Protein AF-A0A7V0W171-F1 (afdb_monomer_lite)

Secondary structure (DSSP, 8-state):
-HHHHHHTT-S-HHHHHHHHHHHHTTT-HHHHHHHHHHTT-SSHHHHHHHHHHHHHTT-GGGHHHHHHHGGGS-HHHHHHHHHHHHHTT-GGGGGG-TTT-B-TTS-BSEEEEEEEETTEEEEEEEETTEE-EEEEEEEEEEEEEETTEEEEEEEEEEEEE-SGGGTTSSHHHHHHHHHHHHHHHTT-SEEEEEEETTSHHHHHHHHTT-EEEEE--EEEEE--GGGGG---TT-EEEE--GGGHHHHHHHHHHHHHH-BEEGGGSPPS---TTEEEEEETTEEEEEEEEEE-TT-SEEEEEEEEE-TT-S-HHHHHHHHHHHHHHHHHHTT--EEEEES--GGGHHHHHTTT-EE-HHHHHH-EEEEEEES-HHHHHHHTHHHHHHHHHTSTTTT--EEEEEE-SS-EEEEEE-TT--EEEESS--TT-SEEEEE-HHHHHHHHTT---HHHHHHTTSEEEESPP-HHHHHHHHHHS---PBPSS---

Sequence (489 aa):
HSQLIQLLESDDDRLKYLAGVAITSSGDKRGNEALVKLLKSKDQSVKAYSALALTSEGDKRGIETLVEILPSQDLLFQISAGNALEKIGDKRSEQFSPFNLKDDQGNPIVEIRTLDTQRGFRLSPMFKGEETAHVDVRTNLSFHLGDNISAKCASIASFGIREPEYRAMGLGAIALKKACNQIFEMGHSCTIVSTGRRLVAYRLYCQMGFFDRRPQTRFEKYLDSSDADYHILGILARDYKDSDKDEVLKLREQYCLTNVGPTESLPENQFDERTKVIEKDGKLIGYAIVNTYPYDPTAEIEFFHIDNNLQDKKNASKALLASIHKYALSEGKTRVMFYHSAPYLKNILYSME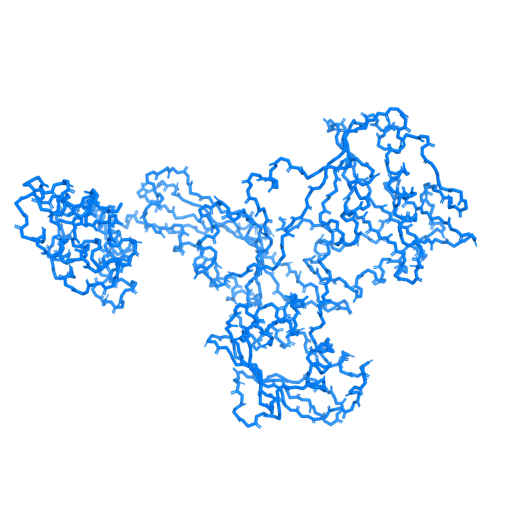YDLDASMRRHEWVGMFRIASLPVFLREISELLTLRIQRSAHAGWQGSFAINGDRLKATIVFDKDGVANVEDSASPKADLIFSADDRIITALASSDGNIWEWYRQNLMTTKPRFNERIRDILESLFPTMPCMSGSWW

Structure (mmCIF, N/CA/C/O backbone):
data_AF-A0A7V0W171-F1
#
_entry.id   AF-A0A7V0W171-F1
#
loop_
_atom_site.group_PDB
_atom_site.id
_atom_site.type_symbol
_atom_site.label_atom_id
_atom_site.label_alt_id
_atom_site.label_comp_id
_atom_site.label_asym_id
_atom_site.label_entity_id
_atom_site.label_seq_id
_atom_site.pdbx_PDB_ins_code
_atom_site.Cartn_x
_atom_site.Cartn_y
_atom_site.Cartn_z
_atom_site.occupancy
_atom_site.B_iso_or_equiv
_atom_site.auth_seq_id
_atom_site.auth_comp_id
_atom_site.auth_asym_id
_atom_site.auth_atom_id
_atom_site.pdbx_PDB_model_num
ATOM 1 N N . HIS A 1 1 ? -4.464 -18.128 -32.202 1.00 64.44 1 HIS A N 1
ATOM 2 C CA . HIS A 1 1 ? -3.104 -18.713 -32.166 1.00 64.44 1 HIS A CA 1
ATOM 3 C C . HIS A 1 1 ? -2.719 -19.377 -33.494 1.00 64.44 1 HIS A C 1
ATOM 5 O O . HIS A 1 1 ? -1.704 -18.999 -34.057 1.00 64.44 1 HIS A O 1
ATOM 11 N N . SER A 1 2 ? -3.519 -20.301 -34.048 1.00 79.25 2 SER A N 1
ATOM 12 C CA . SER A 1 2 ? -3.237 -20.962 -35.344 1.00 79.25 2 SER A CA 1
ATOM 13 C C . SER A 1 2 ? -3.142 -19.998 -36.536 1.00 79.25 2 SER A C 1
ATOM 15 O O . SER A 1 2 ? -2.209 -20.098 -37.323 1.00 79.25 2 SER A O 1
ATOM 17 N N . GLN A 1 3 ? -4.050 -19.022 -36.627 1.00 85.00 3 GLN A N 1
ATOM 18 C CA . GLN A 1 3 ? -4.022 -17.993 -37.678 1.00 85.00 3 GLN A CA 1
ATOM 19 C C . GLN A 1 3 ? -2.784 -17.083 -37.594 1.00 85.00 3 GLN A C 1
ATOM 21 O O . GLN A 1 3 ? -2.209 -16.743 -38.617 1.00 85.00 3 GLN A O 1
ATOM 26 N N . LEU A 1 4 ? -2.318 -16.740 -36.385 1.00 86.56 4 LEU A N 1
ATOM 27 C CA . LEU A 1 4 ? -1.097 -15.939 -36.209 1.00 86.56 4 LEU A CA 1
ATOM 28 C C . LEU A 1 4 ? 0.151 -16.700 -36.673 1.00 86.56 4 LEU A C 1
ATOM 30 O O . LEU A 1 4 ? 1.030 -16.107 -37.282 1.00 86.56 4 LEU A O 1
ATOM 34 N N . ILE A 1 5 ? 0.213 -18.014 -36.431 1.00 88.69 5 ILE A N 1
ATOM 35 C CA . ILE A 1 5 ? 1.341 -18.847 -36.878 1.00 88.69 5 ILE A CA 1
ATOM 36 C C . ILE A 1 5 ? 1.412 -18.887 -38.408 1.00 88.69 5 ILE A C 1
ATOM 38 O O . ILE A 1 5 ? 2.501 -18.814 -38.961 1.00 88.69 5 ILE A O 1
ATOM 42 N N . GLN A 1 6 ? 0.268 -18.950 -39.098 1.00 89.62 6 GLN A N 1
ATOM 43 C CA . GLN A 1 6 ? 0.237 -18.893 -40.564 1.00 89.62 6 GLN A CA 1
ATOM 44 C C . GLN A 1 6 ? 0.759 -17.554 -41.101 1.00 89.62 6 GLN A C 1
ATOM 46 O O . GLN A 1 6 ? 1.475 -17.530 -42.097 1.00 89.62 6 GLN A O 1
ATOM 51 N N . LEU A 1 7 ? 0.457 -16.447 -40.416 1.00 93.06 7 LEU A N 1
ATOM 52 C CA . LEU A 1 7 ? 0.921 -15.114 -40.808 1.00 93.06 7 LEU A CA 1
ATOM 53 C C . LEU A 1 7 ? 2.440 -14.920 -40.661 1.00 93.06 7 LEU A C 1
ATOM 55 O O . LEU A 1 7 ? 2.974 -14.002 -41.280 1.00 93.06 7 LEU A O 1
ATOM 59 N N . LEU A 1 8 ? 3.152 -15.782 -39.920 1.00 89.88 8 LEU A N 1
ATOM 60 C CA . LEU A 1 8 ? 4.624 -15.762 -39.865 1.00 89.88 8 LEU A CA 1
ATOM 61 C C . LEU A 1 8 ? 5.282 -16.125 -41.205 1.00 89.88 8 LEU A C 1
ATOM 63 O O . LEU A 1 8 ? 6.429 -15.747 -41.439 1.00 89.88 8 LEU A O 1
ATOM 67 N N . GLU A 1 9 ? 4.557 -16.822 -42.079 1.00 88.75 9 GLU A N 1
ATOM 68 C CA . GLU A 1 9 ? 5.009 -17.215 -43.419 1.00 88.75 9 GLU A CA 1
ATOM 69 C C . GLU A 1 9 ? 4.392 -16.334 -44.525 1.00 88.75 9 GLU A C 1
ATOM 71 O O . GLU A 1 9 ? 4.519 -16.646 -45.704 1.00 88.75 9 GLU A O 1
ATOM 76 N N . SER A 1 10 ? 3.715 -15.233 -44.169 1.00 90.25 10 SER A N 1
ATOM 77 C CA . SER A 1 10 ? 3.184 -14.258 -45.138 1.00 90.25 10 SER A CA 1
ATOM 78 C C . SER A 1 10 ? 4.309 -13.665 -45.993 1.00 90.25 10 SER A C 1
ATOM 80 O O . SER A 1 10 ? 5.423 -13.511 -45.513 1.00 90.25 10 SER A O 1
ATOM 82 N N . ASP A 1 11 ? 4.050 -13.252 -47.232 1.00 89.81 11 ASP A N 1
ATOM 83 C CA . ASP A 1 11 ? 5.039 -12.493 -48.017 1.00 89.81 11 ASP A CA 1
ATOM 84 C C . ASP A 1 11 ? 5.117 -11.015 -47.598 1.00 89.81 11 ASP A C 1
ATOM 86 O O . ASP A 1 11 ? 6.135 -10.359 -47.810 1.00 89.81 11 ASP A O 1
ATOM 90 N N . ASP A 1 12 ? 4.077 -10.506 -46.933 1.00 92.50 12 ASP A N 1
ATOM 91 C CA . ASP A 1 12 ? 4.044 -9.153 -46.378 1.00 92.50 12 ASP A CA 1
ATOM 92 C C . ASP A 1 12 ? 4.818 -9.095 -45.051 1.00 92.50 12 ASP A C 1
ATOM 94 O O . ASP A 1 12 ? 4.394 -9.642 -44.026 1.00 92.50 12 ASP A O 1
ATOM 98 N N . ASP A 1 13 ? 5.957 -8.404 -45.077 1.00 93.12 13 ASP A N 1
ATOM 99 C CA . ASP A 1 13 ? 6.842 -8.190 -43.931 1.00 93.12 13 ASP A CA 1
ATOM 100 C C . ASP A 1 13 ? 6.154 -7.477 -42.752 1.00 93.12 13 ASP A C 1
ATOM 102 O O . ASP A 1 13 ? 6.491 -7.754 -41.599 1.00 93.12 13 ASP A O 1
ATOM 106 N N . ARG A 1 14 ? 5.149 -6.622 -42.993 1.00 92.81 14 ARG A N 1
ATOM 107 C CA . ARG A 1 14 ? 4.378 -5.960 -41.925 1.00 92.81 14 ARG A CA 1
ATOM 108 C C . ARG A 1 14 ? 3.428 -6.933 -41.241 1.00 92.81 14 ARG A C 1
ATOM 110 O O . ARG A 1 14 ? 3.337 -6.929 -40.014 1.00 92.81 14 ARG A O 1
ATOM 117 N N . LEU A 1 15 ? 2.757 -7.797 -42.007 1.00 92.69 15 LEU A N 1
ATOM 118 C CA . LEU A 1 15 ? 1.916 -8.858 -41.439 1.00 92.69 15 LEU A CA 1
ATOM 119 C C . LEU A 1 15 ? 2.758 -9.875 -40.659 1.00 92.69 15 LEU A C 1
ATOM 121 O O . LEU A 1 15 ? 2.376 -10.246 -39.547 1.00 92.69 15 LEU A O 1
ATOM 125 N N . LYS A 1 16 ? 3.930 -10.253 -41.191 1.00 93.56 16 LYS A N 1
ATOM 126 C CA . LYS A 1 16 ? 4.907 -11.088 -40.474 1.00 93.56 16 LYS A CA 1
ATOM 127 C C . LYS A 1 16 ? 5.365 -10.436 -39.175 1.00 93.56 16 LYS A C 1
ATOM 129 O O . LYS A 1 16 ? 5.408 -11.113 -38.152 1.00 93.56 16 LYS A O 1
ATOM 134 N N . TYR A 1 17 ? 5.673 -9.138 -39.196 1.00 94.62 17 TYR A N 1
ATOM 135 C CA . TYR A 1 17 ? 6.064 -8.383 -38.005 1.00 94.62 17 TYR A CA 1
ATOM 136 C C . TYR A 1 17 ? 4.965 -8.396 -36.936 1.00 94.62 17 TYR A C 1
ATOM 138 O O . TYR A 1 17 ? 5.228 -8.790 -35.801 1.00 94.62 17 TYR A O 1
ATOM 146 N N . LEU A 1 18 ? 3.730 -8.027 -37.295 1.00 92.88 18 LEU A N 1
ATOM 147 C CA . LEU A 1 18 ? 2.605 -7.980 -36.354 1.00 92.88 18 LEU A CA 1
ATOM 148 C C . LEU A 1 18 ? 2.324 -9.355 -35.734 1.00 92.88 18 LEU A C 1
ATOM 150 O O . LEU A 1 18 ? 2.124 -9.463 -34.522 1.00 92.88 18 LEU A O 1
ATOM 154 N N . ALA A 1 19 ? 2.352 -10.411 -36.550 1.00 92.12 19 ALA A N 1
ATOM 155 C CA . ALA A 1 19 ? 2.201 -11.780 -36.075 1.00 92.12 19 ALA A CA 1
ATOM 156 C C . ALA A 1 19 ? 3.374 -12.213 -35.180 1.00 92.12 19 ALA A C 1
ATOM 158 O O . ALA A 1 19 ? 3.150 -12.811 -34.127 1.00 92.12 19 ALA A O 1
ATOM 159 N N . GLY A 1 20 ? 4.605 -11.861 -35.563 1.00 91.88 20 GLY A N 1
ATOM 160 C CA . GLY A 1 20 ? 5.826 -12.110 -34.801 1.00 91.88 20 GLY A CA 1
ATOM 161 C C . GLY A 1 20 ? 5.768 -11.491 -33.411 1.00 91.88 20 GLY A C 1
ATOM 162 O O . GLY A 1 20 ? 5.925 -12.210 -32.430 1.00 91.88 20 GLY A O 1
ATOM 163 N N . VAL A 1 21 ? 5.445 -10.197 -33.312 1.00 90.62 21 VAL A N 1
ATOM 164 C CA . VAL A 1 21 ? 5.292 -9.491 -32.028 1.00 90.62 21 VAL A CA 1
ATOM 165 C C . VAL A 1 21 ? 4.205 -10.132 -31.171 1.00 90.62 21 VAL A C 1
ATOM 167 O O . VAL A 1 21 ? 4.457 -10.442 -30.010 1.00 90.62 21 VAL A O 1
ATOM 170 N N . ALA A 1 22 ? 3.019 -10.391 -31.732 1.00 89.00 22 ALA A N 1
ATOM 171 C CA . ALA A 1 22 ? 1.914 -10.985 -30.979 1.00 89.00 22 ALA A CA 1
ATOM 172 C C . ALA A 1 22 ? 2.262 -12.375 -30.412 1.00 89.00 22 ALA A C 1
ATOM 174 O O . ALA A 1 22 ? 1.891 -12.696 -29.282 1.00 89.00 22 ALA A O 1
ATOM 175 N N . ILE A 1 23 ? 2.989 -13.195 -31.180 1.00 89.00 23 ILE A N 1
ATOM 176 C CA . ILE A 1 23 ? 3.445 -14.525 -30.754 1.00 89.00 23 ILE A CA 1
ATOM 177 C C . ILE A 1 23 ? 4.576 -14.404 -29.724 1.00 89.00 23 ILE A C 1
ATOM 179 O O . ILE A 1 23 ? 4.522 -15.062 -28.685 1.00 89.00 23 ILE A O 1
ATOM 183 N N . THR A 1 24 ? 5.546 -13.518 -29.945 1.00 87.25 24 THR A N 1
ATOM 184 C CA . THR A 1 24 ? 6.626 -13.231 -28.993 1.00 87.25 24 THR A CA 1
ATOM 185 C C . THR A 1 24 ? 6.085 -12.789 -27.635 1.00 87.25 24 THR A C 1
ATOM 187 O O . THR A 1 24 ? 6.475 -13.352 -26.615 1.00 87.25 24 THR A O 1
ATOM 190 N N . SER A 1 25 ? 5.124 -11.861 -27.603 1.00 82.94 25 SER A N 1
ATOM 191 C CA . SER A 1 25 ? 4.511 -11.379 -26.357 1.00 82.94 25 SER A CA 1
ATOM 192 C C . SER A 1 25 ? 3.739 -12.459 -25.587 1.00 82.94 25 SER A C 1
ATOM 194 O O . SER A 1 25 ? 3.428 -12.264 -24.415 1.00 82.94 25 SER A O 1
ATOM 196 N N . SER A 1 26 ? 3.438 -13.602 -26.215 1.00 83.56 26 SER A N 1
ATOM 197 C CA . SER A 1 26 ? 2.851 -14.773 -25.546 1.00 83.56 26 SER A CA 1
ATOM 198 C C . SER A 1 26 ? 3.890 -15.734 -24.942 1.00 83.56 26 SER A C 1
ATOM 200 O O . SER A 1 26 ? 3.516 -16.714 -24.301 1.00 83.56 26 SER A O 1
ATOM 202 N N . GLY A 1 27 ? 5.189 -15.464 -25.128 1.00 81.44 27 GLY A N 1
ATOM 203 C CA . GLY A 1 27 ? 6.297 -16.321 -24.689 1.00 81.44 27 GLY A CA 1
ATOM 204 C C . GLY A 1 27 ? 6.658 -17.442 -25.670 1.00 81.44 27 GLY A C 1
ATOM 205 O O . GLY A 1 27 ? 7.512 -18.280 -25.373 1.00 81.44 27 GLY A O 1
ATOM 206 N N . ASP A 1 28 ? 6.033 -17.474 -26.847 1.00 87.44 28 ASP A N 1
ATOM 207 C CA . ASP A 1 28 ? 6.314 -18.462 -27.881 1.00 87.44 28 ASP A CA 1
ATOM 208 C C . ASP A 1 28 ? 7.526 -18.043 -28.727 1.00 87.44 28 ASP A C 1
ATOM 210 O O . ASP A 1 28 ? 7.520 -17.039 -29.443 1.00 87.44 28 ASP A O 1
ATOM 214 N N . LYS A 1 29 ? 8.580 -18.866 -28.672 1.00 88.25 29 LYS A N 1
ATOM 215 C CA . LYS A 1 29 ? 9.873 -18.605 -29.323 1.00 88.25 29 LYS A CA 1
ATOM 216 C C . LYS A 1 29 ? 9.790 -18.485 -30.846 1.00 88.25 29 LYS A C 1
ATOM 218 O O . LYS A 1 29 ? 10.665 -17.851 -31.436 1.00 88.25 29 LYS A O 1
ATOM 223 N N . ARG A 1 30 ? 8.746 -19.033 -31.479 1.00 90.56 30 ARG A N 1
ATOM 224 C CA . ARG A 1 30 ? 8.525 -18.905 -32.930 1.00 90.56 30 ARG A CA 1
ATOM 225 C C . ARG A 1 30 ? 8.353 -17.449 -33.358 1.00 90.56 30 ARG A C 1
ATOM 227 O O . ARG A 1 30 ? 8.776 -17.084 -34.452 1.00 90.56 30 ARG A O 1
ATOM 234 N N . GLY A 1 31 ? 7.789 -16.610 -32.484 1.00 91.31 31 GLY A N 1
ATOM 235 C CA . GLY A 1 31 ? 7.694 -15.170 -32.718 1.00 91.31 31 GLY A CA 1
ATOM 236 C C . GLY A 1 31 ? 9.081 -14.541 -32.859 1.00 91.31 31 GLY A C 1
ATOM 237 O O . GLY A 1 31 ? 9.358 -13.872 -33.852 1.00 91.31 31 GLY A O 1
ATOM 238 N N . ASN A 1 32 ? 10.001 -14.859 -31.940 1.00 93.19 32 ASN A N 1
ATOM 239 C CA . ASN A 1 32 ? 11.369 -14.337 -31.986 1.00 93.19 32 ASN A CA 1
ATOM 240 C C . ASN A 1 32 ? 12.107 -14.810 -33.241 1.00 93.19 32 ASN A C 1
ATOM 242 O O . ASN A 1 32 ? 12.835 -14.038 -33.857 1.00 93.19 32 ASN A O 1
ATOM 246 N N . GLU A 1 33 ? 11.928 -16.069 -33.645 1.00 94.31 33 GLU A N 1
ATOM 247 C CA . GLU A 1 33 ? 12.533 -16.594 -34.875 1.00 94.31 33 GLU A CA 1
ATOM 248 C C . GLU A 1 33 ? 12.060 -15.839 -36.121 1.00 94.31 33 GLU A C 1
ATOM 250 O O . GLU A 1 33 ? 12.877 -15.507 -36.984 1.00 94.31 33 GLU A O 1
ATOM 255 N N . ALA A 1 34 ? 10.769 -15.509 -36.198 1.00 93.94 34 ALA A N 1
ATOM 256 C CA . ALA A 1 34 ? 10.233 -14.695 -37.281 1.00 93.94 34 ALA A CA 1
ATOM 257 C C . ALA A 1 34 ? 10.799 -13.266 -37.259 1.00 93.94 34 ALA A C 1
ATOM 259 O O . ALA A 1 34 ? 11.273 -12.782 -38.287 1.00 93.94 34 ALA A O 1
ATOM 260 N N . LEU A 1 35 ? 10.841 -12.619 -36.089 1.00 95.75 35 LEU A N 1
ATOM 261 C CA . LEU A 1 35 ? 11.423 -11.280 -35.941 1.00 95.75 35 LEU A CA 1
ATOM 262 C C . LEU A 1 35 ? 12.916 -11.249 -36.320 1.00 95.75 35 LEU A C 1
ATOM 264 O O . LEU A 1 35 ? 13.373 -10.283 -36.927 1.00 95.75 35 LEU A O 1
ATOM 268 N N . VAL A 1 36 ? 13.677 -12.319 -36.050 1.00 96.56 36 VAL A N 1
ATOM 269 C CA . VAL A 1 36 ? 15.087 -12.433 -36.472 1.00 96.56 36 VAL A CA 1
ATOM 270 C C . VAL A 1 36 ? 15.225 -12.461 -37.995 1.00 96.56 36 VAL A C 1
ATOM 272 O O . VAL A 1 36 ? 16.149 -11.848 -38.531 1.00 96.56 36 VAL A O 1
ATOM 275 N N . LYS A 1 37 ? 14.312 -13.127 -38.718 1.00 94.56 37 LYS A N 1
ATOM 276 C CA . LYS A 1 37 ? 14.300 -13.083 -40.193 1.00 94.56 37 LYS A CA 1
ATOM 277 C C . LYS A 1 37 ? 14.060 -11.651 -40.695 1.00 94.56 37 LYS A C 1
ATOM 279 O O . LYS A 1 37 ? 14.703 -11.226 -41.655 1.00 94.56 37 LYS A O 1
ATOM 284 N N . LEU A 1 38 ? 13.196 -10.896 -40.012 1.00 96.25 38 LEU A N 1
ATOM 285 C CA . LEU A 1 38 ? 12.835 -9.519 -40.368 1.00 96.25 38 LEU A CA 1
ATOM 286 C C . LEU A 1 38 ? 13.937 -8.483 -40.101 1.00 96.25 38 LEU A C 1
ATOM 288 O O . LEU A 1 38 ? 13.880 -7.392 -40.663 1.00 96.25 38 LEU A O 1
ATOM 292 N N . LEU A 1 39 ? 15.006 -8.830 -39.374 1.00 96.00 39 LEU A N 1
ATOM 293 C CA . LEU A 1 39 ? 16.215 -7.991 -39.285 1.00 96.00 39 LEU A CA 1
ATOM 294 C C . LEU A 1 39 ? 16.891 -7.765 -40.651 1.00 96.00 39 LEU A C 1
ATOM 296 O O . LEU A 1 39 ? 17.695 -6.845 -40.808 1.00 96.00 39 LEU A O 1
ATOM 300 N N . LYS A 1 40 ? 16.562 -8.596 -41.650 1.00 94.44 40 LYS A N 1
ATOM 301 C CA . LYS A 1 40 ? 17.025 -8.479 -43.041 1.00 94.44 40 LYS A CA 1
ATOM 302 C C . LYS A 1 40 ? 15.973 -7.878 -43.984 1.00 94.44 40 LYS A C 1
ATOM 304 O O . LYS A 1 40 ? 16.181 -7.905 -45.196 1.00 94.44 40 LYS A O 1
ATOM 309 N N . SER A 1 41 ? 14.848 -7.381 -43.461 1.00 93.75 41 SER A N 1
ATOM 310 C CA . SER A 1 41 ? 13.790 -6.778 -44.278 1.00 93.75 41 SER A CA 1
ATOM 311 C C . SER A 1 41 ? 14.319 -5.575 -45.064 1.00 93.75 41 SER A C 1
ATOM 313 O O . SER A 1 41 ? 15.205 -4.844 -44.612 1.00 93.75 41 SER A O 1
ATOM 315 N N . LYS A 1 42 ? 13.760 -5.372 -46.260 1.00 92.75 42 LYS A N 1
ATOM 316 C CA . LYS A 1 42 ? 14.000 -4.166 -47.060 1.00 92.75 42 LYS A CA 1
ATOM 317 C C . LYS A 1 42 ? 13.184 -2.975 -46.550 1.00 92.75 42 LYS A C 1
ATOM 319 O O . LYS A 1 42 ? 13.597 -1.837 -46.774 1.00 92.75 42 LYS A O 1
ATOM 324 N N . ASP A 1 43 ? 12.065 -3.227 -45.867 1.00 93.75 43 ASP A N 1
ATOM 325 C CA . ASP A 1 43 ? 11.290 -2.191 -45.186 1.00 93.75 43 ASP A CA 1
ATOM 326 C C . ASP A 1 43 ? 12.052 -1.783 -43.912 1.00 93.75 43 ASP A C 1
ATOM 328 O O . ASP A 1 43 ? 12.181 -2.557 -42.959 1.00 93.75 43 ASP A O 1
ATOM 332 N N . GLN A 1 44 ? 12.605 -0.565 -43.916 1.00 92.06 44 GLN A N 1
ATOM 333 C CA . GLN A 1 44 ? 13.424 -0.063 -42.810 1.00 92.06 44 GLN A CA 1
ATOM 334 C C . GLN A 1 44 ? 12.630 0.051 -41.507 1.00 92.06 44 GLN A C 1
ATOM 336 O O . GLN A 1 44 ? 13.189 -0.203 -40.442 1.00 92.06 44 GLN A O 1
ATOM 341 N N . SER A 1 45 ? 11.332 0.364 -41.576 1.00 91.19 45 SER A N 1
ATOM 342 C CA . SER A 1 45 ? 10.475 0.413 -40.393 1.00 91.19 45 SER A CA 1
ATOM 343 C C . SER A 1 45 ? 10.297 -0.988 -39.811 1.00 91.19 45 SER A C 1
ATOM 345 O O . SER A 1 45 ? 10.494 -1.179 -38.612 1.00 91.19 45 SER A O 1
ATOM 347 N N . VAL A 1 46 ? 10.011 -1.996 -40.644 1.00 94.56 46 VAL A N 1
ATOM 348 C CA . VAL A 1 46 ? 9.895 -3.390 -40.173 1.00 94.56 46 VAL A CA 1
ATOM 349 C C . VAL A 1 46 ? 11.211 -3.886 -39.575 1.00 94.56 46 VAL A C 1
ATOM 351 O O . VAL A 1 46 ? 11.204 -4.473 -38.488 1.00 94.56 46 VAL A O 1
ATOM 354 N N . LYS A 1 47 ? 12.340 -3.617 -40.239 1.00 95.31 47 LYS A N 1
ATOM 355 C CA . LYS A 1 47 ? 13.677 -3.939 -39.723 1.00 95.31 47 LYS A CA 1
ATOM 356 C C . LYS A 1 47 ? 13.897 -3.313 -38.341 1.00 95.31 47 LYS A C 1
ATOM 358 O O . LYS A 1 47 ? 14.301 -4.012 -37.410 1.00 95.31 47 LYS A O 1
ATOM 363 N N . ALA A 1 48 ? 13.581 -2.025 -38.198 1.00 93.31 48 ALA A N 1
ATOM 364 C CA . ALA A 1 48 ? 13.781 -1.276 -36.967 1.00 93.31 48 ALA A CA 1
ATOM 365 C C . ALA A 1 48 ? 12.931 -1.791 -35.806 1.00 93.31 48 ALA A C 1
ATOM 367 O O . ALA A 1 48 ? 13.455 -2.147 -34.746 1.00 93.31 48 ALA A O 1
ATOM 368 N N . TYR A 1 49 ? 11.622 -1.906 -36.017 1.00 93.19 49 TYR A N 1
ATOM 369 C CA . TYR A 1 49 ? 10.711 -2.371 -34.980 1.00 93.19 49 TYR A CA 1
ATOM 370 C C . TYR A 1 49 ? 10.921 -3.849 -34.618 1.00 93.19 49 TYR A C 1
ATOM 372 O O . TYR A 1 49 ? 10.683 -4.224 -33.470 1.00 93.19 49 TYR A O 1
ATOM 380 N N . SER A 1 50 ? 11.418 -4.682 -35.539 1.00 95.19 50 SER A N 1
ATOM 381 C CA . SER A 1 50 ? 11.796 -6.070 -35.231 1.00 95.19 50 SER A CA 1
ATOM 382 C C . SER A 1 50 ? 13.017 -6.139 -34.311 1.00 95.19 50 SER A C 1
ATOM 384 O O . SER A 1 50 ? 13.017 -6.905 -33.346 1.00 95.19 50 SER A O 1
ATOM 386 N N . ALA A 1 51 ? 14.033 -5.303 -34.559 1.00 96.00 51 ALA A N 1
ATOM 387 C CA . ALA A 1 51 ? 15.210 -5.192 -33.695 1.00 96.00 51 ALA A CA 1
ATOM 388 C C . ALA A 1 51 ? 14.844 -4.696 -32.284 1.00 96.00 51 ALA A C 1
ATOM 390 O O . ALA A 1 51 ? 15.308 -5.257 -31.283 1.00 96.00 51 ALA A O 1
ATOM 391 N N . LEU A 1 52 ? 13.961 -3.694 -32.201 1.00 93.38 52 LEU A N 1
ATOM 392 C CA . LEU A 1 52 ? 13.450 -3.162 -30.936 1.00 93.38 52 LEU A CA 1
ATOM 393 C C . LEU A 1 52 ? 12.657 -4.215 -30.150 1.00 93.38 52 LEU A C 1
ATOM 395 O O . LEU A 1 52 ? 12.894 -4.386 -28.953 1.00 93.38 52 LEU A O 1
ATOM 399 N N . ALA A 1 53 ? 11.746 -4.935 -30.812 1.00 91.56 53 ALA A N 1
ATOM 400 C CA . ALA A 1 53 ? 10.931 -5.975 -30.188 1.00 91.56 53 ALA A CA 1
ATOM 401 C C . ALA A 1 53 ? 11.791 -7.116 -29.622 1.00 91.56 53 ALA A C 1
ATOM 403 O O . ALA A 1 53 ? 11.643 -7.461 -28.453 1.00 91.56 53 ALA A O 1
ATOM 404 N N . LEU A 1 54 ? 12.746 -7.642 -30.401 1.00 93.88 54 LEU A N 1
ATOM 405 C CA . LEU A 1 54 ? 13.678 -8.675 -29.928 1.00 93.88 54 LEU A CA 1
ATOM 406 C C . LEU A 1 54 ? 14.455 -8.215 -28.688 1.00 93.88 54 LEU A C 1
ATOM 408 O O . LEU A 1 54 ? 14.489 -8.917 -27.679 1.00 93.88 54 LEU A O 1
ATOM 412 N N . THR A 1 55 ? 15.023 -7.009 -28.741 1.00 93.25 55 THR A N 1
ATOM 413 C CA . THR A 1 55 ? 15.812 -6.448 -27.635 1.00 93.25 55 THR A CA 1
ATOM 414 C C . THR A 1 55 ? 14.957 -6.244 -26.379 1.00 93.25 55 THR A C 1
ATOM 416 O O . THR A 1 55 ? 15.379 -6.600 -25.280 1.00 93.25 55 THR A O 1
ATOM 419 N N . SER A 1 56 ? 13.726 -5.743 -26.533 1.00 88.56 56 SER A N 1
ATOM 420 C CA . SER A 1 56 ? 12.788 -5.497 -25.421 1.00 88.56 56 SER A CA 1
ATOM 421 C C . SER A 1 56 ? 12.407 -6.771 -24.659 1.00 88.56 56 SER A C 1
ATOM 423 O O . SER A 1 56 ? 12.122 -6.724 -23.455 1.00 88.56 56 SER A O 1
ATOM 425 N N . GLU A 1 57 ? 12.436 -7.904 -25.354 1.00 88.06 57 GLU A N 1
ATOM 426 C CA . GLU A 1 57 ? 12.124 -9.241 -24.842 1.00 88.06 57 GLU A CA 1
ATOM 427 C C . GLU A 1 57 ? 13.367 -9.995 -24.341 1.00 88.06 57 GLU A C 1
ATOM 429 O O . GLU A 1 57 ? 13.282 -11.151 -23.932 1.00 88.06 57 GLU A O 1
ATOM 434 N N . GLY A 1 58 ? 14.536 -9.346 -24.335 1.00 88.31 58 GLY A N 1
ATOM 435 C CA . GLY A 1 58 ? 15.788 -9.942 -23.866 1.00 88.31 58 GLY A CA 1
ATOM 436 C C . GLY A 1 58 ? 16.508 -10.799 -24.907 1.00 88.31 58 GLY A C 1
ATOM 437 O O . GLY A 1 58 ? 17.519 -11.431 -24.590 1.00 88.31 58 GLY A O 1
ATOM 438 N N . ASP A 1 59 ? 16.027 -10.824 -26.151 1.00 92.00 59 ASP A N 1
ATOM 439 C CA . ASP A 1 59 ? 16.671 -11.551 -27.235 1.00 92.00 59 ASP A CA 1
ATOM 440 C C . ASP A 1 59 ? 17.828 -10.736 -27.817 1.00 92.00 59 ASP A C 1
ATOM 442 O O . ASP A 1 59 ? 17.657 -9.798 -28.601 1.00 92.00 59 ASP A O 1
ATOM 446 N N . LYS A 1 60 ? 19.046 -11.137 -27.447 1.00 94.06 60 LYS A N 1
ATOM 447 C CA . LYS A 1 60 ? 20.275 -10.417 -27.798 1.00 94.06 60 LYS A CA 1
ATOM 448 C C . LYS A 1 60 ? 20.541 -10.325 -29.304 1.00 94.06 60 LYS A C 1
ATOM 450 O O . LYS A 1 60 ? 21.366 -9.519 -29.721 1.00 94.06 60 LYS A O 1
ATOM 455 N N . ARG A 1 61 ? 19.844 -11.115 -30.131 1.00 95.12 61 ARG A N 1
ATOM 456 C CA . ARG A 1 61 ? 20.005 -11.110 -31.595 1.00 95.12 61 ARG A CA 1
ATOM 457 C C . ARG A 1 61 ? 19.530 -9.808 -32.248 1.00 95.12 61 ARG A C 1
ATOM 459 O O . ARG A 1 61 ? 19.975 -9.510 -33.349 1.00 95.12 61 ARG A O 1
ATOM 466 N N . GLY A 1 62 ? 18.659 -9.040 -31.586 1.00 94.31 62 GLY A N 1
ATOM 467 C CA . GLY A 1 62 ? 18.198 -7.737 -32.078 1.00 94.31 62 GLY A CA 1
ATOM 468 C C . GLY A 1 62 ? 19.163 -6.576 -31.815 1.00 94.31 62 GLY A C 1
ATOM 469 O O . GLY A 1 62 ? 19.043 -5.544 -32.469 1.00 94.31 62 GLY A O 1
ATOM 470 N N . ILE A 1 63 ? 20.120 -6.737 -30.893 1.00 95.25 63 ILE A N 1
ATOM 471 C CA . ILE A 1 63 ? 20.895 -5.618 -30.336 1.00 95.25 63 ILE A CA 1
ATOM 472 C C . ILE A 1 63 ? 21.743 -4.920 -31.399 1.00 95.25 63 ILE A C 1
ATOM 474 O O . ILE A 1 63 ? 21.666 -3.703 -31.526 1.00 95.25 63 ILE A O 1
ATOM 478 N N . GLU A 1 64 ? 22.542 -5.667 -32.165 1.00 95.44 64 GLU A N 1
ATOM 479 C CA . GLU A 1 64 ? 23.473 -5.058 -33.127 1.00 95.44 64 GLU A CA 1
ATOM 480 C C . GLU A 1 64 ? 22.725 -4.291 -34.219 1.00 95.44 64 GLU A C 1
ATOM 482 O O . GLU A 1 64 ? 23.071 -3.153 -34.526 1.00 95.44 64 GLU A O 1
ATOM 487 N N . THR A 1 65 ? 21.635 -4.865 -34.739 1.00 95.44 65 THR A N 1
ATOM 488 C CA . THR A 1 65 ? 20.777 -4.172 -35.704 1.00 95.44 65 THR A CA 1
ATOM 489 C C . THR A 1 65 ? 20.130 -2.934 -35.095 1.00 95.44 65 THR A C 1
ATOM 491 O O . THR A 1 65 ? 20.039 -1.919 -35.775 1.00 95.44 65 THR A O 1
ATOM 494 N N . LEU A 1 66 ? 19.698 -2.991 -33.830 1.00 95.19 66 LEU A N 1
ATOM 495 C CA . LEU A 1 66 ? 19.108 -1.841 -33.145 1.00 95.19 66 LEU A CA 1
ATOM 496 C C . LEU A 1 66 ? 20.135 -0.710 -32.981 1.00 95.19 66 LEU A C 1
ATOM 498 O O . LEU A 1 66 ? 19.845 0.428 -33.326 1.00 95.19 66 LEU A O 1
ATOM 502 N N . VAL A 1 67 ? 21.348 -1.015 -32.516 1.00 93.94 67 VAL A N 1
ATOM 503 C CA . VAL A 1 67 ? 22.423 -0.023 -32.335 1.00 93.94 67 VAL A CA 1
ATOM 504 C C . VAL A 1 67 ? 22.836 0.619 -33.661 1.00 93.94 67 VAL A C 1
ATOM 506 O O . VAL A 1 67 ? 23.043 1.830 -33.706 1.00 93.94 67 VAL A O 1
ATOM 509 N N . GLU A 1 68 ? 22.911 -0.159 -34.742 1.00 93.25 68 GLU A N 1
ATOM 510 C CA . GLU A 1 68 ? 23.281 0.333 -36.076 1.00 93.25 68 GLU A CA 1
ATOM 511 C C . GLU A 1 68 ? 22.279 1.360 -36.625 1.00 93.25 68 GLU A C 1
ATOM 513 O O . GLU A 1 68 ? 22.674 2.388 -37.174 1.00 93.25 68 GLU A O 1
ATOM 518 N N . ILE A 1 69 ? 20.978 1.098 -36.483 1.00 92.38 69 ILE A N 1
ATOM 519 C CA . ILE A 1 69 ? 19.940 1.956 -37.071 1.00 92.38 69 ILE A CA 1
ATOM 520 C C . ILE A 1 69 ? 19.636 3.186 -36.220 1.00 92.38 69 ILE A C 1
ATOM 522 O O . ILE A 1 69 ? 19.178 4.190 -36.766 1.00 92.38 69 ILE A O 1
ATOM 526 N N . LEU A 1 70 ? 19.875 3.118 -34.907 1.00 89.56 70 LEU A N 1
ATOM 527 C CA . LEU A 1 70 ? 19.445 4.121 -33.935 1.00 89.56 70 LEU A CA 1
ATOM 528 C C . LEU A 1 70 ? 19.772 5.577 -34.309 1.00 89.56 70 LEU A C 1
ATOM 530 O O . LEU A 1 70 ? 18.863 6.403 -34.217 1.00 89.56 70 LEU A O 1
ATOM 534 N N . PRO A 1 71 ? 20.984 5.914 -34.795 1.00 87.06 71 PRO A N 1
ATOM 535 C CA . PRO A 1 71 ? 21.330 7.289 -35.171 1.00 87.06 71 PRO A CA 1
ATOM 536 C C . PRO A 1 71 ? 20.463 7.891 -36.288 1.00 87.06 71 PRO A C 1
ATOM 538 O O . PRO A 1 71 ? 20.412 9.108 -36.429 1.00 87.06 71 PRO A O 1
ATOM 541 N N . SER A 1 72 ? 19.804 7.054 -37.096 1.00 87.44 72 SER A N 1
ATOM 542 C CA . SER A 1 72 ? 18.932 7.479 -38.203 1.00 87.44 72 SER A CA 1
ATOM 543 C C . SER A 1 72 ? 17.450 7.572 -37.830 1.00 87.44 72 SER A C 1
ATOM 545 O O . SER A 1 72 ? 16.641 8.008 -38.646 1.00 87.44 72 SER A O 1
ATOM 547 N N . GLN A 1 73 ? 17.082 7.113 -36.632 1.00 89.31 73 GLN A N 1
ATOM 548 C CA . GLN A 1 73 ? 15.693 7.058 -36.189 1.00 89.31 73 GLN A CA 1
ATOM 549 C C . GLN A 1 73 ? 15.292 8.347 -35.478 1.00 89.31 73 GLN A C 1
ATOM 551 O O . GLN A 1 73 ? 16.138 9.089 -34.973 1.00 89.31 73 GLN A O 1
ATOM 556 N N . ASP A 1 74 ? 13.986 8.598 -35.400 1.00 84.94 74 ASP A N 1
ATOM 557 C CA . ASP A 1 74 ? 13.468 9.704 -34.607 1.00 84.94 74 ASP A CA 1
ATOM 558 C C . ASP A 1 74 ? 13.777 9.532 -33.106 1.00 84.94 74 ASP A C 1
ATOM 560 O O . ASP A 1 74 ? 14.086 8.446 -32.607 1.00 84.94 74 ASP A O 1
ATOM 564 N N . LEU A 1 75 ? 13.684 10.636 -32.366 1.00 79.44 75 LEU A N 1
ATOM 565 C CA . LEU A 1 75 ? 14.037 10.680 -30.948 1.00 79.44 75 LEU A CA 1
ATOM 566 C C . LEU A 1 75 ? 13.174 9.752 -30.077 1.00 79.44 75 LEU A C 1
ATOM 568 O O . LEU A 1 75 ? 13.672 9.221 -29.085 1.00 79.44 75 LEU A O 1
ATOM 572 N N . LEU A 1 76 ? 11.899 9.538 -30.426 1.00 76.38 76 LEU A N 1
ATOM 573 C CA . LEU A 1 76 ? 11.010 8.660 -29.657 1.00 76.38 76 LEU A CA 1
ATOM 574 C C . LEU A 1 76 ? 11.454 7.203 -29.792 1.00 76.38 76 LEU A C 1
ATOM 576 O O . LEU A 1 76 ? 11.487 6.461 -28.802 1.00 76.38 76 LEU A O 1
ATOM 580 N N . PHE A 1 77 ? 11.844 6.805 -31.002 1.00 85.25 77 PHE A N 1
ATOM 581 C CA . PHE A 1 77 ? 12.433 5.497 -31.246 1.00 85.25 77 PHE A CA 1
ATOM 582 C C . PHE A 1 77 ? 13.768 5.343 -30.508 1.00 85.25 77 PHE A C 1
ATOM 584 O O . PHE A 1 77 ? 13.987 4.317 -29.861 1.00 85.25 77 PHE A O 1
ATOM 591 N N . GLN A 1 78 ? 14.629 6.370 -30.537 1.00 87.88 78 GLN A N 1
ATOM 592 C CA . GLN A 1 78 ? 15.918 6.340 -29.839 1.00 87.88 78 GLN A CA 1
ATOM 593 C C . GLN A 1 78 ? 15.767 6.106 -28.335 1.00 87.88 78 GLN A C 1
ATOM 595 O O . GLN A 1 78 ? 16.409 5.215 -27.780 1.00 87.88 78 GLN A O 1
ATOM 600 N N . ILE A 1 79 ? 14.852 6.838 -27.699 1.00 81.44 79 ILE A N 1
ATOM 601 C CA . ILE A 1 79 ? 14.520 6.675 -26.279 1.00 81.44 79 ILE A CA 1
ATOM 602 C C . ILE A 1 79 ? 13.999 5.260 -25.991 1.00 81.44 79 ILE A C 1
ATOM 604 O O . ILE A 1 79 ? 14.439 4.608 -25.042 1.00 81.44 79 ILE A O 1
ATOM 608 N N . SER A 1 80 ? 13.076 4.761 -26.818 1.00 82.94 80 SER A N 1
ATOM 609 C CA . SER A 1 80 ? 12.484 3.427 -26.641 1.00 82.94 80 SER A CA 1
ATOM 610 C C . SER A 1 80 ? 13.539 2.321 -26.724 1.00 82.94 80 SER A C 1
ATOM 612 O O . SER A 1 80 ? 13.542 1.390 -25.916 1.00 82.94 80 SER A O 1
ATOM 614 N N . ALA A 1 81 ? 14.468 2.443 -27.668 1.00 87.38 81 ALA A N 1
ATOM 615 C CA . ALA A 1 81 ? 15.573 1.514 -27.832 1.00 87.38 81 ALA A CA 1
ATOM 616 C C . ALA A 1 81 ? 16.608 1.616 -26.706 1.00 87.38 81 ALA A C 1
ATOM 618 O O . ALA A 1 81 ? 17.057 0.583 -26.213 1.00 87.38 81 ALA A O 1
ATOM 619 N N . GLY A 1 82 ? 16.941 2.830 -26.253 1.00 89.25 82 GLY A N 1
ATOM 620 C CA . GLY A 1 82 ? 17.800 3.053 -25.088 1.00 89.25 82 GLY A CA 1
ATOM 621 C C . GLY A 1 82 ? 17.261 2.351 -23.841 1.00 89.25 82 GLY A C 1
ATOM 622 O O . GLY A 1 82 ? 17.993 1.602 -23.194 1.00 89.25 82 GLY A O 1
ATOM 623 N N . ASN A 1 83 ? 15.957 2.482 -23.575 1.00 83.50 83 ASN A N 1
ATOM 624 C CA . ASN A 1 83 ? 15.278 1.775 -22.482 1.00 83.50 83 ASN A CA 1
ATOM 625 C C . ASN A 1 83 ? 15.340 0.242 -22.645 1.00 83.50 83 ASN A C 1
ATOM 627 O O . ASN A 1 83 ? 15.540 -0.485 -21.670 1.00 83.50 83 ASN A O 1
ATOM 631 N N . ALA A 1 84 ? 15.170 -0.272 -23.869 1.00 86.69 84 ALA A N 1
ATOM 632 C CA . ALA A 1 84 ? 15.267 -1.706 -24.142 1.00 86.69 84 ALA A CA 1
ATOM 633 C C . ALA A 1 84 ? 16.688 -2.246 -23.893 1.00 86.69 84 ALA A C 1
ATOM 635 O O . ALA A 1 84 ? 16.837 -3.308 -23.288 1.00 86.69 84 ALA A O 1
ATOM 636 N N . LEU A 1 85 ? 17.720 -1.499 -24.302 1.00 91.06 85 LEU A N 1
ATOM 637 C CA . LEU A 1 85 ? 19.129 -1.816 -24.046 1.00 91.06 85 LEU A CA 1
ATOM 638 C C . LEU A 1 85 ? 19.462 -1.773 -22.543 1.00 91.06 85 LEU A C 1
ATOM 640 O O . LEU A 1 85 ? 20.123 -2.681 -22.039 1.00 91.06 85 LEU A O 1
ATOM 644 N N . GLU A 1 86 ? 18.952 -0.777 -21.806 1.00 87.62 86 GLU A N 1
ATOM 645 C CA . GLU A 1 86 ? 19.140 -0.674 -20.349 1.00 87.62 86 GLU A CA 1
ATOM 646 C C . GLU A 1 86 ? 18.549 -1.898 -19.638 1.00 87.62 86 GLU A C 1
ATOM 648 O O . GLU A 1 86 ? 19.206 -2.516 -18.798 1.00 87.62 86 GLU A O 1
ATOM 653 N N . LYS A 1 87 ? 17.330 -2.306 -20.022 1.00 83.62 87 LYS A N 1
ATOM 654 C CA . LYS A 1 87 ? 16.621 -3.454 -19.433 1.00 83.62 87 LYS A CA 1
ATOM 655 C C . LYS A 1 87 ? 17.413 -4.764 -19.532 1.00 83.62 87 LYS A C 1
ATOM 657 O O . LYS A 1 87 ? 17.270 -5.622 -18.663 1.00 83.62 87 LYS A O 1
ATOM 662 N N . ILE A 1 88 ? 18.237 -4.926 -20.567 1.00 87.25 88 ILE A N 1
ATOM 663 C CA . ILE A 1 88 ? 19.076 -6.120 -20.768 1.00 87.25 88 ILE A CA 1
ATOM 664 C C . ILE A 1 88 ? 20.515 -5.949 -20.254 1.00 87.25 88 ILE A C 1
ATOM 666 O O . ILE A 1 88 ? 21.326 -6.868 -20.395 1.00 87.25 88 ILE A O 1
ATOM 670 N N . GLY A 1 89 ? 20.836 -4.792 -19.666 1.00 87.06 89 GLY A N 1
ATOM 671 C CA . GLY A 1 89 ? 22.157 -4.465 -19.133 1.00 87.06 89 GLY A CA 1
ATOM 672 C C . GLY A 1 89 ? 23.219 -4.170 -20.196 1.00 87.06 89 GLY A C 1
ATOM 673 O O . GLY A 1 89 ? 24.409 -4.337 -19.918 1.00 87.06 89 GLY A O 1
ATOM 674 N N . ASP A 1 90 ? 22.827 -3.772 -21.411 1.00 92.06 90 ASP A N 1
ATOM 675 C CA . ASP A 1 90 ? 23.780 -3.369 -22.449 1.00 92.06 90 ASP A CA 1
ATOM 676 C C . ASP A 1 90 ? 24.226 -1.919 -22.224 1.00 92.06 90 ASP A C 1
ATOM 678 O O . ASP A 1 90 ? 23.421 -0.994 -22.270 1.00 92.06 90 ASP A O 1
ATOM 682 N N . LYS A 1 91 ? 25.530 -1.713 -22.010 1.00 91.38 91 LYS A N 1
ATOM 683 C CA . LYS A 1 91 ? 26.114 -0.398 -21.688 1.00 91.38 91 LYS A CA 1
ATOM 684 C C . LYS A 1 91 ? 25.924 0.649 -22.785 1.00 91.38 91 LYS A C 1
ATOM 686 O O . LYS A 1 91 ? 25.999 1.842 -22.505 1.00 91.38 91 LYS A O 1
ATOM 691 N N . ARG A 1 92 ? 25.662 0.234 -24.030 1.00 91.12 92 ARG A N 1
ATOM 692 C CA . ARG A 1 92 ? 25.379 1.164 -25.134 1.00 91.12 92 ARG A CA 1
ATOM 693 C C . ARG A 1 92 ? 24.073 1.930 -24.923 1.00 91.12 92 ARG A C 1
ATOM 695 O O . ARG A 1 92 ? 23.883 2.954 -25.571 1.00 91.12 92 ARG A O 1
ATOM 702 N N . SER A 1 93 ? 23.212 1.496 -23.994 1.00 88.06 93 SER A N 1
ATOM 703 C CA . SER A 1 93 ? 22.020 2.243 -23.582 1.00 88.06 93 SER A CA 1
ATOM 704 C C . SER A 1 93 ? 22.339 3.670 -23.138 1.00 88.06 93 SER A C 1
ATOM 706 O O . SER A 1 93 ? 21.526 4.562 -23.358 1.00 88.06 93 SER A O 1
ATOM 708 N N . GLU A 1 94 ? 23.521 3.909 -22.558 1.00 85.56 94 GLU A N 1
ATOM 709 C CA . GLU A 1 94 ? 23.930 5.228 -22.072 1.00 85.56 94 GLU A CA 1
ATOM 710 C C . GLU A 1 94 ? 23.909 6.275 -23.191 1.00 85.56 94 GLU A C 1
ATOM 712 O O . GLU A 1 94 ? 23.403 7.375 -22.978 1.00 85.56 94 GLU A O 1
ATOM 717 N N . GLN A 1 95 ? 24.362 5.936 -24.403 1.00 83.69 95 GLN A N 1
ATOM 718 C CA . GLN A 1 95 ? 24.349 6.859 -25.546 1.00 83.69 95 GLN A CA 1
ATOM 719 C C . GLN A 1 95 ? 22.929 7.302 -25.929 1.00 83.69 95 GLN A C 1
ATOM 721 O O . GLN A 1 95 ? 22.737 8.419 -26.403 1.00 83.69 95 GLN A O 1
ATOM 726 N N . PHE A 1 96 ? 21.942 6.437 -25.700 1.00 82.94 96 PHE A N 1
ATOM 727 C CA . PHE A 1 96 ? 20.543 6.645 -26.074 1.00 82.94 96 PHE A CA 1
ATOM 728 C C . PHE A 1 96 ? 19.653 6.955 -24.865 1.00 82.94 96 PHE A C 1
ATOM 730 O O . PHE A 1 96 ? 18.426 6.914 -24.959 1.00 82.94 96 PHE A O 1
ATOM 737 N N . SER A 1 97 ? 20.267 7.272 -23.722 1.00 80.81 97 SER A N 1
ATOM 738 C CA . SER A 1 97 ? 19.554 7.768 -22.551 1.00 80.81 97 SER A CA 1
ATOM 739 C C . SER A 1 97 ? 18.805 9.051 -22.921 1.00 80.81 97 SER A C 1
ATOM 741 O O . SER A 1 97 ? 19.417 9.943 -23.519 1.00 80.81 97 SER A O 1
ATOM 743 N N . PRO A 1 98 ? 17.531 9.217 -22.516 1.00 76.69 98 PRO A N 1
ATOM 744 C CA . PRO A 1 98 ? 16.769 10.438 -22.781 1.00 76.69 98 PRO A CA 1
ATOM 745 C C . PRO A 1 98 ? 17.501 11.723 -22.367 1.00 76.69 98 PRO A C 1
ATOM 747 O O . PRO A 1 98 ? 17.327 12.759 -22.998 1.00 76.69 98 PRO A O 1
ATOM 750 N N . PHE A 1 99 ? 18.350 11.643 -21.338 1.00 78.75 99 PHE A N 1
ATOM 751 C CA . PHE A 1 99 ? 19.129 12.770 -20.813 1.00 78.75 99 PHE A CA 1
ATOM 752 C C . PHE A 1 99 ? 20.407 13.086 -21.602 1.00 78.75 99 PHE A C 1
ATOM 754 O O . PHE A 1 99 ? 20.968 14.166 -21.436 1.00 78.75 99 PHE A O 1
ATOM 761 N N . ASN A 1 100 ? 20.876 12.157 -22.437 1.00 83.69 100 ASN A N 1
ATOM 762 C CA . ASN A 1 100 ? 22.070 12.336 -23.267 1.00 83.69 100 ASN A CA 1
ATOM 763 C C . ASN A 1 100 ? 21.728 12.765 -24.697 1.00 83.69 100 ASN A C 1
ATOM 765 O O . ASN A 1 100 ? 22.592 13.280 -25.409 1.00 83.69 100 ASN A O 1
ATOM 769 N N . LEU A 1 101 ? 20.472 12.585 -25.106 1.00 81.25 101 LEU A N 1
ATOM 770 C CA . LEU A 1 101 ? 19.980 13.044 -26.393 1.00 81.25 101 LEU A CA 1
ATOM 771 C C . LEU A 1 101 ? 19.855 14.573 -26.412 1.00 81.25 101 LEU A C 1
ATOM 773 O O . LEU A 1 101 ? 19.411 15.205 -25.448 1.00 81.25 101 LEU A O 1
ATOM 777 N N . LYS A 1 102 ? 20.250 15.162 -27.539 1.00 82.12 102 LYS A N 1
ATOM 778 C CA . LYS A 1 102 ? 20.253 16.606 -27.769 1.00 82.12 102 LYS A CA 1
ATOM 779 C C . LYS A 1 102 ? 19.515 16.941 -29.059 1.00 82.12 102 LYS A C 1
ATOM 781 O O . LYS A 1 102 ? 19.461 16.108 -29.962 1.00 82.12 102 LYS A O 1
ATOM 786 N N . ASP A 1 103 ? 18.927 18.129 -29.121 1.00 79.62 103 ASP A N 1
ATOM 787 C CA . ASP A 1 103 ? 18.379 18.668 -30.365 1.00 79.62 103 ASP A CA 1
ATOM 788 C C . ASP A 1 103 ? 19.499 19.151 -31.306 1.00 79.62 103 ASP A C 1
ATOM 790 O O . ASP A 1 103 ? 20.684 19.127 -30.959 1.00 79.62 103 ASP A O 1
ATOM 794 N N . ASP A 1 104 ? 19.122 19.622 -32.497 1.00 80.69 104 ASP A N 1
ATOM 795 C CA . ASP A 1 104 ? 20.057 20.133 -33.511 1.00 80.69 104 ASP A CA 1
ATOM 796 C C . ASP A 1 104 ? 20.874 21.350 -33.029 1.00 80.69 104 ASP A C 1
ATOM 798 O O . ASP A 1 104 ? 21.880 21.712 -33.639 1.00 80.69 104 ASP A O 1
ATOM 802 N N . GLN A 1 105 ? 20.456 21.989 -31.932 1.00 81.31 105 GLN A N 1
ATOM 803 C CA . GLN A 1 105 ? 21.128 23.128 -31.306 1.00 81.31 105 GLN A CA 1
ATOM 804 C C . GLN A 1 105 ? 22.017 22.706 -30.122 1.00 81.31 105 GLN A C 1
ATOM 806 O O . GLN A 1 105 ? 22.703 23.541 -29.534 1.00 81.31 105 GLN A O 1
ATOM 811 N N . GLY A 1 106 ? 22.046 21.415 -29.780 1.00 82.12 106 GLY A N 1
ATOM 812 C CA . GLY A 1 106 ? 22.832 20.867 -28.679 1.00 82.12 106 GLY A CA 1
ATOM 813 C C . GLY A 1 106 ? 22.159 20.954 -27.304 1.00 82.12 106 GLY A C 1
ATOM 814 O O . GLY A 1 106 ? 22.814 20.631 -26.304 1.00 82.12 106 GLY A O 1
ATOM 815 N N . ASN A 1 107 ? 20.885 21.350 -27.229 1.00 82.38 107 ASN A N 1
ATOM 816 C CA . ASN A 1 107 ? 20.135 21.418 -25.974 1.00 82.38 107 ASN A CA 1
ATOM 817 C C . ASN A 1 107 ? 19.612 20.029 -25.578 1.00 82.38 107 ASN A C 1
ATOM 819 O O . ASN A 1 107 ? 19.197 19.271 -26.457 1.00 82.38 107 ASN A O 1
ATOM 823 N N . PRO A 1 108 ? 19.573 19.681 -24.278 1.00 83.25 108 PRO A N 1
ATOM 824 C CA . PRO A 1 108 ? 18.927 18.454 -23.820 1.00 83.25 108 PRO A CA 1
ATOM 825 C C . PRO A 1 108 ? 17.459 18.409 -24.251 1.00 83.25 108 PRO A C 1
ATOM 827 O O . PRO A 1 108 ? 16.709 19.358 -24.025 1.00 83.25 108 PRO A O 1
ATOM 830 N N . ILE A 1 109 ? 17.030 17.292 -24.839 1.00 85.12 109 ILE A N 1
ATOM 831 C CA . ILE A 1 109 ? 15.629 17.137 -25.269 1.00 85.12 109 ILE A CA 1
ATOM 832 C C . ILE A 1 109 ? 14.696 16.742 -24.124 1.00 85.12 109 ILE A C 1
ATOM 834 O O . ILE A 1 109 ? 13.481 16.902 -24.252 1.00 85.12 109 ILE A O 1
ATOM 838 N N . VAL A 1 110 ? 15.253 16.209 -23.032 1.00 86.25 110 VAL A N 1
ATOM 839 C CA . VAL A 1 110 ? 14.525 15.820 -21.826 1.00 86.25 110 VAL A CA 1
ATOM 840 C C . VAL A 1 110 ? 15.151 16.471 -20.606 1.00 86.25 110 VAL A C 1
ATOM 842 O O . VAL A 1 110 ? 16.355 16.377 -20.370 1.00 86.25 110 VAL A O 1
ATOM 845 N N . GLU A 1 111 ? 14.297 17.052 -19.776 1.00 89.38 111 GLU A N 1
ATOM 846 C CA . GLU A 1 111 ? 14.633 17.530 -18.438 1.00 89.38 111 GLU A CA 1
ATOM 847 C C . GLU A 1 111 ? 13.614 16.975 -17.437 1.00 89.38 111 GLU A C 1
ATOM 849 O O . GLU A 1 111 ? 12.470 16.711 -17.791 1.00 89.38 111 GLU A O 1
ATOM 854 N N . ILE A 1 112 ? 13.999 16.779 -16.175 1.00 90.69 112 ILE A N 1
ATOM 855 C CA . ILE A 1 112 ? 13.027 16.539 -15.098 1.00 90.69 112 ILE A CA 1
ATOM 856 C C . ILE A 1 112 ? 13.048 17.762 -14.204 1.00 90.69 112 ILE A C 1
ATOM 858 O O . ILE A 1 112 ? 14.000 17.949 -13.442 1.00 90.69 112 ILE A O 1
ATOM 862 N N . ARG A 1 113 ? 11.988 18.565 -14.288 1.00 94.19 113 ARG A N 1
ATOM 863 C CA . ARG A 1 113 ? 11.782 19.692 -13.384 1.00 94.19 113 ARG A CA 1
ATOM 864 C C . ARG A 1 113 ? 11.332 19.168 -12.028 1.00 94.19 113 ARG A C 1
ATOM 866 O O . ARG A 1 113 ? 10.438 18.325 -11.961 1.00 94.19 113 ARG A O 1
ATOM 873 N N . THR A 1 114 ? 11.942 19.687 -10.972 1.00 95.69 114 THR A N 1
ATOM 874 C CA . THR A 1 114 ? 11.517 19.460 -9.590 1.00 95.69 114 THR A CA 1
ATOM 875 C C . THR A 1 114 ? 10.925 20.754 -9.055 1.00 95.69 114 THR A C 1
ATOM 877 O O . THR A 1 114 ? 11.550 21.806 -9.173 1.00 95.69 114 THR A O 1
ATOM 880 N N . LEU A 1 115 ? 9.730 20.676 -8.478 1.00 96.06 115 LEU A N 1
ATOM 881 C CA . LEU A 1 115 ? 9.084 21.783 -7.781 1.00 96.06 115 LEU A CA 1
ATOM 882 C C . LEU A 1 115 ? 8.799 21.363 -6.342 1.00 96.06 115 LEU A C 1
ATOM 884 O O . LEU A 1 115 ? 7.981 20.473 -6.112 1.00 96.06 115 LEU A O 1
ATOM 888 N N . ASP A 1 116 ? 9.441 22.021 -5.384 1.00 95.44 116 ASP A N 1
ATOM 889 C CA . ASP A 1 116 ? 9.129 21.828 -3.973 1.00 95.44 116 ASP A CA 1
ATOM 890 C C . ASP A 1 116 ? 7.793 22.493 -3.624 1.00 95.44 116 ASP A C 1
ATOM 892 O O . ASP A 1 116 ? 7.437 23.565 -4.119 1.00 95.44 116 ASP A O 1
ATOM 896 N N . THR A 1 117 ? 7.034 21.839 -2.757 1.00 91.31 117 THR A N 1
ATOM 897 C CA . THR A 1 117 ? 5.725 22.286 -2.277 1.00 91.31 117 THR A CA 1
ATOM 898 C C . THR A 1 117 ? 5.711 22.254 -0.753 1.00 91.31 117 THR A C 1
ATOM 900 O O . THR A 1 117 ? 6.536 21.600 -0.121 1.00 91.31 117 THR A O 1
ATOM 903 N N . GLN A 1 118 ? 4.720 22.894 -0.130 1.00 88.00 118 GLN A N 1
ATOM 904 C CA . GLN A 1 118 ? 4.580 22.853 1.333 1.00 88.00 118 GLN A CA 1
ATOM 905 C C . GLN A 1 118 ? 4.428 21.429 1.895 1.00 88.00 118 GLN A C 1
ATOM 907 O O . GLN A 1 118 ? 4.757 21.192 3.053 1.00 88.00 118 GLN A O 1
ATOM 912 N N . ARG A 1 119 ? 3.901 20.490 1.097 1.00 87.62 119 ARG A N 1
ATOM 913 C CA . ARG A 1 119 ? 3.576 19.124 1.532 1.00 87.62 119 ARG A CA 1
ATOM 914 C C . ARG A 1 119 ? 4.484 18.054 0.919 1.00 87.62 119 ARG A C 1
ATOM 916 O O . ARG A 1 119 ? 4.205 16.880 1.121 1.00 87.62 119 ARG A O 1
ATOM 923 N N . GLY A 1 120 ? 5.523 18.422 0.169 1.00 94.94 120 GLY A N 1
ATOM 924 C CA . GLY A 1 120 ? 6.399 17.485 -0.543 1.00 94.94 120 GLY A CA 1
ATOM 925 C C . GLY A 1 120 ? 6.943 18.087 -1.831 1.00 94.94 120 GLY A C 1
ATOM 926 O O . GLY A 1 120 ? 7.323 19.251 -1.833 1.00 94.94 120 GLY A O 1
ATOM 927 N N . PHE A 1 121 ? 6.956 17.351 -2.939 1.00 97.06 121 PHE A N 1
ATOM 928 C CA . PHE A 1 121 ? 7.526 17.836 -4.202 1.00 97.06 121 PHE A CA 1
ATOM 929 C C . PHE A 1 121 ? 6.823 17.241 -5.423 1.00 97.06 121 PHE A C 1
ATOM 931 O O . PHE A 1 121 ? 6.201 16.183 -5.351 1.00 97.06 121 PHE A O 1
ATOM 938 N N . ARG A 1 122 ? 6.960 17.908 -6.568 1.00 97.06 122 ARG A N 1
ATOM 939 C CA . ARG A 1 122 ? 6.504 17.439 -7.877 1.00 97.06 122 ARG A CA 1
ATOM 940 C C . ARG A 1 122 ? 7.693 17.216 -8.794 1.00 97.06 122 ARG A C 1
ATOM 942 O O . ARG A 1 122 ? 8.550 18.089 -8.910 1.00 97.06 122 ARG A O 1
ATOM 949 N N . LEU A 1 123 ? 7.709 16.082 -9.488 1.00 96.81 123 LEU A N 1
ATOM 950 C CA . LEU A 1 123 ? 8.598 15.841 -10.622 1.00 96.81 123 LEU A CA 1
ATOM 951 C C . LEU A 1 123 ? 7.805 15.901 -11.924 1.00 96.81 123 LEU A C 1
ATOM 953 O O . LEU A 1 123 ? 6.842 15.153 -12.081 1.00 96.81 123 LEU A O 1
ATOM 957 N N . SER A 1 124 ? 8.253 16.724 -12.866 1.00 95.12 124 SER A N 1
ATOM 958 C CA . SER A 1 124 ? 7.668 16.862 -14.203 1.00 95.12 124 SER A CA 1
ATOM 959 C C . SER A 1 124 ? 8.737 16.589 -15.266 1.00 95.12 124 SER A C 1
ATOM 961 O O . SER A 1 124 ? 9.586 17.453 -15.509 1.00 95.12 124 SER A O 1
ATOM 963 N N . PRO A 1 125 ? 8.757 15.399 -15.897 1.00 92.00 125 PRO A N 1
ATOM 964 C CA . PRO A 1 125 ? 9.548 15.176 -17.097 1.00 92.00 125 PRO A CA 1
ATOM 965 C C . PRO A 1 125 ? 9.030 16.036 -18.241 1.00 92.00 125 PRO A C 1
ATOM 967 O O . PRO A 1 125 ? 7.878 15.897 -18.663 1.00 92.00 125 PRO A O 1
ATOM 970 N N . MET A 1 126 ? 9.901 16.881 -18.768 1.00 90.06 126 MET A N 1
ATOM 971 C CA . MET A 1 126 ? 9.634 17.704 -19.930 1.00 90.06 126 MET A CA 1
ATOM 972 C C . MET A 1 126 ? 10.314 17.087 -21.144 1.00 90.06 126 MET A C 1
ATOM 974 O O . MET A 1 126 ? 11.476 16.692 -21.056 1.00 90.06 126 MET A O 1
ATOM 978 N N . PHE A 1 127 ? 9.618 17.036 -22.274 1.00 86.44 127 PHE A N 1
ATOM 979 C CA . PHE A 1 127 ? 10.183 16.677 -23.570 1.00 86.44 127 PHE A CA 1
ATOM 980 C C . PHE A 1 127 ? 10.020 17.861 -24.513 1.00 86.44 127 PHE A C 1
ATOM 982 O O . PHE A 1 127 ? 8.902 18.312 -24.744 1.00 86.44 127 PHE A O 1
ATOM 989 N N . LYS A 1 128 ? 11.134 18.397 -25.022 1.00 84.50 128 LYS A N 1
ATOM 990 C CA . LYS A 1 128 ? 11.150 19.613 -25.858 1.00 84.50 128 LYS A CA 1
ATOM 991 C C . LYS A 1 128 ? 10.373 20.790 -25.238 1.00 84.50 128 LYS A C 1
ATOM 993 O O . LYS A 1 128 ? 9.718 21.550 -25.940 1.00 84.50 128 LYS A O 1
ATOM 998 N N . GLY A 1 129 ? 10.449 20.927 -23.913 1.00 85.31 129 GLY A N 1
ATOM 999 C CA . GLY A 1 129 ? 9.777 21.986 -23.153 1.00 85.31 129 GLY A CA 1
ATOM 1000 C C . GLY A 1 129 ? 8.339 21.681 -22.718 1.00 85.31 129 GLY A C 1
ATOM 1001 O O . GLY A 1 129 ? 7.819 22.419 -21.885 1.00 85.31 129 GLY A O 1
ATOM 1002 N N . GLU A 1 130 ? 7.735 20.586 -23.188 1.00 87.81 130 GLU A N 1
ATOM 1003 C CA . GLU A 1 130 ? 6.358 20.190 -22.858 1.00 87.81 130 GLU A CA 1
ATOM 1004 C C . GLU A 1 130 ? 6.311 19.157 -21.728 1.00 87.81 130 GLU A C 1
ATOM 1006 O O . GLU A 1 130 ? 7.085 18.200 -21.722 1.00 87.81 130 GLU A O 1
ATOM 1011 N N . GLU A 1 131 ? 5.402 19.324 -20.760 1.00 90.62 131 GLU A N 1
ATOM 1012 C CA . GLU A 1 131 ? 5.250 18.381 -19.642 1.00 90.62 131 GLU A CA 1
ATOM 1013 C C . GLU A 1 131 ? 4.620 17.072 -20.135 1.00 90.62 131 GLU A C 1
ATOM 1015 O O . GLU A 1 131 ? 3.463 17.027 -20.548 1.00 90.62 131 GLU A O 1
ATOM 1020 N N . THR A 1 132 ? 5.368 15.975 -20.043 1.00 89.75 132 THR A N 1
ATOM 1021 C CA . THR A 1 132 ? 4.930 14.660 -20.544 1.00 89.75 132 THR A CA 1
ATOM 1022 C C . THR A 1 132 ? 4.194 13.849 -19.481 1.00 89.75 132 THR A C 1
ATOM 1024 O O . THR A 1 132 ? 3.269 13.087 -19.776 1.00 89.75 132 THR A O 1
ATOM 1027 N N . ALA A 1 133 ? 4.603 14.010 -18.226 1.00 92.19 133 ALA A N 1
ATOM 1028 C CA . ALA A 1 133 ? 4.070 13.316 -17.071 1.00 92.19 133 ALA A CA 1
ATOM 1029 C C . ALA A 1 133 ? 4.307 14.145 -15.808 1.00 92.19 133 ALA A C 1
ATOM 1031 O O . ALA A 1 133 ? 5.073 15.110 -15.815 1.00 92.19 133 ALA A O 1
ATOM 1032 N N . HIS A 1 134 ? 3.696 13.726 -14.708 1.00 94.50 134 HIS A N 1
ATOM 1033 C CA . HIS A 1 134 ? 3.989 14.269 -13.389 1.00 94.50 134 HIS A CA 1
ATOM 1034 C C . HIS A 1 134 ? 3.969 13.179 -12.326 1.00 94.50 134 HIS A C 1
ATOM 1036 O O . HIS A 1 134 ? 3.222 12.209 -12.445 1.00 94.50 134 HIS A O 1
ATOM 1042 N N . VAL A 1 135 ? 4.768 13.364 -11.279 1.00 96.81 135 VAL A N 1
ATOM 1043 C CA . VAL A 1 135 ? 4.707 12.604 -10.027 1.00 96.81 135 VAL A CA 1
ATOM 1044 C C . VAL A 1 135 ? 4.623 13.619 -8.895 1.00 96.81 135 VAL A C 1
ATOM 1046 O O . VAL A 1 135 ? 5.610 14.299 -8.616 1.00 96.81 135 VAL A O 1
ATOM 1049 N N . ASP A 1 136 ? 3.461 13.729 -8.259 1.00 96.62 136 ASP A N 1
ATOM 1050 C CA . ASP A 1 136 ? 3.281 14.541 -7.057 1.00 96.62 136 ASP A CA 1
ATOM 1051 C C . ASP A 1 136 ? 3.496 13.647 -5.829 1.00 96.62 136 ASP A C 1
ATOM 1053 O O . ASP A 1 136 ? 2.810 12.636 -5.634 1.00 96.62 136 ASP A O 1
ATOM 1057 N N . VAL A 1 137 ? 4.466 14.019 -5.001 1.00 96.81 137 VAL A N 1
ATOM 1058 C CA . VAL A 1 137 ? 4.847 13.311 -3.781 1.00 96.81 137 VAL A CA 1
ATOM 1059 C C . VAL A 1 137 ? 4.454 14.146 -2.577 1.00 96.81 137 VAL A C 1
ATOM 1061 O O . VAL A 1 137 ? 4.808 15.321 -2.481 1.00 96.81 137 VAL A O 1
ATOM 1064 N N . ARG A 1 138 ? 3.775 13.510 -1.624 1.00 94.56 138 ARG A N 1
ATOM 1065 C CA . ARG A 1 138 ? 3.571 14.046 -0.281 1.00 94.56 138 ARG A CA 1
ATOM 1066 C C . ARG A 1 138 ? 4.603 13.447 0.665 1.00 94.56 138 ARG A C 1
ATOM 1068 O O . ARG A 1 138 ? 4.732 12.227 0.759 1.00 94.56 138 ARG A O 1
ATOM 1075 N N . THR A 1 139 ? 5.330 14.306 1.357 1.00 90.69 139 THR A N 1
ATOM 1076 C CA . THR A 1 139 ? 6.315 13.950 2.382 1.00 90.69 139 THR A CA 1
ATOM 1077 C C . THR A 1 139 ? 5.773 14.331 3.760 1.00 90.69 139 THR A C 1
ATOM 1079 O O . THR A 1 139 ? 4.672 14.866 3.872 1.00 90.69 139 THR A O 1
ATOM 1082 N N . ASN A 1 140 ? 6.524 14.042 4.824 1.00 82.44 140 ASN A N 1
ATOM 1083 C CA . ASN A 1 140 ? 6.106 14.264 6.221 1.00 82.44 140 ASN A CA 1
ATOM 1084 C C . ASN A 1 140 ? 4.889 13.435 6.666 1.00 82.44 140 ASN A C 1
ATOM 1086 O O . ASN A 1 140 ? 4.163 13.833 7.573 1.00 82.44 140 ASN A O 1
ATOM 1090 N N . LEU A 1 141 ? 4.681 12.275 6.046 1.00 90.50 141 LEU A N 1
ATOM 1091 C CA . LEU A 1 141 ? 3.707 11.300 6.512 1.00 90.50 141 LEU A CA 1
ATOM 1092 C C . LEU A 1 141 ? 4.387 10.302 7.452 1.00 90.50 141 LEU A C 1
ATOM 1094 O O . LEU A 1 141 ? 5.602 10.083 7.416 1.00 90.50 141 LEU A O 1
ATOM 1098 N N . SER A 1 142 ? 3.567 9.637 8.248 1.00 92.94 142 SER A N 1
ATOM 1099 C CA . SER A 1 142 ? 3.966 8.485 9.042 1.00 92.94 142 SER A CA 1
ATOM 1100 C C . SER A 1 142 ? 2.985 7.352 8.777 1.00 92.94 142 SER A C 1
ATOM 1102 O O . SER A 1 142 ? 1.811 7.591 8.492 1.00 92.94 142 SER A O 1
ATOM 1104 N N . PHE A 1 143 ? 3.464 6.115 8.831 1.00 93.56 143 PHE A N 1
ATOM 1105 C CA . PHE A 1 143 ? 2.631 4.926 8.720 1.00 93.56 143 PHE A CA 1
ATOM 1106 C C . PHE A 1 143 ? 2.580 4.229 10.074 1.00 93.56 143 PHE A C 1
ATOM 1108 O O . PHE A 1 143 ? 3.561 3.626 10.511 1.00 93.56 143 PHE A O 1
ATOM 1115 N N . HIS A 1 144 ? 1.438 4.349 10.741 1.00 93.50 144 HIS A N 1
ATOM 1116 C CA . HIS A 1 144 ? 1.166 3.764 12.045 1.00 93.50 144 HIS A CA 1
ATOM 1117 C C . HIS A 1 144 ? 1.010 2.251 11.934 1.00 93.50 144 HIS A C 1
ATOM 1119 O O . HIS A 1 144 ? 0.263 1.761 11.083 1.00 93.50 144 HIS A O 1
ATOM 1125 N N . LEU A 1 145 ? 1.691 1.520 12.816 1.00 91.94 145 LEU A N 1
ATOM 1126 C CA . LEU A 1 145 ? 1.753 0.056 12.814 1.00 91.94 145 LEU A CA 1
ATOM 1127 C C . LEU A 1 145 ? 1.183 -0.579 14.093 1.00 91.94 145 LEU A C 1
ATOM 1129 O O . LEU A 1 145 ? 1.236 -1.797 14.228 1.00 91.94 145 LEU A O 1
ATOM 1133 N N . GLY A 1 146 ? 0.600 0.214 14.994 1.00 88.62 146 GLY A N 1
ATOM 1134 C CA . GLY A 1 146 ? 0.086 -0.220 16.298 1.00 88.62 146 GLY A CA 1
ATOM 1135 C C . GLY A 1 146 ? 0.802 0.486 17.449 1.00 88.62 146 GLY A C 1
ATOM 1136 O O . GLY A 1 146 ? 1.870 1.057 17.254 1.00 88.62 146 GLY A O 1
ATOM 1137 N N . ASP A 1 147 ? 0.195 0.483 18.640 1.00 85.31 147 ASP A N 1
ATOM 1138 C CA . ASP A 1 147 ? 0.772 1.064 19.871 1.00 85.31 147 ASP A CA 1
ATOM 1139 C C . ASP A 1 147 ? 1.273 2.519 19.739 1.00 85.31 147 ASP A C 1
ATOM 1141 O O . ASP A 1 147 ? 2.185 2.940 20.442 1.00 85.31 147 ASP A O 1
ATOM 1145 N N . ASN A 1 148 ? 0.667 3.307 18.843 1.00 83.19 148 ASN A N 1
ATOM 1146 C CA . ASN A 1 148 ? 1.091 4.675 18.487 1.00 83.19 148 ASN A CA 1
ATOM 1147 C C . ASN A 1 148 ? 2.527 4.777 17.941 1.00 83.19 148 ASN A C 1
ATOM 1149 O O . ASN A 1 148 ? 3.104 5.863 17.909 1.00 83.19 148 ASN A O 1
ATOM 1153 N N . ILE A 1 149 ? 3.087 3.668 17.460 1.00 91.31 149 ILE A N 1
ATOM 1154 C CA . ILE A 1 149 ? 4.407 3.612 16.837 1.00 91.31 149 ILE A CA 1
ATOM 1155 C C . ILE A 1 149 ? 4.235 3.616 15.320 1.00 91.31 149 ILE A C 1
ATOM 1157 O O . ILE A 1 149 ? 3.397 2.908 14.753 1.00 91.31 149 ILE A O 1
ATOM 1161 N N . SER A 1 150 ? 5.031 4.448 14.651 1.00 94.25 150 SER A N 1
ATOM 1162 C CA . SER A 1 150 ? 4.942 4.665 13.210 1.00 94.25 150 SER A CA 1
ATOM 1163 C C . SER A 1 150 ? 6.307 4.638 12.536 1.00 94.25 150 SER A C 1
ATOM 1165 O O . SER A 1 150 ? 7.298 5.080 13.108 1.00 94.25 150 SER A O 1
ATOM 1167 N N . ALA A 1 151 ? 6.326 4.197 11.281 1.00 96.44 151 ALA A N 1
ATOM 1168 C CA . ALA A 1 151 ? 7.467 4.351 10.385 1.00 96.44 151 ALA A CA 1
ATOM 1169 C C . ALA A 1 151 ? 7.348 5.653 9.577 1.00 96.44 151 ALA A C 1
ATOM 1171 O O . ALA A 1 151 ? 6.240 6.084 9.243 1.00 96.44 151 ALA A O 1
ATOM 1172 N N . LYS A 1 152 ? 8.474 6.268 9.207 1.00 96.56 152 LYS A N 1
ATOM 1173 C CA . LYS A 1 152 ? 8.484 7.446 8.330 1.00 96.56 152 LYS A CA 1
ATOM 1174 C C . LYS A 1 152 ? 8.016 7.051 6.936 1.00 96.56 152 LYS A C 1
ATOM 1176 O O . LYS A 1 152 ? 8.579 6.157 6.300 1.00 96.56 152 LYS A O 1
ATOM 1181 N N . CYS A 1 153 ? 7.018 7.766 6.435 1.00 95.56 153 CYS A N 1
ATOM 1182 C CA . CYS A 1 153 ? 6.332 7.426 5.199 1.00 95.56 153 CYS A CA 1
ATOM 1183 C C . CYS A 1 153 ? 6.265 8.628 4.251 1.00 95.56 153 CYS A C 1
ATOM 1185 O O . CYS A 1 153 ? 6.205 9.781 4.672 1.00 95.56 153 CYS A O 1
ATOM 1187 N N . ALA A 1 154 ? 6.234 8.352 2.955 1.00 95.50 154 ALA A N 1
ATOM 1188 C CA . ALA A 1 154 ? 5.783 9.300 1.942 1.00 95.50 154 ALA A CA 1
ATOM 1189 C C . ALA A 1 154 ? 4.625 8.685 1.147 1.00 95.50 154 ALA A C 1
ATOM 1191 O O . ALA A 1 154 ? 4.414 7.471 1.186 1.00 95.50 154 ALA A O 1
ATOM 1192 N N . SER A 1 155 ? 3.884 9.506 0.413 1.00 94.56 155 SER A N 1
ATOM 1193 C CA . SER A 1 155 ? 2.825 9.050 -0.485 1.00 94.56 155 SER A CA 1
ATOM 1194 C C . SER A 1 155 ? 3.080 9.565 -1.890 1.00 94.56 155 SER A C 1
ATOM 1196 O O . SER A 1 155 ? 3.448 10.727 -2.073 1.00 94.56 155 SER A O 1
ATOM 1198 N N . ILE A 1 156 ? 2.860 8.713 -2.887 1.00 95.44 156 ILE A N 1
ATOM 1199 C CA . ILE A 1 156 ? 2.704 9.176 -4.266 1.00 95.44 156 ILE A CA 1
ATOM 1200 C C . ILE A 1 156 ? 1.240 9.580 -4.422 1.00 95.44 156 ILE A C 1
ATOM 1202 O O . ILE A 1 156 ? 0.380 8.735 -4.656 1.00 95.44 156 ILE A O 1
ATOM 1206 N N . ALA A 1 157 ? 0.968 10.873 -4.253 1.00 91.69 157 ALA A N 1
ATOM 1207 C CA . ALA A 1 157 ? -0.387 11.418 -4.202 1.00 91.69 157 ALA A CA 1
ATOM 1208 C C . ALA A 1 157 ? -1.020 11.558 -5.592 1.00 91.69 157 ALA A C 1
ATOM 1210 O O . ALA A 1 157 ? -2.235 11.467 -5.745 1.00 91.69 157 ALA A O 1
ATOM 1211 N N . SER A 1 158 ? -0.203 11.775 -6.625 1.00 92.62 158 SER A N 1
ATOM 1212 C CA . SER A 1 158 ? -0.684 11.826 -8.003 1.00 92.62 158 SER A CA 1
ATOM 1213 C C . SER A 1 158 ? 0.392 11.376 -8.973 1.00 92.62 158 SER A C 1
ATOM 1215 O O . SER A 1 158 ? 1.568 11.709 -8.833 1.00 92.62 158 SER A O 1
ATOM 1217 N N . PHE A 1 159 ? -0.022 10.626 -9.985 1.00 93.38 159 PHE A N 1
ATOM 1218 C CA . PHE A 1 159 ? 0.814 10.272 -11.118 1.00 93.38 159 PHE A CA 1
ATOM 1219 C C . PHE A 1 159 ? -0.047 10.229 -12.371 1.00 93.38 159 PHE A C 1
ATOM 1221 O O . PHE A 1 159 ? -1.077 9.551 -12.411 1.00 93.38 159 PHE A O 1
ATOM 1228 N N . GLY A 1 160 ? 0.381 10.946 -13.401 1.00 89.81 160 GLY A N 1
ATOM 1229 C CA . GLY A 1 160 ? -0.325 10.999 -14.670 1.00 89.81 160 GLY A CA 1
ATOM 1230 C C . GLY A 1 160 ? 0.635 11.162 -15.832 1.00 89.81 160 GLY A C 1
ATOM 1231 O O . GLY A 1 160 ? 1.690 11.775 -15.702 1.00 89.81 160 GLY A O 1
ATOM 1232 N N . ILE A 1 161 ? 0.247 10.611 -16.977 1.00 85.62 161 ILE A N 1
ATOM 1233 C CA . ILE A 1 161 ? 0.894 10.865 -18.265 1.00 85.62 161 ILE A CA 1
ATOM 1234 C C . ILE A 1 161 ? -0.086 11.719 -19.063 1.00 85.62 161 ILE A C 1
ATOM 1236 O O . ILE A 1 161 ? -1.237 11.304 -19.227 1.00 85.62 161 ILE A O 1
ATOM 1240 N N . ARG A 1 162 ? 0.352 12.906 -19.498 1.00 80.69 162 ARG A N 1
ATOM 1241 C CA . ARG A 1 162 ? -0.522 13.955 -20.045 1.00 80.69 162 ARG A CA 1
ATOM 1242 C C . ARG A 1 162 ? -1.185 13.518 -21.347 1.00 80.69 162 ARG A C 1
ATOM 1244 O O . ARG A 1 162 ? -2.406 13.441 -21.400 1.00 80.69 162 ARG A O 1
ATOM 1251 N N . GLU A 1 163 ? -0.381 13.131 -22.335 1.00 79.25 163 GLU A N 1
ATOM 1252 C CA . GLU A 1 163 ? -0.860 12.788 -23.676 1.00 79.25 163 GLU A CA 1
ATOM 1253 C C . GLU A 1 163 ? -0.531 11.339 -24.074 1.00 79.25 163 GLU A C 1
ATOM 1255 O O . GLU A 1 163 ? 0.493 10.791 -23.644 1.00 79.25 163 GLU A O 1
ATOM 1260 N N . PRO A 1 164 ? -1.377 10.676 -24.893 1.00 77.12 164 PRO A N 1
ATOM 1261 C CA . PRO A 1 164 ? -1.133 9.316 -25.374 1.00 77.12 164 PRO A CA 1
ATOM 1262 C C . PRO A 1 164 ? 0.220 9.115 -26.059 1.00 77.12 164 PRO A C 1
ATOM 1264 O O . PRO A 1 164 ? 0.847 8.077 -25.849 1.00 77.12 164 PRO A O 1
ATOM 1267 N N . GLU A 1 165 ? 0.673 10.101 -26.831 1.00 75.50 165 GLU A N 1
ATOM 1268 C CA . GLU A 1 165 ? 1.935 10.065 -27.579 1.00 75.50 165 GLU A CA 1
ATOM 1269 C C . GLU A 1 165 ? 3.176 9.943 -26.680 1.00 75.50 165 GLU A C 1
ATOM 1271 O O . GLU A 1 165 ? 4.157 9.312 -27.070 1.00 75.50 165 GLU A O 1
ATOM 1276 N N . TYR A 1 166 ? 3.110 10.422 -25.432 1.00 76.88 166 TYR A N 1
ATOM 1277 C CA . TYR A 1 166 ? 4.227 10.355 -24.484 1.00 76.88 166 TYR A CA 1
ATOM 1278 C C . TYR A 1 166 ? 4.271 9.065 -23.650 1.00 76.88 166 TYR A C 1
ATOM 1280 O O . TYR A 1 166 ? 5.267 8.786 -22.974 1.00 76.88 166 TYR A O 1
ATOM 1288 N N . ARG A 1 167 ? 3.219 8.233 -23.686 1.00 71.81 167 ARG A N 1
ATOM 1289 C CA . ARG A 1 167 ? 3.096 7.042 -22.814 1.00 71.81 167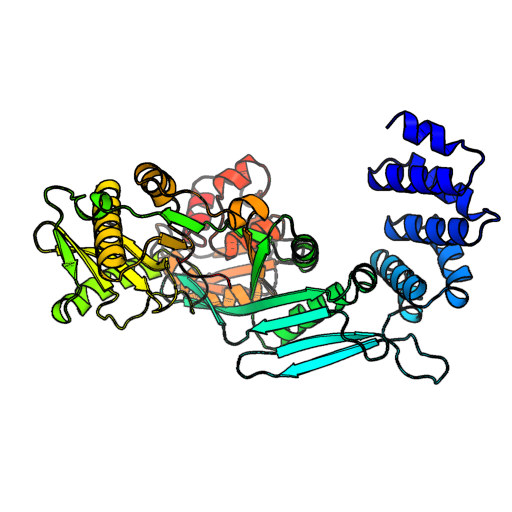 ARG A CA 1
ATOM 1290 C C . ARG A 1 167 ? 4.171 5.984 -23.055 1.00 71.81 167 ARG A C 1
ATOM 1292 O O . ARG A 1 167 ? 4.519 5.263 -22.122 1.00 71.81 167 ARG A O 1
ATOM 1299 N N . ALA A 1 168 ? 4.699 5.890 -24.274 1.00 67.50 168 ALA A N 1
ATOM 1300 C CA . ALA A 1 168 ? 5.673 4.869 -24.660 1.00 67.50 168 ALA A CA 1
ATOM 1301 C C . ALA A 1 168 ? 7.142 5.285 -24.448 1.00 67.50 168 ALA A C 1
ATOM 1303 O O . ALA A 1 168 ? 8.039 4.477 -24.660 1.00 67.50 168 ALA A O 1
ATOM 1304 N N . MET A 1 169 ? 7.407 6.512 -23.989 1.00 73.62 169 MET A N 1
ATOM 1305 C CA . MET A 1 169 ? 8.776 7.038 -23.878 1.00 73.62 169 MET A CA 1
ATOM 1306 C C . MET A 1 169 ? 9.523 6.585 -22.615 1.00 73.62 169 MET A C 1
ATOM 1308 O O . MET A 1 169 ? 10.701 6.877 -22.445 1.00 73.62 169 MET A O 1
ATOM 1312 N N . GLY A 1 170 ? 8.843 5.945 -21.661 1.00 78.38 170 GLY A N 1
ATOM 1313 C CA . GLY A 1 170 ? 9.444 5.557 -20.378 1.00 78.38 170 GLY A CA 1
ATOM 1314 C C . GLY A 1 170 ? 9.716 6.718 -19.408 1.00 78.38 170 GLY A C 1
ATOM 1315 O O . GLY A 1 170 ? 10.027 6.463 -18.247 1.00 78.38 170 GLY A O 1
ATOM 1316 N N . LEU A 1 171 ? 9.517 7.980 -19.813 1.00 84.50 171 LEU A N 1
ATOM 1317 C CA . LEU A 1 171 ? 9.769 9.164 -18.976 1.00 84.50 171 LEU A CA 1
ATOM 1318 C C . LEU A 1 171 ? 8.985 9.157 -17.659 1.00 84.50 171 LEU A C 1
ATOM 1320 O O . LEU A 1 171 ? 9.535 9.499 -16.614 1.00 84.50 171 LEU A O 1
ATOM 1324 N N . GLY A 1 172 ? 7.728 8.702 -17.682 1.00 87.88 172 GLY A N 1
ATOM 1325 C CA . GLY A 1 172 ? 6.928 8.543 -16.465 1.00 87.88 172 GLY A CA 1
ATOM 1326 C C . GLY A 1 172 ? 7.537 7.532 -15.487 1.00 87.88 172 GLY A C 1
ATOM 1327 O O . GLY A 1 172 ? 7.592 7.796 -14.290 1.00 87.88 172 GLY A O 1
ATOM 1328 N N . ALA A 1 173 ? 8.065 6.409 -15.987 1.00 87.12 173 ALA A N 1
ATOM 1329 C CA . ALA A 1 173 ? 8.738 5.408 -15.159 1.00 87.12 173 ALA A CA 1
ATOM 1330 C C . ALA A 1 173 ? 10.060 5.943 -14.583 1.00 87.12 173 ALA A C 1
ATOM 1332 O O . ALA A 1 173 ? 10.368 5.700 -13.417 1.00 87.12 173 ALA A O 1
ATOM 1333 N N . ILE A 1 174 ? 10.809 6.717 -15.375 1.00 86.75 174 ILE A N 1
ATOM 1334 C CA . ILE A 1 174 ? 12.045 7.378 -14.938 1.00 86.75 174 ILE A CA 1
ATOM 1335 C C . ILE A 1 174 ? 11.750 8.393 -13.826 1.00 86.75 174 ILE A C 1
ATOM 1337 O O . ILE A 1 174 ? 12.413 8.362 -12.788 1.00 86.75 174 ILE A O 1
ATOM 1341 N N . ALA A 1 175 ? 10.739 9.254 -13.992 1.00 92.25 175 ALA A N 1
ATOM 1342 C CA . ALA A 1 175 ? 10.319 10.174 -12.933 1.00 92.25 175 ALA A CA 1
ATOM 1343 C C . ALA A 1 175 ? 9.849 9.435 -11.683 1.00 92.25 175 ALA A C 1
ATOM 1345 O O . ALA A 1 175 ? 10.218 9.825 -10.579 1.00 92.25 175 ALA A O 1
ATOM 1346 N N . LEU A 1 176 ? 9.086 8.352 -11.837 1.00 94.81 176 LEU A N 1
ATOM 1347 C CA . LEU A 1 176 ? 8.608 7.562 -10.708 1.00 94.81 176 LEU A CA 1
ATOM 1348 C C . LEU A 1 176 ? 9.768 6.927 -9.924 1.00 94.81 176 LEU A C 1
ATOM 1350 O O . LEU A 1 176 ? 9.786 6.983 -8.694 1.00 94.81 176 LEU A O 1
ATOM 1354 N N . LYS A 1 177 ? 10.773 6.389 -10.628 1.00 92.94 177 LYS A N 1
ATOM 1355 C CA . LYS A 1 177 ? 12.012 5.868 -10.031 1.00 92.94 177 LYS A CA 1
ATOM 1356 C C . LYS A 1 177 ? 12.785 6.972 -9.308 1.00 92.94 177 LYS A C 1
ATOM 1358 O O . LYS A 1 177 ? 13.202 6.774 -8.169 1.00 92.94 177 LYS A O 1
ATOM 1363 N N . LYS A 1 178 ? 12.929 8.147 -9.934 1.00 94.00 178 LYS A N 1
ATOM 1364 C CA . LYS A 1 178 ? 13.586 9.314 -9.327 1.00 94.00 178 LYS A CA 1
ATOM 1365 C C . LYS A 1 178 ? 12.859 9.779 -8.063 1.00 94.00 178 LYS A C 1
ATOM 1367 O O . LYS A 1 178 ? 13.515 9.980 -7.048 1.00 94.00 178 LYS A O 1
ATOM 1372 N N . ALA A 1 179 ? 11.527 9.854 -8.087 1.00 97.00 179 ALA A N 1
ATOM 1373 C CA . ALA A 1 179 ? 10.716 10.167 -6.912 1.00 97.00 179 ALA A CA 1
ATOM 1374 C C . ALA A 1 179 ? 10.945 9.151 -5.786 1.00 97.00 179 ALA A C 1
ATOM 1376 O O . ALA A 1 179 ? 11.197 9.539 -4.651 1.00 97.00 179 ALA A O 1
ATOM 1377 N N . CYS A 1 180 ? 10.924 7.852 -6.097 1.00 96.88 180 CYS A N 1
ATOM 1378 C CA . CYS A 1 180 ? 11.162 6.787 -5.121 1.00 96.88 180 CYS A CA 1
ATOM 1379 C C . CYS A 1 180 ? 12.552 6.848 -4.470 1.00 96.88 180 CYS A C 1
ATOM 1381 O O . CYS A 1 180 ? 12.683 6.477 -3.301 1.00 96.88 180 CYS A O 1
ATOM 1383 N N . ASN A 1 181 ? 13.571 7.273 -5.221 1.00 94.94 181 ASN A N 1
ATOM 1384 C CA . ASN A 1 181 ? 14.925 7.473 -4.709 1.00 94.94 181 ASN A CA 1
ATOM 1385 C C . ASN A 1 181 ? 14.997 8.723 -3.830 1.00 94.94 181 ASN A C 1
ATOM 1387 O O . ASN A 1 181 ? 15.449 8.629 -2.695 1.00 94.94 181 ASN A O 1
ATOM 1391 N N . GLN A 1 182 ? 14.461 9.851 -4.304 1.00 96.06 182 GLN A N 1
ATOM 1392 C CA . GLN A 1 182 ? 14.434 11.105 -3.552 1.00 96.06 182 GLN A CA 1
ATOM 1393 C C . GLN A 1 182 ? 13.667 10.959 -2.226 1.00 96.06 182 GLN A C 1
ATOM 1395 O O . GLN A 1 182 ? 14.134 11.421 -1.193 1.00 96.06 182 GLN A O 1
ATOM 1400 N N . ILE A 1 183 ? 12.538 10.238 -2.213 1.00 96.50 183 ILE A N 1
ATOM 1401 C CA . ILE A 1 183 ? 11.799 9.892 -0.984 1.00 96.50 183 ILE A CA 1
ATOM 1402 C C . ILE A 1 183 ? 12.704 9.180 0.031 1.00 96.50 183 ILE A C 1
ATOM 1404 O O . ILE A 1 183 ? 12.675 9.493 1.222 1.00 96.50 183 ILE A O 1
ATOM 1408 N N . PHE A 1 184 ? 13.507 8.220 -0.431 1.00 95.31 184 PHE A N 1
ATOM 1409 C CA . PHE A 1 184 ? 14.414 7.474 0.436 1.00 95.31 184 PHE A CA 1
ATOM 1410 C C . PHE A 1 184 ? 15.589 8.335 0.921 1.00 95.31 184 PHE A C 1
ATOM 1412 O O . PHE A 1 184 ? 15.934 8.277 2.098 1.00 95.31 184 PHE A O 1
ATOM 1419 N N . GLU A 1 185 ? 16.156 9.174 0.052 1.00 95.12 185 GLU A N 1
ATOM 1420 C CA . GLU A 1 185 ? 17.206 10.147 0.397 1.00 95.12 185 GLU A CA 1
ATOM 1421 C C . GLU A 1 185 ? 16.727 11.168 1.441 1.00 95.12 185 GLU A C 1
ATOM 1423 O O . GLU A 1 185 ? 17.492 11.565 2.316 1.00 95.12 185 GLU A O 1
ATOM 1428 N N . MET A 1 186 ? 15.438 11.525 1.413 1.00 94.44 186 MET A N 1
ATOM 1429 C CA . MET A 1 186 ? 14.779 12.344 2.439 1.00 94.44 186 MET A CA 1
ATOM 1430 C C . MET A 1 186 ? 14.528 11.590 3.761 1.00 94.44 186 MET A C 1
ATOM 1432 O O . MET A 1 186 ? 14.015 12.169 4.717 1.00 94.44 186 MET A O 1
ATOM 1436 N N . GLY A 1 187 ? 14.897 10.309 3.844 1.00 94.88 187 GLY A N 1
ATOM 1437 C CA . GLY A 1 187 ? 14.837 9.512 5.067 1.00 94.88 187 GLY A CA 1
ATOM 1438 C C . GLY A 1 187 ? 13.492 8.836 5.335 1.00 94.88 187 GLY A C 1
ATOM 1439 O O . GLY A 1 187 ? 13.245 8.438 6.471 1.00 94.88 187 GLY A O 1
ATOM 1440 N N . HIS A 1 188 ? 12.621 8.696 4.331 1.00 96.38 188 HIS A N 1
ATOM 1441 C CA . HIS A 1 188 ? 11.395 7.907 4.462 1.00 96.38 188 HIS A CA 1
ATOM 1442 C C . HIS A 1 188 ? 11.680 6.424 4.191 1.00 96.38 188 HIS A C 1
ATOM 1444 O O . HIS A 1 188 ? 12.121 6.041 3.103 1.00 96.38 188 HIS A O 1
ATOM 1450 N N . SER A 1 189 ? 11.413 5.570 5.179 1.00 96.69 189 SER A N 1
ATOM 1451 C CA . SER A 1 189 ? 11.693 4.132 5.106 1.00 96.69 189 SER A CA 1
ATOM 1452 C C . SER A 1 189 ? 10.650 3.359 4.290 1.00 96.69 189 SER A C 1
ATOM 1454 O O . SER A 1 189 ? 10.955 2.291 3.744 1.00 96.69 189 SER A O 1
ATOM 1456 N N . CYS A 1 190 ? 9.440 3.910 4.152 1.00 96.94 190 CYS A N 1
ATOM 1457 C CA . CYS A 1 190 ? 8.351 3.331 3.376 1.00 96.94 190 CYS A CA 1
ATOM 1458 C C . CYS A 1 190 ? 7.598 4.358 2.516 1.00 96.94 190 CYS A C 1
ATOM 1460 O O . CYS A 1 190 ? 7.721 5.576 2.671 1.00 96.94 190 CYS A O 1
ATOM 1462 N N . THR A 1 191 ? 6.840 3.855 1.544 1.00 96.69 191 THR A N 1
ATOM 1463 C CA . THR A 1 191 ? 6.034 4.664 0.627 1.00 96.69 191 THR A CA 1
ATOM 1464 C C . THR A 1 191 ? 4.702 3.984 0.355 1.00 96.69 191 THR A C 1
ATOM 1466 O O . THR A 1 191 ? 4.655 2.768 0.157 1.00 96.69 191 THR A O 1
ATOM 1469 N N . ILE A 1 192 ? 3.635 4.773 0.297 1.00 94.81 192 ILE A N 1
ATOM 1470 C CA . ILE A 1 192 ? 2.286 4.308 -0.024 1.00 94.81 192 ILE A CA 1
ATOM 1471 C C . ILE A 1 192 ? 1.762 4.944 -1.309 1.00 94.81 192 ILE A C 1
ATOM 1473 O O . ILE A 1 192 ? 2.226 6.003 -1.733 1.00 94.81 192 ILE A O 1
ATOM 1477 N N . VAL A 1 193 ? 0.801 4.278 -1.943 1.00 93.50 193 VAL A N 1
ATOM 1478 C CA . VAL A 1 193 ? 0.044 4.832 -3.069 1.00 93.50 193 VAL A CA 1
ATOM 1479 C C . VAL A 1 193 ? -1.322 4.160 -3.179 1.00 93.50 193 VAL A C 1
ATOM 1481 O O . VAL A 1 193 ? -1.460 2.973 -2.881 1.00 93.50 193 VAL A O 1
ATOM 1484 N N . SER A 1 194 ? -2.327 4.905 -3.631 1.00 90.44 194 SER A N 1
ATOM 1485 C CA . SER A 1 194 ? -3.624 4.368 -4.042 1.00 90.44 194 SER A CA 1
ATOM 1486 C C . SER A 1 194 ? -3.698 4.298 -5.565 1.00 90.44 194 SER A C 1
ATOM 1488 O O . SER A 1 194 ? -3.427 5.279 -6.258 1.00 90.44 194 SER A O 1
ATOM 1490 N N . THR A 1 195 ? -4.055 3.140 -6.119 1.00 91.88 195 THR A N 1
ATOM 1491 C CA . THR A 1 195 ? -4.226 2.991 -7.570 1.00 91.88 195 THR A CA 1
ATOM 1492 C C . THR A 1 195 ? -5.269 1.930 -7.913 1.00 91.88 195 THR A C 1
ATOM 1494 O O . THR A 1 195 ? -5.632 1.108 -7.078 1.00 91.88 195 THR A O 1
ATOM 1497 N N . GLY A 1 196 ? -5.775 1.943 -9.144 1.00 91.50 196 GLY A N 1
ATOM 1498 C CA . GLY A 1 196 ? -6.653 0.900 -9.665 1.00 91.50 196 GLY A CA 1
ATOM 1499 C C . GLY A 1 196 ? -5.844 -0.177 -10.373 1.00 91.50 196 GLY A C 1
ATOM 1500 O O . GLY A 1 196 ? -5.043 0.153 -11.247 1.00 91.50 196 GLY A O 1
ATOM 1501 N N . ARG A 1 197 ? -6.088 -1.459 -10.079 1.00 91.69 197 ARG A N 1
ATOM 1502 C CA . ARG A 1 197 ? -5.398 -2.587 -10.744 1.00 91.69 197 ARG A CA 1
ATOM 1503 C C . ARG A 1 197 ? -5.573 -2.607 -12.262 1.00 91.69 197 ARG A C 1
ATOM 1505 O O . ARG A 1 197 ? -4.753 -3.175 -12.977 1.00 91.69 197 ARG A O 1
ATOM 1512 N N . ARG A 1 198 ? -6.632 -1.965 -12.767 1.00 89.38 198 ARG A N 1
ATOM 1513 C CA . ARG A 1 198 ? -6.903 -1.829 -14.208 1.00 89.38 198 ARG A CA 1
ATOM 1514 C C . ARG A 1 198 ? -6.286 -0.578 -14.848 1.00 89.38 198 ARG A C 1
ATOM 1516 O O . ARG A 1 198 ? -6.532 -0.317 -16.023 1.00 89.38 198 ARG A O 1
ATOM 1523 N N . LEU A 1 199 ? -5.521 0.218 -14.099 1.00 88.62 199 LEU A N 1
ATOM 1524 C CA . LEU A 1 199 ? -4.833 1.408 -14.604 1.00 88.62 199 LEU A CA 1
ATOM 1525 C C . LEU A 1 199 ? -3.398 1.076 -15.024 1.00 88.62 199 LEU A C 1
ATOM 1527 O O . LEU A 1 199 ? -2.726 0.256 -14.407 1.00 88.62 199 LEU A O 1
ATOM 1531 N N . VAL A 1 200 ? -2.885 1.783 -16.034 1.00 83.25 200 VAL A N 1
ATOM 1532 C CA . VAL A 1 200 ? -1.497 1.618 -16.515 1.00 83.25 200 VAL A CA 1
ATOM 1533 C C . VAL A 1 200 ? -0.474 1.880 -15.403 1.00 83.25 200 VAL A C 1
ATOM 1535 O O . VAL A 1 200 ? 0.538 1.185 -15.313 1.00 83.25 200 VAL A O 1
ATOM 1538 N N . ALA A 1 201 ? -0.764 2.847 -14.526 1.00 89.31 201 ALA A N 1
ATOM 1539 C CA . ALA A 1 201 ? 0.085 3.213 -13.397 1.00 89.31 201 ALA A CA 1
ATOM 1540 C C . ALA A 1 201 ? 0.373 2.034 -12.453 1.00 89.31 201 ALA A C 1
ATOM 1542 O O . ALA A 1 201 ? 1.493 1.921 -11.964 1.00 89.31 201 ALA A O 1
ATOM 1543 N N . TYR A 1 202 ? -0.586 1.118 -12.265 1.00 93.25 202 TYR A N 1
ATOM 1544 C CA . TYR A 1 202 ? -0.439 -0.053 -11.398 1.00 93.25 202 TYR A CA 1
ATOM 1545 C C . TYR A 1 202 ? 0.824 -0.860 -11.715 1.00 93.25 202 TYR A C 1
ATOM 1547 O O . TYR A 1 202 ? 1.656 -1.108 -10.844 1.00 93.25 202 TYR A O 1
ATOM 1555 N N . ARG A 1 203 ? 1.029 -1.184 -12.998 1.00 91.00 203 ARG A N 1
ATOM 1556 C CA . ARG A 1 203 ? 2.202 -1.946 -13.445 1.00 91.00 203 ARG A CA 1
ATOM 1557 C C . ARG A 1 203 ? 3.508 -1.187 -13.201 1.00 91.00 203 ARG A C 1
ATOM 1559 O O . ARG A 1 203 ? 4.513 -1.815 -12.874 1.00 91.00 203 ARG A O 1
ATOM 1566 N N . LEU A 1 204 ? 3.499 0.138 -13.354 1.00 91.06 204 LEU A N 1
ATOM 1567 C CA . LEU A 1 204 ? 4.671 0.975 -13.092 1.00 91.06 204 LEU A CA 1
ATOM 1568 C C . LEU A 1 204 ? 5.012 0.994 -11.598 1.00 91.06 204 LEU A C 1
ATOM 1570 O O . LEU A 1 204 ? 6.179 0.847 -11.249 1.00 91.06 204 LEU A O 1
ATOM 1574 N N . TYR A 1 205 ? 4.017 1.074 -10.710 1.00 95.75 205 TYR A N 1
ATOM 1575 C CA . TYR A 1 205 ? 4.248 0.951 -9.269 1.00 95.75 205 TYR A CA 1
ATOM 1576 C C . TYR A 1 205 ? 4.839 -0.414 -8.899 1.00 95.75 205 TYR A C 1
ATOM 1578 O O . TYR A 1 205 ? 5.829 -0.463 -8.168 1.00 95.75 205 TYR A O 1
ATOM 1586 N N . CYS A 1 206 ? 4.321 -1.516 -9.456 1.00 94.25 206 CYS A N 1
ATOM 1587 C CA . CYS A 1 206 ? 4.901 -2.846 -9.236 1.00 94.25 206 CYS A CA 1
ATOM 1588 C C . CYS A 1 206 ? 6.388 -2.904 -9.620 1.00 94.25 206 CYS A C 1
ATOM 1590 O O . CYS A 1 206 ? 7.200 -3.455 -8.880 1.00 94.25 206 CYS A O 1
ATOM 1592 N N . GLN A 1 207 ? 6.769 -2.287 -10.744 1.00 90.06 207 GLN A N 1
ATOM 1593 C CA . GLN A 1 207 ? 8.170 -2.212 -11.179 1.00 90.06 207 GLN A CA 1
ATOM 1594 C C . GLN A 1 207 ? 9.060 -1.406 -10.222 1.00 90.06 207 GLN A C 1
ATOM 1596 O O . GLN A 1 207 ? 10.262 -1.648 -10.166 1.00 90.06 207 GLN A O 1
ATOM 1601 N N . MET A 1 208 ? 8.484 -0.480 -9.451 1.00 93.19 208 MET A N 1
ATOM 1602 C CA . MET A 1 208 ? 9.197 0.289 -8.424 1.00 93.19 208 MET A CA 1
ATOM 1603 C C . MET A 1 208 ? 9.240 -0.413 -7.056 1.00 93.19 208 MET A C 1
ATOM 1605 O O . MET A 1 208 ? 9.750 0.154 -6.085 1.00 93.19 208 MET A O 1
ATOM 1609 N N . GLY A 1 209 ? 8.737 -1.650 -6.963 1.00 94.06 209 GLY A N 1
ATOM 1610 C CA . GLY A 1 209 ? 8.725 -2.441 -5.732 1.00 94.06 209 GLY A CA 1
ATOM 1611 C C . GLY A 1 209 ? 7.563 -2.113 -4.795 1.00 94.06 209 GLY A C 1
ATOM 1612 O O . GLY A 1 209 ? 7.678 -2.341 -3.592 1.00 94.06 209 GLY A O 1
ATOM 1613 N N . PHE A 1 210 ? 6.473 -1.551 -5.325 1.00 96.25 210 PHE A N 1
ATOM 1614 C CA . PHE A 1 210 ? 5.206 -1.487 -4.605 1.00 96.25 210 PHE A CA 1
ATOM 1615 C C . PHE A 1 210 ? 4.458 -2.806 -4.747 1.00 96.25 210 PHE A C 1
ATOM 1617 O O . PHE A 1 210 ? 4.337 -3.356 -5.844 1.00 96.25 210 PHE A O 1
ATOM 1624 N N . PHE A 1 211 ? 3.885 -3.264 -3.644 1.00 94.62 211 PHE A N 1
ATOM 1625 C CA . PHE A 1 211 ? 3.053 -4.453 -3.609 1.00 94.62 211 PHE A CA 1
ATOM 1626 C C . PHE A 1 211 ? 1.669 -4.120 -3.093 1.00 94.62 211 PHE A C 1
ATOM 1628 O O . PHE A 1 211 ? 1.509 -3.246 -2.239 1.00 94.62 211 PHE A O 1
ATOM 1635 N N . ASP A 1 212 ? 0.674 -4.828 -3.617 1.00 92.00 212 ASP A N 1
ATOM 1636 C CA . ASP A 1 212 ? -0.679 -4.789 -3.086 1.00 92.00 212 ASP A CA 1
ATOM 1637 C C . ASP A 1 212 ? -0.635 -5.097 -1.599 1.00 92.00 212 ASP A C 1
ATOM 1639 O O . ASP A 1 212 ? -0.105 -6.128 -1.184 1.00 92.00 212 ASP A O 1
ATOM 1643 N N . ARG A 1 213 ? -1.218 -4.193 -0.822 1.00 87.06 213 ARG A N 1
ATOM 1644 C CA . ARG A 1 213 ? -1.521 -4.443 0.572 1.00 87.06 213 ARG A CA 1
ATOM 1645 C C . ARG A 1 213 ? -2.925 -5.046 0.632 1.00 87.06 213 ARG A C 1
ATOM 1647 O O . ARG A 1 213 ? -3.119 -6.246 0.451 1.00 87.06 213 ARG A O 1
ATOM 1654 N N . ARG A 1 214 ? -3.956 -4.198 0.689 1.00 78.31 214 ARG A N 1
ATOM 1655 C CA . ARG A 1 214 ? -5.354 -4.650 0.666 1.00 78.31 214 ARG A CA 1
ATOM 1656 C C . ARG A 1 214 ? -6.191 -3.948 -0.388 1.00 78.31 214 ARG A C 1
ATOM 1658 O O . ARG A 1 214 ? -5.974 -2.757 -0.642 1.00 78.31 214 ARG A O 1
ATOM 1665 N N . PRO A 1 215 ? -7.193 -4.652 -0.956 1.00 79.69 215 PRO A N 1
ATOM 1666 C CA . PRO A 1 215 ? -8.253 -3.998 -1.698 1.00 79.69 215 PRO A CA 1
ATOM 1667 C C . PRO A 1 215 ? -8.862 -2.901 -0.840 1.00 79.69 215 PRO A C 1
ATOM 1669 O O . PRO A 1 215 ? -9.153 -3.095 0.343 1.00 79.69 215 PRO A O 1
ATOM 1672 N N . GLN A 1 216 ? -9.058 -1.749 -1.454 1.00 78.31 216 GLN A N 1
ATOM 1673 C CA . GLN A 1 216 ? -9.859 -0.708 -0.849 1.00 78.31 216 GLN A CA 1
ATOM 1674 C C . GLN A 1 216 ? -11.329 -1.079 -1.038 1.00 78.31 216 GLN A C 1
ATOM 1676 O O . GLN A 1 216 ? -11.684 -1.781 -1.980 1.00 78.31 216 GLN A O 1
ATOM 1681 N N . THR A 1 217 ? -12.199 -0.650 -0.134 1.00 80.06 217 THR A N 1
ATOM 1682 C CA . THR A 1 217 ? -13.645 -0.797 -0.310 1.00 80.06 217 THR A CA 1
ATOM 1683 C C . THR A 1 217 ? -14.279 0.555 -0.093 1.00 80.06 217 THR A C 1
ATOM 1685 O O . THR A 1 217 ? -13.984 1.225 0.895 1.00 80.06 217 THR A O 1
ATOM 1688 N N . ARG A 1 218 ? -15.158 0.938 -1.008 1.00 87.75 218 ARG A N 1
ATOM 1689 C CA . ARG A 1 218 ? -16.016 2.105 -0.880 1.00 87.75 218 ARG A CA 1
ATOM 1690 C C . ARG A 1 218 ? -17.437 1.618 -1.075 1.00 87.75 218 ARG A C 1
ATOM 1692 O O . ARG A 1 218 ? -17.729 1.014 -2.108 1.00 87.75 218 ARG A O 1
ATOM 1699 N N . PHE A 1 219 ? -18.262 1.826 -0.063 1.00 92.12 219 PHE A N 1
ATOM 1700 C CA . PHE A 1 219 ? -19.674 1.484 -0.095 1.00 92.12 219 PHE A CA 1
ATOM 1701 C C . PHE A 1 219 ? -20.505 2.755 -0.185 1.00 92.12 219 PHE A C 1
ATOM 1703 O O . PHE A 1 219 ? -20.146 3.765 0.417 1.00 92.12 219 PHE A O 1
ATOM 1710 N N . GLU A 1 220 ? -21.614 2.701 -0.906 1.00 94.75 220 GLU A N 1
ATOM 1711 C CA . GLU A 1 220 ? -22.604 3.770 -0.950 1.00 94.75 220 GLU A CA 1
ATOM 1712 C C . GLU A 1 220 ? -24.012 3.211 -0.733 1.00 94.75 220 GLU A C 1
ATOM 1714 O O . GLU A 1 220 ? -24.306 2.077 -1.109 1.00 94.75 220 GLU A O 1
ATOM 1719 N N . LYS A 1 221 ? -24.871 4.013 -0.107 1.00 96.38 221 LYS A N 1
ATOM 1720 C CA . LYS A 1 221 ? -26.310 3.770 0.011 1.00 96.38 221 LYS A CA 1
ATOM 1721 C C . LYS A 1 221 ? -27.053 5.039 -0.366 1.00 96.38 221 LYS A C 1
ATOM 1723 O O . LYS A 1 221 ? -26.721 6.115 0.132 1.00 96.38 221 LYS A O 1
ATOM 1728 N N . TYR A 1 222 ? -28.062 4.895 -1.214 1.00 96.75 222 TYR A N 1
ATOM 1729 C CA . TYR A 1 222 ? -29.068 5.928 -1.425 1.00 96.75 222 TYR A CA 1
ATOM 1730 C C . TYR A 1 222 ? -30.117 5.815 -0.324 1.00 96.75 222 TYR A C 1
ATOM 1732 O O . TYR A 1 222 ? -30.559 4.711 -0.011 1.00 96.75 222 TYR A O 1
ATOM 1740 N N . LEU A 1 223 ? -30.443 6.949 0.283 1.00 97.00 223 LEU A N 1
ATOM 1741 C CA . LEU A 1 223 ? -31.323 7.017 1.439 1.00 97.00 223 LEU A CA 1
ATOM 1742 C C . LEU A 1 223 ? -32.764 7.292 1.021 1.00 97.00 223 LEU A C 1
ATOM 1744 O O . LEU A 1 223 ? -33.012 8.089 0.112 1.00 97.00 223 LEU A O 1
ATOM 1748 N N . ASP A 1 224 ? -33.698 6.701 1.757 1.00 94.62 224 ASP A N 1
ATOM 1749 C CA . ASP A 1 224 ? -35.107 7.082 1.742 1.00 94.62 224 ASP A CA 1
ATOM 1750 C C . ASP A 1 224 ? -35.622 7.379 3.160 1.00 94.62 224 ASP A C 1
ATOM 1752 O O . ASP A 1 224 ? -34.918 7.209 4.153 1.00 94.62 224 ASP A O 1
ATOM 1756 N N . SER A 1 225 ? -36.855 7.880 3.273 1.00 90.31 225 SER A N 1
ATOM 1757 C CA . SER A 1 225 ? -37.406 8.306 4.563 1.00 90.31 225 SER A CA 1
ATOM 1758 C C . SER A 1 225 ? -37.525 7.177 5.592 1.00 90.31 225 SER A C 1
ATOM 1760 O O . SER A 1 225 ? -37.498 7.463 6.785 1.00 90.31 225 SER A O 1
ATOM 1762 N N . SER A 1 226 ? -37.657 5.919 5.157 1.00 92.06 226 SER A N 1
ATOM 1763 C CA . SER A 1 226 ? -37.800 4.772 6.061 1.00 92.06 226 SER A CA 1
ATOM 1764 C C . SER A 1 226 ? -36.493 4.408 6.772 1.00 92.06 226 SER A C 1
ATOM 1766 O O . SER A 1 226 ? -36.528 3.853 7.872 1.00 92.06 226 SER A O 1
ATOM 1768 N N . ASP A 1 227 ? -35.342 4.804 6.216 1.00 91.94 227 ASP A N 1
ATOM 1769 C CA . ASP A 1 227 ? -34.036 4.602 6.851 1.00 91.94 227 ASP A CA 1
ATOM 1770 C C . ASP A 1 227 ? -33.912 5.363 8.189 1.00 91.94 227 ASP A C 1
ATOM 1772 O O . ASP A 1 227 ? -33.144 4.961 9.064 1.00 91.94 227 ASP A O 1
ATOM 1776 N N . ALA A 1 228 ? -34.692 6.435 8.390 1.00 85.69 228 ALA A N 1
ATOM 1777 C CA . ALA A 1 228 ? -34.706 7.203 9.639 1.00 85.69 228 ALA A CA 1
ATOM 1778 C C . ALA A 1 228 ? -35.406 6.483 10.809 1.00 85.69 228 ALA A C 1
ATOM 1780 O O . ALA A 1 228 ? -35.175 6.840 11.969 1.00 85.69 228 ALA A O 1
ATOM 1781 N N . ASP A 1 229 ? -36.246 5.485 10.516 1.00 87.12 229 ASP A N 1
ATOM 1782 C CA . ASP A 1 229 ? -37.098 4.804 11.500 1.00 87.12 229 ASP A CA 1
ATOM 1783 C C . ASP A 1 229 ? -36.472 3.504 12.043 1.00 87.12 229 ASP A C 1
ATOM 1785 O O . ASP A 1 229 ? -36.971 2.900 13.005 1.00 87.12 229 ASP A O 1
ATOM 1789 N N . TYR A 1 230 ? -35.353 3.067 11.458 1.00 87.44 230 TYR A N 1
ATOM 1790 C CA . TYR A 1 230 ? -34.661 1.850 11.866 1.00 87.44 230 TYR A CA 1
ATOM 1791 C C . TYR A 1 230 ? -34.041 1.997 13.263 1.00 87.44 230 TYR A C 1
ATOM 1793 O O . TYR A 1 230 ? -33.209 2.867 13.516 1.00 87.44 230 TYR A O 1
ATOM 1801 N N . HIS A 1 231 ? -34.384 1.085 14.174 1.00 89.19 231 HIS A N 1
ATOM 1802 C CA . HIS A 1 231 ? -33.814 1.040 15.518 1.00 89.19 231 HIS A CA 1
ATOM 1803 C C . HIS A 1 231 ? -33.621 -0.399 16.004 1.00 89.19 231 HIS A C 1
ATOM 1805 O O . HIS A 1 231 ? -34.340 -1.321 15.621 1.00 89.19 231 HIS A O 1
ATOM 1811 N N . ILE A 1 232 ? -32.630 -0.591 16.874 1.00 92.44 232 ILE A N 1
ATOM 1812 C CA . ILE A 1 232 ? -32.359 -1.863 17.544 1.00 92.44 232 ILE A CA 1
ATOM 1813 C C . ILE A 1 232 ? -32.766 -1.726 19.009 1.00 92.44 232 ILE A C 1
ATOM 1815 O O . ILE A 1 232 ? -32.255 -0.863 19.720 1.00 92.44 232 ILE A O 1
ATOM 1819 N N . LEU A 1 233 ? -33.654 -2.605 19.478 1.00 91.62 233 LEU A N 1
ATOM 1820 C CA . LEU A 1 233 ? -34.073 -2.627 20.878 1.00 91.62 233 LEU A CA 1
ATOM 1821 C C . LEU A 1 233 ? -32.859 -2.802 21.810 1.00 91.62 233 LEU A C 1
ATOM 1823 O O . LEU A 1 233 ? -32.044 -3.705 21.623 1.00 91.62 233 LEU A O 1
ATOM 1827 N N . GLY A 1 234 ? -32.761 -1.956 22.838 1.00 92.94 234 GLY A N 1
ATOM 1828 C CA . GLY A 1 234 ? -31.695 -2.027 23.842 1.00 92.94 234 GLY A CA 1
ATOM 1829 C C . GLY A 1 234 ? -30.366 -1.390 23.425 1.00 92.94 234 GLY A C 1
ATOM 1830 O O . GLY A 1 234 ? -29.400 -1.496 24.175 1.00 92.94 234 GLY A O 1
ATOM 1831 N N . ILE A 1 235 ? -30.302 -0.729 22.265 1.00 96.75 235 ILE A N 1
ATOM 1832 C CA . ILE A 1 235 ? -29.179 0.136 21.884 1.00 96.75 235 ILE A CA 1
ATOM 1833 C C . ILE A 1 235 ? -29.728 1.538 21.641 1.00 96.75 235 ILE A C 1
ATOM 1835 O O . ILE A 1 235 ? -30.584 1.731 20.778 1.00 96.75 235 ILE A O 1
ATOM 1839 N N . LEU A 1 236 ? -29.232 2.516 22.395 1.00 95.56 236 LEU A N 1
ATOM 1840 C CA . LEU A 1 236 ? -29.598 3.914 22.213 1.00 95.56 236 LEU A CA 1
ATOM 1841 C C . LEU A 1 236 ? -28.579 4.590 21.296 1.00 95.56 236 LEU A C 1
ATOM 1843 O O . LEU A 1 236 ? -27.397 4.656 21.619 1.00 95.56 236 LEU A O 1
ATOM 1847 N N . ALA A 1 237 ? -29.052 5.116 20.171 1.00 95.12 237 ALA A N 1
ATOM 1848 C CA . ALA A 1 237 ? -28.284 5.996 19.303 1.00 95.12 237 ALA A CA 1
ATOM 1849 C C . ALA A 1 237 ? -28.598 7.460 19.618 1.00 95.12 237 ALA A C 1
ATOM 1851 O O . ALA A 1 237 ? -29.768 7.823 19.767 1.00 95.12 237 ALA A O 1
ATOM 1852 N N . ARG A 1 238 ? -27.563 8.296 19.718 1.00 94.69 238 ARG A N 1
ATOM 1853 C CA . ARG A 1 238 ? -27.710 9.722 20.033 1.00 94.69 238 ARG A CA 1
ATOM 1854 C C . ARG A 1 238 ? -26.521 10.547 19.544 1.00 94.69 238 ARG A C 1
ATOM 1856 O O . ARG A 1 238 ? -25.475 10.006 19.183 1.00 94.69 238 ARG A O 1
ATOM 1863 N N . ASP A 1 239 ? -26.689 11.863 19.583 1.00 95.19 239 ASP A N 1
ATOM 1864 C CA . ASP A 1 239 ? -25.597 12.804 19.355 1.00 95.19 239 ASP A CA 1
ATOM 1865 C C . ASP A 1 239 ? -24.565 12.753 20.490 1.00 95.19 239 ASP A C 1
ATOM 1867 O O . ASP A 1 239 ? -24.884 12.449 21.653 1.00 95.19 239 ASP A O 1
ATOM 1871 N N . TYR A 1 240 ? -23.319 13.044 20.118 1.00 96.06 240 TYR A N 1
ATOM 1872 C CA . TYR A 1 240 ? -22.212 13.257 21.040 1.00 96.06 240 TYR A CA 1
ATOM 1873 C C . TYR A 1 240 ? -22.486 14.428 21.991 1.00 96.06 240 TYR A C 1
ATOM 1875 O O . TYR A 1 240 ? -23.122 15.420 21.631 1.00 96.06 240 TYR A O 1
ATOM 1883 N N . LYS A 1 241 ? -21.980 14.309 23.219 1.00 95.88 241 LYS A N 1
ATOM 1884 C CA . LYS A 1 241 ? -21.927 15.386 24.212 1.00 95.88 241 LYS A CA 1
ATOM 1885 C C . LYS A 1 241 ? -20.503 15.501 24.734 1.00 95.88 241 LYS A C 1
ATOM 1887 O O . LYS A 1 241 ? -19.843 14.484 24.907 1.00 95.88 241 LYS A O 1
ATOM 1892 N N . ASP A 1 242 ? -20.070 16.694 25.127 1.00 95.25 242 ASP A N 1
ATOM 1893 C CA . ASP A 1 242 ? -18.717 16.898 25.674 1.00 95.25 242 ASP A CA 1
ATOM 1894 C C . ASP A 1 242 ? -18.386 15.978 26.865 1.00 95.25 242 ASP A C 1
ATOM 1896 O O . ASP A 1 242 ? -17.240 15.565 27.041 1.00 95.25 242 ASP A O 1
ATOM 1900 N N . SER A 1 243 ? -19.394 15.584 27.654 1.00 95.25 243 SER A N 1
ATOM 1901 C CA . SER A 1 243 ? -19.252 14.617 28.751 1.00 95.25 243 SER A CA 1
ATOM 1902 C C . SER A 1 243 ? -18.842 13.206 28.305 1.00 95.25 243 SER A C 1
ATOM 1904 O O . SER A 1 243 ? -18.376 12.426 29.127 1.00 95.25 243 SER A O 1
ATOM 1906 N N . ASP A 1 244 ? -19.021 12.862 27.029 1.00 96.00 244 ASP A N 1
ATOM 1907 C CA . ASP A 1 244 ? -18.665 11.563 26.449 1.00 96.00 244 ASP A CA 1
ATOM 1908 C C . ASP A 1 244 ? -17.180 11.478 26.056 1.00 96.00 244 ASP A C 1
ATOM 1910 O O . ASP A 1 244 ? -16.701 10.397 25.709 1.00 96.00 244 ASP A O 1
ATOM 1914 N N . LYS A 1 245 ? -16.446 12.603 26.075 1.00 95.75 245 LYS A N 1
ATOM 1915 C CA . LYS A 1 245 ? -15.093 12.721 25.506 1.00 95.75 245 LYS A CA 1
ATOM 1916 C C . LYS A 1 245 ? -14.148 11.604 25.948 1.00 95.75 245 LYS A C 1
ATOM 1918 O O . LYS A 1 245 ? -13.504 10.995 25.099 1.00 95.75 245 LYS A O 1
ATOM 1923 N N . ASP A 1 246 ? -14.085 11.318 27.244 1.00 95.19 246 ASP A N 1
ATOM 1924 C CA . ASP A 1 246 ? -13.155 10.322 27.785 1.00 95.19 246 ASP A CA 1
ATOM 1925 C C . ASP A 1 246 ? -13.499 8.896 27.326 1.00 95.19 246 ASP A C 1
ATOM 1927 O O . ASP A 1 246 ? -12.605 8.109 27.019 1.00 95.19 246 ASP A O 1
ATOM 1931 N N . GLU A 1 247 ? -14.785 8.556 27.218 1.00 95.62 247 GLU A N 1
ATOM 1932 C CA . GLU A 1 247 ? -15.221 7.240 26.733 1.00 95.62 247 GLU A CA 1
ATOM 1933 C C . GLU A 1 247 ? -15.012 7.093 25.218 1.00 95.62 247 GLU A C 1
ATOM 1935 O O . GLU A 1 247 ? -14.575 6.039 24.751 1.00 95.62 247 GLU A O 1
ATOM 1940 N N . VAL A 1 248 ? -15.234 8.160 24.441 1.00 96.12 248 VAL A N 1
ATOM 1941 C CA . VAL A 1 248 ? -14.920 8.168 23.002 1.00 96.12 248 VAL A CA 1
ATOM 1942 C C . VAL A 1 248 ? -13.412 8.045 22.777 1.00 96.12 248 VAL A C 1
ATOM 1944 O O . VAL A 1 248 ? -12.991 7.280 21.910 1.00 96.12 248 VAL A O 1
ATOM 1947 N N . LEU A 1 249 ? -12.579 8.716 23.582 1.00 94.94 249 LEU A N 1
ATOM 1948 C CA . LEU A 1 249 ? -11.121 8.568 23.515 1.00 94.94 249 LEU A CA 1
ATOM 1949 C C . LEU A 1 249 ? -10.669 7.134 23.824 1.00 94.94 249 LEU A C 1
ATOM 1951 O O . LEU A 1 249 ? -9.784 6.631 23.136 1.00 94.94 249 LEU A O 1
ATOM 1955 N N . LYS A 1 250 ? -11.309 6.430 24.765 1.00 94.25 250 LYS A N 1
ATOM 1956 C CA . LYS A 1 250 ? -11.020 5.004 25.014 1.00 94.25 250 LYS A CA 1
ATOM 1957 C C . LYS A 1 250 ? -11.348 4.131 23.803 1.00 94.25 250 LYS A C 1
ATOM 1959 O O . LYS A 1 250 ? -10.537 3.292 23.416 1.00 94.25 250 LYS A O 1
ATOM 1964 N N . LEU A 1 251 ? -12.511 4.333 23.176 1.00 94.38 251 LEU A N 1
ATOM 1965 C CA . LEU A 1 251 ? -12.883 3.624 21.942 1.00 94.38 251 LEU A CA 1
ATOM 1966 C C . LEU A 1 251 ? -11.908 3.948 20.798 1.00 94.38 251 LEU A C 1
ATOM 1968 O O . LEU A 1 251 ? -11.487 3.059 20.058 1.00 94.38 251 LEU A O 1
ATOM 1972 N N . ARG A 1 252 ? -11.495 5.212 20.683 1.00 91.88 252 ARG A N 1
ATOM 1973 C CA . ARG A 1 252 ? -10.478 5.664 19.731 1.00 91.88 252 ARG A CA 1
ATOM 1974 C C . ARG A 1 252 ? -9.142 4.950 19.944 1.00 91.88 252 ARG A C 1
ATOM 1976 O O . ARG A 1 252 ? -8.525 4.493 18.986 1.00 91.88 252 ARG A O 1
ATOM 1983 N N . GLU A 1 253 ? -8.686 4.843 21.188 1.00 90.00 253 GLU A N 1
ATOM 1984 C CA . GLU A 1 253 ? -7.437 4.161 21.536 1.00 90.00 253 GLU A CA 1
ATOM 1985 C C . GLU A 1 253 ? -7.488 2.667 21.204 1.00 90.00 253 GLU A C 1
ATOM 1987 O O . GLU A 1 253 ? -6.545 2.155 20.599 1.00 90.00 253 GLU A O 1
ATOM 1992 N N . GLN A 1 254 ? -8.599 1.977 21.497 1.00 90.12 254 GLN A N 1
ATOM 1993 C CA . GLN A 1 254 ? -8.790 0.571 21.103 1.00 90.12 254 GLN A CA 1
ATOM 1994 C C . GLN A 1 254 ? -8.593 0.361 19.595 1.00 90.12 254 GLN A C 1
ATOM 1996 O O . GLN A 1 254 ? -7.953 -0.606 19.165 1.00 90.12 254 GLN A O 1
ATOM 2001 N N . TYR A 1 255 ? -9.128 1.277 18.789 1.00 88.12 255 TYR A N 1
ATOM 2002 C CA . TYR A 1 255 ? -8.968 1.256 17.345 1.00 88.12 255 TYR A CA 1
ATOM 2003 C C . TYR A 1 255 ? -7.506 1.466 16.925 1.00 88.12 255 TYR A C 1
ATOM 2005 O O . TYR A 1 255 ? -6.955 0.665 16.169 1.00 88.12 255 TYR A O 1
ATOM 2013 N N . CYS A 1 256 ? -6.836 2.492 17.457 1.00 85.12 256 CYS A N 1
ATOM 2014 C CA . CYS A 1 256 ? -5.432 2.767 17.138 1.00 85.12 256 CYS A CA 1
ATOM 2015 C C . CYS A 1 256 ? -4.499 1.611 17.537 1.00 85.12 256 CYS A C 1
ATOM 2017 O O . CYS A 1 256 ? -3.504 1.366 16.860 1.00 85.12 256 CYS A O 1
ATOM 2019 N N . LEU A 1 257 ? -4.815 0.857 18.591 1.00 85.88 257 LEU A N 1
ATOM 2020 C CA . LEU A 1 257 ? -4.030 -0.313 19.000 1.00 85.88 257 LEU A CA 1
ATOM 2021 C C . LEU A 1 257 ? -4.117 -1.480 18.009 1.00 85.88 257 LEU A C 1
ATOM 2023 O O . LEU A 1 257 ? -3.181 -2.270 17.911 1.00 85.88 257 LEU A O 1
ATOM 2027 N N . THR A 1 258 ? -5.230 -1.602 17.284 1.00 83.38 258 THR A N 1
ATOM 2028 C CA . THR A 1 258 ? -5.540 -2.792 16.474 1.00 83.38 258 THR A CA 1
ATOM 2029 C C . THR A 1 258 ? -5.563 -2.535 14.970 1.00 83.38 258 THR A C 1
ATOM 2031 O O . THR A 1 258 ? -5.664 -3.487 14.199 1.00 83.38 258 THR A O 1
ATOM 2034 N N . ASN A 1 259 ? -5.372 -1.291 14.529 1.00 87.00 259 ASN A N 1
ATOM 2035 C CA . ASN A 1 259 ? -5.353 -0.908 13.120 1.00 87.00 259 ASN A CA 1
ATOM 2036 C C . ASN A 1 259 ? -4.009 -0.302 12.698 1.00 87.00 259 ASN A C 1
ATOM 2038 O O . ASN A 1 259 ? -3.273 0.253 13.509 1.00 87.00 259 ASN A O 1
ATOM 2042 N N . VAL A 1 260 ? -3.717 -0.374 11.399 1.00 89.69 260 VAL A N 1
ATOM 2043 C CA . VAL A 1 260 ? -2.524 0.227 10.778 1.00 89.69 260 VAL A CA 1
ATOM 2044 C C . VAL A 1 260 ? -2.907 1.113 9.601 1.00 89.69 260 VAL A C 1
ATOM 2046 O O . VAL A 1 260 ? -3.913 0.861 8.938 1.00 89.69 260 VAL A O 1
ATOM 2049 N N . GLY A 1 261 ? -2.120 2.136 9.300 1.00 89.88 261 GLY A N 1
ATOM 2050 C CA . GLY A 1 261 ? -2.447 3.069 8.223 1.00 89.88 261 GLY A CA 1
ATOM 2051 C C . GLY A 1 261 ? -1.643 4.363 8.285 1.00 89.88 261 GLY A C 1
ATOM 2052 O O . GLY A 1 261 ? -0.876 4.565 9.226 1.00 89.88 261 GLY A O 1
ATOM 2053 N N . PRO A 1 262 ? -1.794 5.251 7.291 1.00 88.50 262 PRO A N 1
ATOM 2054 C CA . PRO A 1 262 ? -1.201 6.580 7.357 1.00 88.50 262 PRO A CA 1
ATOM 2055 C C . PRO A 1 262 ? -1.753 7.351 8.564 1.00 88.50 262 PRO A C 1
ATOM 2057 O O . PRO A 1 262 ? -2.950 7.308 8.840 1.00 88.50 262 PRO A O 1
ATOM 2060 N N . THR A 1 263 ? -0.896 8.085 9.274 1.00 83.75 263 THR A N 1
ATOM 2061 C CA . THR A 1 263 ? -1.285 8.828 10.486 1.00 83.75 263 THR A CA 1
ATOM 2062 C C . THR A 1 263 ? -2.293 9.942 10.220 1.00 83.75 263 THR A C 1
ATOM 2064 O O . THR A 1 263 ? -3.016 10.322 11.130 1.00 83.75 263 THR A O 1
ATOM 2067 N N . GLU A 1 264 ? -2.381 10.448 8.987 1.00 80.06 264 GLU A N 1
ATOM 2068 C CA . GLU A 1 264 ? -3.437 11.389 8.579 1.00 80.06 264 GLU A CA 1
ATOM 2069 C C . GLU A 1 264 ? -4.839 10.754 8.600 1.00 80.06 264 GLU A C 1
ATOM 2071 O O . GLU A 1 264 ? -5.825 11.472 8.659 1.00 80.06 264 GLU A O 1
ATOM 2076 N N . SER A 1 265 ? -4.936 9.421 8.572 1.00 78.06 265 SER A N 1
ATOM 2077 C CA . SER A 1 265 ? -6.193 8.674 8.721 1.00 78.06 265 SER A CA 1
ATOM 2078 C C . SER A 1 265 ? -6.466 8.243 10.163 1.00 78.06 265 SER A C 1
ATOM 2080 O O . SER A 1 265 ? -7.381 7.454 10.409 1.00 78.06 265 SER A O 1
ATOM 2082 N N . LEU A 1 266 ? -5.664 8.700 11.132 1.00 79.62 266 LEU A N 1
ATOM 2083 C CA . LEU A 1 266 ? -5.999 8.482 12.533 1.00 79.62 266 LEU A CA 1
ATOM 2084 C C . LEU A 1 266 ? -7.284 9.250 12.857 1.00 79.62 266 LEU A C 1
ATOM 2086 O O . LEU A 1 266 ? -7.386 10.419 12.487 1.00 79.62 266 LEU A O 1
ATOM 2090 N N . PRO A 1 267 ? -8.229 8.642 13.595 1.00 80.31 267 PRO A N 1
ATOM 2091 C CA . PRO A 1 267 ? -9.409 9.358 14.060 1.00 80.31 267 PRO A CA 1
ATOM 2092 C C . PRO A 1 267 ? -9.026 10.651 14.777 1.00 80.31 267 PRO A C 1
ATOM 2094 O O . PRO A 1 267 ? -8.056 10.679 15.549 1.00 80.31 267 PRO A O 1
ATOM 2097 N N . GLU A 1 268 ? -9.822 11.696 14.580 1.00 83.00 268 GLU A N 1
ATOM 2098 C CA . GLU A 1 268 ? -9.685 12.954 15.309 1.00 83.00 268 GLU A CA 1
ATOM 2099 C C . GLU A 1 268 ? -9.776 12.721 16.831 1.00 83.00 268 GLU A C 1
ATOM 2101 O O . GLU A 1 268 ? -10.317 11.719 17.309 1.00 83.00 268 GLU A O 1
ATOM 2106 N N . ASN A 1 269 ? -9.180 13.623 17.611 1.00 86.88 269 ASN A N 1
ATOM 2107 C CA . ASN A 1 269 ? -9.275 13.646 19.078 1.00 86.88 269 ASN A CA 1
ATOM 2108 C C . ASN A 1 269 ? -10.123 14.822 19.595 1.00 86.88 269 ASN A C 1
ATOM 2110 O O . ASN A 1 269 ? -10.220 15.044 20.806 1.00 86.88 269 ASN A O 1
ATOM 2114 N N . GLN A 1 270 ? -10.698 15.580 18.665 1.00 88.38 270 GLN A N 1
ATOM 2115 C CA . GLN A 1 270 ? -11.703 16.599 18.896 1.00 88.38 270 GLN A CA 1
ATOM 2116 C C . GLN A 1 270 ? -13.001 16.069 18.302 1.00 88.38 270 GLN A C 1
ATOM 2118 O O . GLN A 1 270 ? -12.990 15.457 17.239 1.00 88.38 270 GLN A O 1
ATOM 2123 N N . PHE A 1 271 ? -14.088 16.245 19.037 1.00 93.00 271 PHE A N 1
ATOM 2124 C CA . PHE A 1 271 ? -15.392 15.711 18.685 1.00 93.00 271 PHE A CA 1
ATOM 2125 C C . PHE A 1 271 ? -16.392 16.854 18.744 1.00 93.00 271 PHE A C 1
ATOM 2127 O O . PHE A 1 271 ? -16.281 17.741 19.590 1.00 93.00 271 PHE A O 1
ATOM 2134 N N . ASP A 1 272 ? -17.336 16.825 17.822 1.00 92.81 272 ASP A N 1
ATOM 2135 C CA . ASP A 1 272 ? -18.307 17.882 17.580 1.00 92.81 272 ASP A CA 1
ATOM 2136 C C . ASP A 1 272 ? -19.647 17.260 17.136 1.00 92.81 272 ASP A C 1
ATOM 2138 O O . ASP A 1 272 ? -19.875 16.053 17.289 1.00 92.81 272 ASP A O 1
ATOM 2142 N N . GLU A 1 273 ? -20.547 18.063 16.572 1.00 91.12 273 GLU A N 1
ATOM 2143 C CA . GLU A 1 273 ? -21.859 17.629 16.090 1.00 91.12 273 GLU A CA 1
ATOM 2144 C C . GLU A 1 273 ? -21.818 16.525 15.017 1.00 91.12 273 GLU A C 1
ATOM 2146 O O . GLU A 1 273 ? -22.801 15.788 14.866 1.00 91.12 273 GLU A O 1
ATOM 2151 N N . ARG A 1 274 ? -20.691 16.350 14.310 1.00 93.75 274 ARG A N 1
ATOM 2152 C CA . ARG A 1 274 ? -20.478 15.261 13.339 1.00 93.75 274 ARG A CA 1
ATOM 2153 C C . ARG A 1 274 ? -20.343 13.903 14.021 1.00 93.75 274 ARG A C 1
ATOM 2155 O O . ARG A 1 274 ? -20.490 12.863 13.374 1.00 93.75 274 ARG A O 1
ATOM 2162 N N . THR A 1 275 ? -20.049 13.897 15.320 1.00 96.38 275 THR A N 1
ATOM 2163 C CA . THR A 1 275 ? -19.807 12.681 16.091 1.00 96.38 275 THR A CA 1
ATOM 2164 C C . THR A 1 275 ? -21.123 12.062 16.546 1.00 96.38 275 THR A C 1
ATOM 2166 O O . THR A 1 275 ? -21.904 12.666 17.286 1.00 96.38 275 THR A O 1
ATOM 2169 N N . LYS A 1 276 ? -21.366 10.817 16.130 1.00 96.69 276 LYS A N 1
ATOM 2170 C CA . LYS A 1 276 ? -22.537 10.024 16.526 1.00 96.69 276 LYS A CA 1
ATOM 2171 C C . LYS A 1 276 ? -22.101 8.876 17.412 1.00 96.69 276 LYS A C 1
ATOM 2173 O O . LYS A 1 276 ? -21.134 8.187 17.091 1.00 96.69 276 LYS A O 1
ATOM 2178 N N . VAL A 1 277 ? -22.823 8.655 18.505 1.00 97.88 277 VAL A N 1
ATOM 2179 C CA . VAL A 1 277 ? -22.494 7.618 19.487 1.00 97.88 277 VAL A CA 1
ATOM 2180 C C . VAL A 1 277 ? -23.654 6.649 19.664 1.00 97.88 277 VAL A C 1
ATOM 2182 O O . VAL A 1 277 ? -24.825 6.988 19.462 1.00 97.88 277 VAL A O 1
ATOM 2185 N N . ILE A 1 278 ? -23.319 5.425 20.059 1.00 97.88 278 ILE A N 1
ATOM 2186 C CA . ILE A 1 278 ? -24.290 4.439 20.522 1.00 97.88 278 ILE A CA 1
ATOM 2187 C C . ILE A 1 278 ? -23.920 3.944 21.914 1.00 97.88 278 ILE A C 1
ATOM 2189 O O . ILE A 1 278 ? -22.747 3.720 22.224 1.00 97.88 278 ILE A O 1
ATOM 2193 N N . GLU A 1 279 ? -24.938 3.731 22.738 1.00 96.62 279 GLU A N 1
ATOM 2194 C CA . GLU A 1 279 ? -24.788 3.226 24.094 1.00 96.62 279 GLU A CA 1
ATOM 2195 C C . GLU A 1 279 ? -25.705 2.039 24.378 1.00 96.62 279 GLU A C 1
ATOM 2197 O O . GLU A 1 279 ? -26.793 1.896 23.812 1.00 96.62 279 GLU A O 1
ATOM 2202 N N . LYS A 1 280 ? -25.244 1.178 25.282 1.00 96.00 280 LYS A N 1
ATOM 2203 C CA . LYS A 1 280 ? -25.998 0.051 25.822 1.00 96.00 280 LYS A CA 1
ATOM 2204 C C . LYS A 1 280 ? -25.740 -0.026 27.319 1.00 96.00 280 LYS A C 1
ATOM 2206 O O . LYS A 1 280 ? -24.592 0.048 27.751 1.00 96.00 280 LYS A O 1
ATOM 2211 N N . ASP A 1 281 ? -26.812 -0.129 28.101 1.00 93.19 281 ASP A N 1
ATOM 2212 C CA . ASP A 1 281 ? -26.759 -0.176 29.569 1.00 93.19 281 ASP A CA 1
ATOM 2213 C C . ASP A 1 281 ? -25.947 0.989 30.183 1.00 93.19 281 ASP A C 1
ATOM 2215 O O . ASP A 1 281 ? -25.184 0.815 31.133 1.00 93.19 281 ASP A O 1
ATOM 2219 N N . GLY A 1 282 ? -26.084 2.189 29.599 1.00 90.69 282 GLY A N 1
ATOM 2220 C CA . GLY A 1 282 ? -25.411 3.416 30.044 1.00 90.69 282 GLY A CA 1
ATOM 2221 C C . GLY A 1 282 ? -23.920 3.516 29.696 1.00 90.69 282 GLY A C 1
ATOM 2222 O O . GLY A 1 282 ? -23.247 4.412 30.199 1.00 90.69 282 GLY A O 1
ATOM 2223 N N . LYS A 1 283 ? -23.386 2.614 28.863 1.00 94.62 283 LYS A N 1
ATOM 2224 C CA . LYS A 1 283 ? -21.988 2.636 28.402 1.00 94.62 283 LYS A CA 1
ATOM 2225 C C . LYS A 1 283 ? -21.913 2.843 26.898 1.00 94.62 283 LYS A C 1
ATOM 2227 O O . LYS A 1 283 ? -22.667 2.204 26.161 1.00 94.62 283 LYS A O 1
ATOM 2232 N N . LEU A 1 284 ? -20.979 3.677 26.439 1.00 97.19 284 LEU A N 1
ATOM 2233 C CA . LEU A 1 284 ? -20.697 3.804 25.011 1.00 97.19 284 LEU A CA 1
ATOM 2234 C C . LEU A 1 284 ? -20.117 2.496 24.477 1.00 97.19 284 LEU A C 1
ATOM 2236 O O . LEU A 1 284 ? -19.205 1.923 25.064 1.00 97.19 284 LEU A O 1
ATOM 2240 N N . ILE A 1 285 ? -20.654 2.039 23.351 1.00 97.44 285 ILE A N 1
ATOM 2241 C CA . ILE A 1 285 ? -20.240 0.790 22.696 1.00 97.44 285 ILE A CA 1
ATOM 2242 C C . ILE A 1 285 ? -19.805 1.002 21.242 1.00 97.44 285 ILE A C 1
ATOM 2244 O O . ILE A 1 285 ? -19.453 0.048 20.549 1.00 97.44 285 ILE A O 1
ATOM 2248 N N . GLY A 1 286 ? -19.829 2.243 20.762 1.00 97.12 286 GLY A N 1
ATOM 2249 C CA . GLY A 1 286 ? -19.387 2.594 19.423 1.00 97.12 286 GLY A CA 1
ATOM 2250 C C . GLY A 1 286 ? -19.613 4.063 19.101 1.00 97.12 286 GLY A C 1
ATOM 2251 O O . GLY A 1 286 ? -20.452 4.725 19.717 1.00 97.12 286 GLY A O 1
ATOM 2252 N N . TYR A 1 287 ? -18.863 4.557 18.124 1.00 97.12 287 TYR A N 1
ATOM 2253 C CA . TYR A 1 287 ? -19.012 5.910 17.611 1.00 97.12 287 TYR A CA 1
ATOM 2254 C C . TYR A 1 287 ? -18.577 6.017 16.149 1.00 97.12 287 TYR A C 1
ATOM 2256 O O . TYR A 1 287 ? -17.845 5.168 15.627 1.00 97.12 287 TYR A O 1
ATOM 2264 N N . ALA A 1 288 ? -19.045 7.069 15.491 1.00 95.44 288 ALA A N 1
ATOM 2265 C CA . ALA A 1 288 ? -18.684 7.420 14.129 1.00 95.44 288 ALA A CA 1
ATOM 2266 C C . ALA A 1 288 ? -18.502 8.934 13.988 1.00 95.44 288 ALA A C 1
ATOM 2268 O O . ALA A 1 288 ? -19.104 9.699 14.740 1.00 95.44 288 ALA A O 1
ATOM 2269 N N . ILE A 1 289 ? -17.705 9.342 13.002 1.00 93.94 289 ILE A N 1
ATOM 2270 C CA . ILE A 1 289 ? -17.575 10.735 12.559 1.00 93.94 289 ILE A CA 1
ATOM 2271 C C . ILE A 1 289 ? -18.146 10.808 11.146 1.00 93.94 289 ILE A C 1
ATOM 2273 O O . ILE A 1 289 ? -17.759 10.014 10.280 1.00 93.94 289 ILE A O 1
ATOM 2277 N N . VAL A 1 290 ? -19.097 11.719 10.936 1.00 94.38 290 VAL A N 1
ATOM 2278 C CA . VAL A 1 290 ? -19.831 11.851 9.675 1.00 94.38 290 VAL A CA 1
ATOM 2279 C C . VAL A 1 290 ? -19.690 13.263 9.124 1.00 94.38 290 VAL A C 1
ATOM 2281 O O . VAL A 1 290 ? -20.215 14.213 9.696 1.00 94.38 290 VAL A O 1
ATOM 2284 N N . ASN A 1 291 ? -19.034 13.397 7.975 1.00 93.62 291 ASN A N 1
ATOM 2285 C CA . ASN A 1 291 ? -18.866 14.674 7.297 1.00 93.62 291 ASN A CA 1
ATOM 2286 C C . ASN A 1 291 ? -20.023 14.952 6.341 1.00 93.62 291 ASN A C 1
ATOM 2288 O O . ASN A 1 291 ? -20.438 14.096 5.558 1.00 93.62 291 ASN A O 1
ATOM 2292 N N . THR A 1 292 ? -20.505 16.190 6.358 1.00 93.75 292 THR A N 1
ATOM 2293 C CA . THR A 1 292 ? -21.512 16.694 5.426 1.00 93.75 292 THR A CA 1
ATOM 2294 C C . THR A 1 292 ? -21.047 18.015 4.839 1.00 93.75 292 THR A C 1
ATOM 2296 O O . THR A 1 292 ? -20.676 18.925 5.575 1.00 93.75 292 THR A O 1
ATOM 2299 N N . TYR A 1 293 ? -21.116 18.156 3.515 1.00 90.44 293 TYR A N 1
ATOM 2300 C CA . TYR A 1 293 ? -20.750 19.401 2.833 1.00 90.44 293 TYR A CA 1
ATOM 2301 C C . TYR A 1 293 ? -22.003 20.102 2.292 1.00 90.44 293 TYR A C 1
ATOM 2303 O O . TYR A 1 293 ? -22.853 19.416 1.726 1.00 90.44 293 TYR A O 1
ATOM 2311 N N . PRO A 1 294 ? -22.161 21.437 2.411 1.00 87.75 294 PRO A N 1
ATOM 2312 C CA . PRO A 1 294 ? -23.413 22.138 2.084 1.00 87.75 294 PRO A CA 1
ATOM 2313 C C . PRO A 1 294 ? -23.993 21.862 0.688 1.00 87.75 294 PRO A C 1
ATOM 2315 O O . PRO A 1 294 ? -25.208 21.834 0.527 1.00 87.75 294 PRO A O 1
ATOM 2318 N N . TYR A 1 295 ? -23.139 21.607 -0.306 1.00 89.75 295 TYR A N 1
ATOM 2319 C CA . TYR A 1 295 ? -23.541 21.384 -1.701 1.00 89.75 295 TYR A CA 1
ATOM 2320 C C . TYR A 1 295 ? -23.368 19.937 -2.175 1.00 89.75 295 TYR A C 1
ATOM 2322 O O . TYR A 1 295 ? -23.663 19.635 -3.330 1.00 89.75 295 TYR A O 1
ATOM 2330 N N . ASP A 1 296 ? -22.890 19.042 -1.307 1.00 93.62 296 ASP A N 1
ATOM 2331 C CA . ASP A 1 296 ? -22.778 17.622 -1.627 1.00 93.62 296 ASP A CA 1
ATOM 2332 C C . ASP A 1 296 ? -24.047 16.898 -1.146 1.00 93.62 296 ASP A C 1
ATOM 2334 O O . ASP A 1 296 ? -24.410 17.029 0.032 1.00 93.62 296 ASP A O 1
ATOM 2338 N N . PRO A 1 297 ? -24.741 16.133 -2.011 1.00 95.50 297 PRO A N 1
ATOM 2339 C CA . PRO A 1 297 ? -25.856 15.284 -1.589 1.00 95.50 297 PRO A CA 1
ATOM 2340 C C . PRO A 1 297 ? -25.421 14.096 -0.713 1.00 95.50 297 PRO A C 1
ATOM 2342 O O . PRO A 1 297 ? -26.276 13.336 -0.255 1.00 95.50 297 PRO A O 1
ATOM 2345 N N . THR A 1 298 ? -24.117 13.914 -0.503 1.00 95.50 298 THR A N 1
ATOM 2346 C CA . THR A 1 298 ? -23.508 12.776 0.182 1.00 95.50 298 THR A CA 1
ATOM 2347 C C . THR A 1 298 ? -23.057 13.156 1.590 1.00 95.50 298 THR A C 1
ATOM 2349 O O . THR A 1 298 ? -22.364 14.154 1.783 1.00 95.50 298 THR A O 1
ATOM 2352 N N . ALA A 1 299 ? -23.417 12.330 2.569 1.00 96.19 299 ALA A N 1
ATOM 2353 C CA . ALA A 1 299 ? -22.743 12.265 3.859 1.00 96.19 299 ALA A CA 1
ATOM 2354 C C . ALA A 1 299 ? -21.619 11.221 3.796 1.00 96.19 299 ALA A C 1
ATOM 2356 O O . ALA A 1 299 ? -21.815 10.116 3.282 1.00 96.19 299 ALA A O 1
ATOM 2357 N N . GLU A 1 300 ? -20.451 11.547 4.328 1.00 94.44 300 GLU A N 1
ATOM 2358 C CA . GLU A 1 300 ? -19.284 10.670 4.350 1.00 94.44 300 GLU A CA 1
ATOM 2359 C C . GLU A 1 300 ? -19.037 10.139 5.760 1.00 94.44 300 GLU A C 1
ATOM 2361 O O . GLU A 1 300 ? -18.832 10.909 6.693 1.00 94.44 300 GLU A O 1
ATOM 2366 N N . ILE A 1 301 ? -19.025 8.815 5.914 1.00 93.44 301 ILE A N 1
ATOM 2367 C CA . ILE A 1 301 ? -18.553 8.157 7.133 1.00 93.44 301 ILE A CA 1
ATOM 2368 C C . ILE A 1 301 ? -17.025 8.162 7.089 1.00 93.44 301 ILE A C 1
ATOM 2370 O O . ILE A 1 301 ? -16.414 7.291 6.462 1.00 93.44 301 ILE A O 1
ATOM 2374 N N . GLU A 1 302 ? -16.431 9.156 7.742 1.00 88.19 302 GLU A N 1
ATOM 2375 C CA . GLU A 1 302 ? -14.980 9.318 7.859 1.00 88.19 302 GLU A CA 1
ATOM 2376 C C . GLU A 1 302 ? -14.393 8.279 8.819 1.00 88.19 302 GLU A C 1
ATOM 2378 O O . GLU A 1 302 ? -13.380 7.635 8.537 1.00 88.19 302 GLU A O 1
ATOM 2383 N N . PHE A 1 303 ? -15.072 8.077 9.948 1.00 90.50 303 PHE A N 1
ATOM 2384 C CA . PHE A 1 303 ? -14.638 7.153 10.983 1.00 90.50 303 PHE A CA 1
ATOM 2385 C C . PHE A 1 303 ? -15.802 6.328 11.520 1.00 90.50 303 PHE A C 1
ATOM 2387 O O . PHE A 1 303 ? -16.920 6.823 11.646 1.00 90.50 303 PHE A O 1
ATOM 2394 N N . PHE A 1 304 ? -15.528 5.071 11.869 1.00 92.75 304 PHE A N 1
ATOM 2395 C CA . PHE A 1 304 ? -16.514 4.155 12.432 1.00 92.75 304 PHE A CA 1
ATOM 2396 C C . PHE A 1 304 ? -15.831 3.095 13.297 1.00 92.75 304 PHE A C 1
ATOM 2398 O O . PHE A 1 304 ? -15.018 2.306 12.802 1.00 92.75 304 PHE A O 1
ATOM 2405 N N . HIS A 1 305 ? -16.208 3.010 14.570 1.00 93.88 305 HIS A N 1
ATOM 2406 C CA . HIS A 1 305 ? -15.704 1.978 15.465 1.00 93.88 305 HIS A CA 1
ATOM 2407 C C . HIS A 1 305 ? -16.780 1.461 16.418 1.00 93.88 305 HIS A C 1
ATOM 2409 O O . HIS A 1 305 ? -17.607 2.214 16.927 1.00 93.88 305 HIS A O 1
ATOM 2415 N N . ILE A 1 306 ? -16.731 0.155 16.668 1.00 95.25 306 ILE A N 1
ATOM 2416 C CA . ILE A 1 306 ? -17.528 -0.559 17.665 1.00 95.25 306 ILE A CA 1
ATOM 2417 C C . ILE A 1 306 ? -16.537 -1.178 18.639 1.00 95.25 306 ILE A C 1
ATOM 2419 O O . ILE A 1 306 ? -15.558 -1.771 18.177 1.00 95.25 306 ILE A O 1
ATOM 2423 N N . ASP A 1 307 ? -16.821 -1.073 19.940 1.00 94.94 307 ASP A N 1
ATOM 2424 C CA . ASP A 1 307 ? -15.976 -1.606 21.015 1.00 94.94 307 ASP A CA 1
ATOM 2425 C C . ASP A 1 307 ? -15.490 -3.018 20.672 1.00 94.94 307 ASP A C 1
ATOM 2427 O O . ASP A 1 307 ? -16.273 -3.922 20.336 1.00 94.94 307 ASP A O 1
ATOM 2431 N N . ASN A 1 308 ? -14.174 -3.208 20.749 1.00 90.62 308 ASN A N 1
ATOM 2432 C CA . ASN A 1 308 ? -13.546 -4.462 20.379 1.00 90.62 308 ASN A CA 1
ATOM 2433 C C . ASN A 1 308 ? -14.028 -5.651 21.224 1.00 90.62 308 ASN A C 1
ATOM 2435 O O . ASN A 1 308 ? -14.055 -6.770 20.699 1.00 90.62 308 ASN A O 1
ATOM 2439 N N . ASN A 1 309 ? -14.464 -5.403 22.460 1.00 91.44 309 ASN A N 1
ATOM 2440 C CA . ASN A 1 309 ? -14.917 -6.406 23.424 1.00 91.44 309 ASN A CA 1
ATOM 2441 C C . ASN A 1 309 ? -16.417 -6.718 23.331 1.00 91.44 309 ASN A C 1
ATOM 2443 O O . ASN A 1 309 ? -16.900 -7.644 23.988 1.00 91.44 309 ASN A O 1
ATOM 2447 N N . LEU A 1 310 ? -17.174 -5.969 22.525 1.00 93.75 310 LEU A N 1
ATOM 2448 C CA . LEU A 1 310 ? -18.600 -6.214 22.367 1.00 93.75 310 LEU A CA 1
ATOM 2449 C C . LEU A 1 310 ? -18.838 -7.512 21.582 1.00 93.75 310 LEU A C 1
ATOM 2451 O O . LEU A 1 310 ? -18.341 -7.673 20.470 1.00 93.75 310 LEU A O 1
ATOM 2455 N N . GLN A 1 311 ? -19.647 -8.423 22.130 1.00 91.56 311 GLN A N 1
ATOM 2456 C CA . GLN A 1 311 ? -20.007 -9.666 21.436 1.00 91.56 311 GLN A CA 1
ATOM 2457 C C . GLN A 1 311 ? -20.950 -9.413 20.250 1.00 91.56 311 GLN A C 1
ATOM 2459 O O . GLN A 1 311 ? -20.720 -9.906 19.147 1.00 91.56 311 GLN A O 1
ATOM 2464 N N . ASP A 1 312 ? -21.993 -8.603 20.445 1.00 93.12 312 ASP A N 1
ATOM 2465 C CA . ASP A 1 312 ? -22.984 -8.294 19.407 1.00 93.12 312 ASP A CA 1
ATOM 2466 C C . ASP A 1 312 ? -22.578 -7.079 18.555 1.00 93.12 312 ASP A C 1
ATOM 2468 O O . ASP A 1 312 ? -23.285 -6.071 18.463 1.00 93.12 312 ASP A O 1
ATOM 2472 N N . LYS A 1 313 ? -21.410 -7.169 17.902 1.00 93.56 313 LYS A N 1
ATOM 2473 C CA . LYS A 1 313 ? -20.943 -6.111 16.985 1.00 93.56 313 LYS A CA 1
ATOM 2474 C C . LYS A 1 313 ? -21.890 -5.905 15.812 1.00 93.56 313 LYS A C 1
ATOM 2476 O O . LYS A 1 313 ? -21.959 -4.803 15.276 1.00 93.56 313 LYS A O 1
ATOM 2481 N N . LYS A 1 314 ? -22.617 -6.952 15.403 1.00 95.12 314 LYS A N 1
ATOM 2482 C CA . LYS A 1 314 ? -23.536 -6.897 14.265 1.00 95.12 314 LYS A CA 1
ATOM 2483 C C . LYS A 1 314 ? -24.657 -5.899 14.523 1.00 95.12 314 LYS A C 1
ATOM 2485 O O . LYS A 1 314 ? -24.818 -4.976 13.729 1.00 95.12 314 LYS A O 1
ATOM 2490 N N . ASN A 1 315 ? -25.411 -6.065 15.607 1.00 95.69 315 ASN A N 1
ATOM 2491 C CA . ASN A 1 315 ? -26.540 -5.179 15.876 1.00 95.69 315 ASN A CA 1
ATOM 2492 C C . ASN A 1 315 ? -26.083 -3.781 16.301 1.00 95.69 315 ASN A C 1
ATOM 2494 O O . ASN A 1 315 ? -26.692 -2.805 15.874 1.00 95.69 315 ASN A O 1
ATOM 2498 N N . ALA A 1 316 ? -24.972 -3.666 17.036 1.00 96.75 316 ALA A N 1
ATOM 2499 C CA . ALA A 1 316 ? -24.372 -2.367 17.338 1.00 96.75 316 ALA A CA 1
ATOM 2500 C C . ALA A 1 316 ? -23.975 -1.608 16.066 1.00 96.75 316 ALA A C 1
ATOM 2502 O O . ALA A 1 316 ? -24.332 -0.444 15.908 1.00 96.75 316 ALA A O 1
ATOM 2503 N N . SER A 1 317 ? -23.339 -2.283 15.103 1.00 96.56 317 SER A N 1
ATOM 2504 C CA . SER A 1 317 ? -22.996 -1.658 13.821 1.00 96.56 317 SER A CA 1
ATOM 2505 C C . SER A 1 317 ? -24.236 -1.174 13.075 1.00 96.56 317 SER A C 1
ATOM 2507 O O . SER A 1 317 ? -24.232 -0.069 12.544 1.00 96.56 317 SER A O 1
ATOM 2509 N N . LYS A 1 318 ? -25.311 -1.976 13.057 1.00 96.75 318 LYS A N 1
ATOM 2510 C CA . LYS A 1 318 ? -26.575 -1.584 12.418 1.00 96.75 318 LYS A CA 1
ATOM 2511 C C . LYS A 1 318 ? -27.228 -0.384 13.097 1.00 96.75 318 LYS A C 1
ATOM 2513 O O . LYS A 1 318 ? -27.706 0.506 12.406 1.00 96.75 318 LYS A O 1
ATOM 2518 N N . ALA A 1 319 ? -27.235 -0.350 14.428 1.00 96.88 319 ALA A N 1
ATOM 2519 C CA . ALA A 1 319 ? -27.775 0.771 15.191 1.00 96.88 319 ALA A CA 1
ATOM 2520 C C . ALA A 1 319 ? -26.997 2.067 14.919 1.00 96.88 319 ALA A C 1
ATOM 2522 O O . ALA A 1 319 ? -27.602 3.115 14.702 1.00 96.88 319 ALA A O 1
ATOM 2523 N N . LEU A 1 320 ? -25.662 1.991 14.872 1.00 97.44 320 LEU A N 1
ATOM 2524 C CA . LEU A 1 320 ? -24.826 3.148 14.560 1.00 97.44 320 LEU A CA 1
ATOM 2525 C C . LEU A 1 320 ? -25.023 3.611 13.110 1.00 97.44 320 LEU A C 1
ATOM 2527 O O . LEU A 1 320 ? -25.205 4.800 12.885 1.00 97.44 320 LEU A O 1
ATOM 2531 N N . LEU A 1 321 ? -25.070 2.693 12.137 1.00 96.94 321 LEU 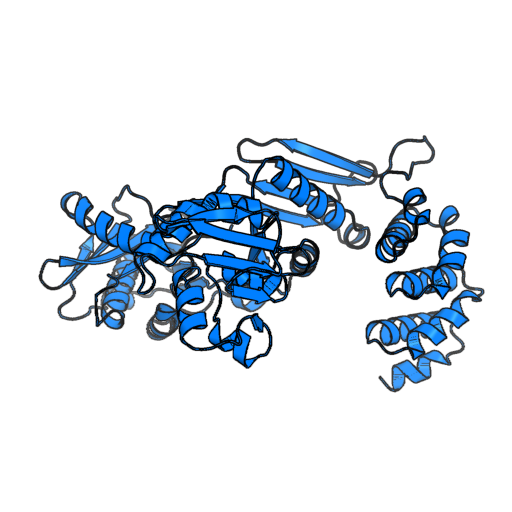A N 1
ATOM 2532 C CA . LEU A 1 321 ? -25.363 3.029 10.736 1.00 96.94 321 LEU A CA 1
ATOM 2533 C C . LEU A 1 321 ? -26.737 3.694 10.572 1.00 96.94 321 LEU A C 1
ATOM 2535 O O . LEU A 1 321 ? -26.834 4.703 9.884 1.00 96.94 321 LEU A O 1
ATOM 2539 N N . ALA A 1 322 ? -27.774 3.195 11.247 1.00 95.94 322 ALA A N 1
ATOM 2540 C CA . ALA A 1 322 ? -29.101 3.810 11.213 1.00 95.94 322 ALA A CA 1
ATOM 2541 C C . ALA A 1 322 ? -29.116 5.224 11.821 1.00 95.94 322 ALA A C 1
ATOM 2543 O O . ALA A 1 322 ? -29.747 6.131 11.281 1.00 95.94 322 ALA A O 1
ATOM 2544 N N . SER A 1 323 ? -28.351 5.451 12.897 1.00 95.62 323 SER A N 1
ATOM 2545 C CA . SER A 1 323 ? -28.136 6.798 13.450 1.00 95.62 323 SER A CA 1
ATOM 2546 C C . SER A 1 323 ? -27.538 7.753 12.413 1.00 95.62 323 SER A C 1
ATOM 2548 O O . SER A 1 323 ? -27.987 8.888 12.258 1.00 95.62 323 SER A O 1
ATOM 2550 N N . ILE A 1 324 ? -26.550 7.266 11.655 1.00 96.81 324 ILE A N 1
ATOM 2551 C CA . ILE A 1 324 ? -25.901 8.019 10.580 1.00 96.81 324 ILE A CA 1
ATOM 2552 C C . ILE A 1 324 ? -26.892 8.316 9.450 1.00 96.81 324 ILE A C 1
ATOM 2554 O O . ILE A 1 324 ? -26.909 9.439 8.954 1.00 96.81 324 ILE A O 1
ATOM 2558 N N . HIS A 1 325 ? -27.730 7.352 9.053 1.00 97.06 325 HIS A N 1
ATOM 2559 C CA . HIS A 1 325 ? -28.769 7.553 8.031 1.00 97.06 325 HIS A CA 1
ATOM 2560 C C . HIS A 1 325 ? -29.743 8.655 8.436 1.00 97.06 325 HIS A C 1
ATOM 2562 O O . HIS A 1 325 ? -29.988 9.578 7.661 1.00 97.06 325 HIS A O 1
ATOM 2568 N N . LYS A 1 326 ? -30.231 8.603 9.679 1.00 95.25 326 LYS A N 1
ATOM 2569 C CA . LYS A 1 326 ? -31.120 9.621 10.241 1.00 95.25 326 LYS A CA 1
ATOM 2570 C C . LYS A 1 326 ? -30.478 11.010 10.247 1.00 95.25 326 LYS A C 1
ATOM 2572 O O . LYS A 1 326 ? -31.125 11.973 9.845 1.00 95.25 326 LYS A O 1
ATOM 2577 N N . TYR A 1 327 ? -29.218 11.110 10.671 1.00 95.12 327 TYR A N 1
ATOM 2578 C CA . TYR A 1 327 ? -28.472 12.370 10.653 1.00 95.12 327 TYR A CA 1
ATOM 2579 C C . TYR A 1 327 ? -28.259 12.899 9.228 1.00 95.12 327 TYR A C 1
ATOM 2581 O O . TYR A 1 327 ? -28.500 14.068 8.947 1.00 95.12 327 TYR A O 1
ATOM 2589 N N . ALA A 1 328 ? -27.862 12.034 8.297 1.00 96.44 328 ALA A N 1
ATOM 2590 C CA . ALA A 1 328 ? -27.682 12.412 6.903 1.00 96.44 328 ALA A CA 1
ATOM 2591 C C . ALA A 1 328 ? -28.990 12.966 6.303 1.00 96.44 328 ALA A C 1
ATOM 2593 O O . ALA A 1 328 ? -28.973 14.024 5.676 1.00 96.44 328 ALA A O 1
ATOM 2594 N N . LEU A 1 329 ? -30.132 12.317 6.560 1.00 96.25 329 LEU A N 1
ATOM 2595 C CA . LEU A 1 329 ? -31.446 12.809 6.135 1.00 96.25 329 LEU A CA 1
ATOM 2596 C C . LEU A 1 329 ? -31.799 14.164 6.766 1.00 96.25 329 LEU A C 1
ATOM 2598 O O . LEU A 1 329 ? -32.322 15.030 6.063 1.00 96.25 329 LEU A O 1
ATOM 2602 N N . SER A 1 330 ? -31.497 14.384 8.055 1.00 94.50 330 SER A N 1
ATOM 2603 C CA . SER A 1 330 ? -31.755 15.682 8.702 1.00 94.50 330 SER A CA 1
ATOM 2604 C C . SER A 1 330 ? -30.907 16.817 8.124 1.00 94.50 330 SER A C 1
ATOM 2606 O O . SER A 1 330 ? -31.374 17.951 8.075 1.00 94.50 330 SER A O 1
ATOM 2608 N N . GLU A 1 331 ? -29.715 16.505 7.611 1.00 95.31 331 GLU A N 1
ATOM 2609 C CA . GLU A 1 331 ? -28.830 17.435 6.891 1.00 95.31 331 GLU A CA 1
ATOM 2610 C C . GLU A 1 331 ? -29.172 17.563 5.389 1.00 95.31 331 GLU A C 1
ATOM 2612 O O . GLU A 1 331 ? -28.390 18.100 4.595 1.00 95.31 331 GLU A O 1
ATOM 2617 N N . GLY A 1 332 ? -30.325 17.032 4.961 1.00 95.56 332 GLY A N 1
ATOM 2618 C CA . GLY A 1 332 ? -30.790 17.084 3.573 1.00 95.56 332 GLY A CA 1
ATOM 2619 C C . GLY A 1 332 ? -29.974 16.224 2.604 1.00 95.56 332 GLY A C 1
ATOM 2620 O O . GLY A 1 332 ? -29.990 16.469 1.395 1.00 95.56 332 GLY A O 1
ATOM 2621 N N . LYS A 1 333 ? -29.228 15.235 3.109 1.00 97.31 333 LYS A N 1
ATOM 2622 C CA . LYS A 1 333 ? -28.434 14.313 2.290 1.00 97.31 333 LYS A CA 1
ATOM 2623 C C . LYS A 1 333 ? -29.305 13.181 1.774 1.00 97.31 333 LYS A C 1
ATOM 2625 O O . LYS A 1 333 ? -30.208 12.699 2.447 1.00 97.31 333 LYS A O 1
ATOM 2630 N N . THR A 1 334 ? -28.995 12.739 0.562 1.00 96.94 334 THR A N 1
ATOM 2631 C CA . THR A 1 334 ? -29.712 11.653 -0.128 1.00 96.94 334 THR A CA 1
ATOM 2632 C C . THR A 1 334 ? -28.844 10.415 -0.308 1.00 96.94 334 THR A C 1
ATOM 2634 O O . THR A 1 334 ? -29.317 9.382 -0.779 1.00 96.94 334 THR A O 1
ATOM 2637 N N . ARG A 1 335 ? -27.563 10.497 0.067 1.00 96.69 335 ARG A N 1
ATOM 2638 C CA . ARG A 1 335 ? -26.605 9.404 -0.059 1.00 96.69 335 ARG A CA 1
ATOM 2639 C C . ARG A 1 335 ? -25.671 9.361 1.141 1.00 96.69 335 ARG A C 1
ATOM 2641 O O . ARG A 1 335 ? -25.263 10.403 1.645 1.00 96.69 335 ARG A O 1
ATOM 2648 N N . VAL A 1 336 ? -25.281 8.160 1.551 1.00 96.56 336 VAL A N 1
ATOM 2649 C CA . VAL A 1 336 ? -24.205 7.933 2.524 1.00 96.56 336 VAL A CA 1
ATOM 2650 C C . VAL A 1 336 ? -23.109 7.127 1.859 1.00 96.56 336 VAL A C 1
ATOM 2652 O O . VAL A 1 336 ? -23.382 6.108 1.226 1.00 96.56 336 VAL A O 1
ATOM 2655 N N . MET A 1 337 ? -21.868 7.566 2.025 1.00 94.00 337 MET A N 1
ATOM 2656 C CA . MET A 1 337 ? -20.681 6.886 1.530 1.00 94.00 337 MET A CA 1
ATOM 2657 C C . MET A 1 337 ? -19.803 6.453 2.698 1.00 94.00 337 MET A C 1
ATOM 2659 O O . MET A 1 337 ? -19.618 7.194 3.658 1.00 94.00 337 MET A O 1
ATOM 2663 N N . PHE A 1 338 ? -19.255 5.246 2.609 1.00 91.06 338 PHE A N 1
ATOM 2664 C CA . PHE A 1 338 ? -18.396 4.669 3.630 1.00 91.06 338 PHE A CA 1
ATOM 2665 C C . PHE A 1 338 ? -17.098 4.171 3.002 1.00 91.06 338 PHE A C 1
ATOM 2667 O O . PHE A 1 338 ? -17.067 3.184 2.256 1.00 91.06 338 PHE A O 1
ATOM 2674 N N . TYR A 1 339 ? -16.014 4.869 3.322 1.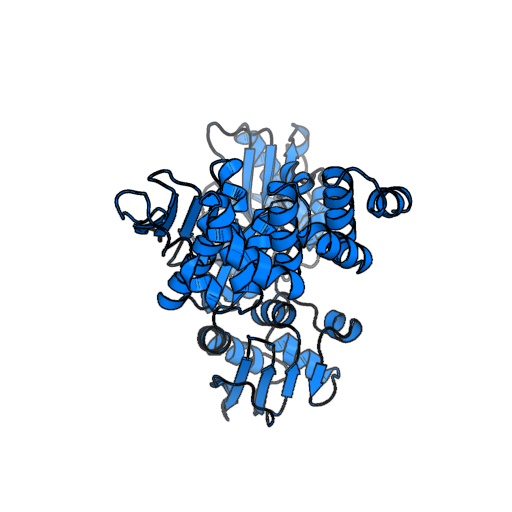00 81.50 339 TYR A N 1
ATOM 2675 C CA . TYR A 1 339 ? -14.668 4.508 2.915 1.00 81.50 339 TYR A CA 1
ATOM 2676 C C . TYR A 1 339 ? -14.040 3.492 3.863 1.00 81.50 339 TYR A C 1
ATOM 2678 O O . TYR A 1 339 ? -14.094 3.626 5.080 1.00 81.50 339 TYR A O 1
ATOM 2686 N N . HIS A 1 340 ? -13.373 2.494 3.283 1.00 74.25 340 HIS A N 1
ATOM 2687 C CA . HIS A 1 340 ? -12.442 1.605 3.978 1.00 74.25 340 HIS A CA 1
ATOM 2688 C C . HIS A 1 340 ? -13.030 0.945 5.238 1.00 74.25 340 HIS A C 1
ATOM 2690 O O . HIS A 1 340 ? -12.353 0.797 6.253 1.00 74.25 340 HIS A O 1
ATOM 2696 N N . SER A 1 341 ? -14.296 0.520 5.161 1.00 75.62 341 SER A N 1
ATOM 2697 C CA . SER A 1 341 ? -14.972 -0.195 6.244 1.00 75.62 341 SER A CA 1
ATOM 2698 C C . SER A 1 341 ? -14.172 -1.424 6.689 1.00 75.62 341 SER A C 1
ATOM 2700 O O . SER A 1 341 ? -13.660 -2.173 5.850 1.00 75.62 341 SER A O 1
ATOM 2702 N N . ALA A 1 342 ? -14.137 -1.690 7.996 1.00 79.19 342 ALA A N 1
ATOM 2703 C CA . ALA A 1 342 ? -13.532 -2.905 8.529 1.00 79.19 342 ALA A CA 1
ATOM 2704 C C . ALA A 1 342 ? -14.110 -4.170 7.847 1.00 79.19 342 ALA A C 1
ATOM 2706 O O . ALA A 1 342 ? -15.315 -4.219 7.587 1.00 79.19 342 ALA A O 1
ATOM 2707 N N . PRO A 1 343 ? -13.310 -5.228 7.598 1.00 79.00 343 PRO A N 1
ATOM 2708 C CA . PRO A 1 343 ? -13.765 -6.396 6.834 1.00 79.00 343 PRO A CA 1
ATOM 2709 C C . PRO A 1 343 ? -15.051 -7.054 7.357 1.00 79.00 343 PRO A C 1
ATOM 2711 O O . PRO A 1 343 ? -15.867 -7.525 6.566 1.00 79.00 343 PRO A O 1
ATOM 2714 N N . TYR A 1 344 ? -15.267 -7.047 8.678 1.00 85.38 344 TYR A N 1
ATOM 2715 C CA . TYR A 1 344 ? -16.465 -7.622 9.299 1.00 85.38 344 TYR A CA 1
ATOM 2716 C C . TYR A 1 344 ? -17.761 -6.869 8.941 1.00 85.38 344 TYR A C 1
ATOM 2718 O O . TYR A 1 344 ? -18.842 -7.455 8.999 1.00 85.38 344 TYR A O 1
ATOM 2726 N N . LEU A 1 345 ? -17.670 -5.594 8.539 1.00 89.88 345 LEU A N 1
ATOM 2727 C CA . LEU A 1 345 ? -18.824 -4.768 8.180 1.00 89.88 345 LEU A CA 1
ATOM 2728 C C . LEU A 1 345 ? -19.397 -5.117 6.811 1.00 89.88 345 LEU A C 1
ATOM 2730 O O . LEU A 1 345 ? -20.566 -4.843 6.574 1.00 89.88 345 LEU A O 1
ATOM 2734 N N . LYS A 1 346 ? -18.634 -5.770 5.926 1.00 89.81 346 LYS A N 1
ATOM 2735 C CA . LYS A 1 346 ? -19.046 -6.032 4.537 1.00 89.81 346 LYS A CA 1
ATOM 2736 C C . LYS A 1 346 ? -20.449 -6.643 4.426 1.00 89.81 346 LYS A C 1
ATOM 2738 O O . LYS A 1 346 ? -21.296 -6.122 3.711 1.00 89.81 346 LYS A O 1
ATOM 2743 N N . ASN A 1 347 ? -20.719 -7.721 5.162 1.00 93.12 347 ASN A N 1
ATOM 2744 C CA . ASN A 1 347 ? -22.028 -8.387 5.122 1.00 93.12 347 ASN A CA 1
ATOM 2745 C C . ASN A 1 347 ? -23.125 -7.575 5.828 1.00 93.12 347 ASN A C 1
ATOM 2747 O O . ASN A 1 347 ? -24.300 -7.706 5.497 1.00 93.12 347 ASN A O 1
ATOM 2751 N N . ILE A 1 348 ? -22.751 -6.746 6.806 1.00 95.38 348 ILE A N 1
ATOM 2752 C CA . ILE A 1 348 ? -23.679 -5.870 7.527 1.00 95.38 348 ILE A CA 1
ATOM 2753 C C . ILE A 1 348 ? -24.150 -4.756 6.595 1.00 95.38 348 ILE A C 1
ATOM 2755 O O . ILE A 1 348 ? -25.355 -4.553 6.486 1.00 95.38 348 ILE A O 1
ATOM 2759 N N . LEU A 1 349 ? -23.215 -4.126 5.881 1.00 95.50 349 LEU A N 1
ATOM 2760 C CA . LEU A 1 349 ? -23.469 -3.083 4.893 1.00 95.50 349 LEU A CA 1
ATOM 2761 C C . LEU A 1 349 ? -24.418 -3.583 3.801 1.00 95.50 349 LEU A C 1
ATOM 2763 O O . LEU A 1 349 ? -25.467 -2.977 3.607 1.00 95.50 349 LEU A O 1
ATOM 2767 N N . TYR A 1 350 ? -24.146 -4.742 3.189 1.00 95.50 350 TYR A N 1
ATOM 2768 C CA . TYR A 1 350 ? -25.084 -5.337 2.224 1.00 95.50 350 TYR A CA 1
ATOM 2769 C C . TYR A 1 350 ? -26.465 -5.620 2.829 1.00 95.50 350 TYR A C 1
ATOM 2771 O O . TYR A 1 350 ? -27.481 -5.401 2.180 1.00 95.50 350 TYR A O 1
ATOM 2779 N N . SER A 1 351 ? -26.529 -6.075 4.087 1.00 95.69 351 SER A N 1
ATOM 2780 C CA . SER A 1 351 ? -27.812 -6.308 4.771 1.00 95.69 351 SER A CA 1
ATOM 2781 C C . SER A 1 351 ? -28.573 -5.030 5.137 1.00 95.69 351 SER A C 1
ATOM 2783 O O . SER A 1 351 ? -29.695 -5.123 5.626 1.00 95.69 351 SER A O 1
ATOM 2785 N N . MET A 1 352 ? -27.937 -3.872 4.971 1.00 95.56 352 MET A N 1
ATOM 2786 C CA . MET A 1 352 ? -28.527 -2.545 5.107 1.00 95.56 352 MET A CA 1
ATOM 2787 C C . MET A 1 352 ? -28.537 -1.822 3.758 1.00 95.56 352 MET A C 1
ATOM 2789 O O . MET A 1 352 ? -28.531 -0.602 3.744 1.00 95.56 352 MET A O 1
ATOM 2793 N N . GLU A 1 353 ? -28.513 -2.562 2.642 1.00 96.25 353 GLU A N 1
ATOM 2794 C CA . GLU A 1 353 ? -28.685 -2.035 1.278 1.00 96.25 353 GLU A CA 1
ATOM 2795 C C . GLU A 1 353 ? -27.582 -1.084 0.793 1.00 96.25 353 GLU A C 1
ATOM 2797 O O . GLU A 1 353 ? -27.765 -0.340 -0.169 1.00 96.25 353 GLU A O 1
ATOM 2802 N N . TYR A 1 354 ? -26.406 -1.129 1.416 1.00 95.94 354 TYR A N 1
ATOM 2803 C CA . TYR A 1 354 ? -25.216 -0.559 0.799 1.00 95.94 354 TYR A CA 1
ATOM 2804 C C . TYR A 1 354 ? -24.744 -1.438 -0.358 1.00 95.94 354 TYR A C 1
ATOM 2806 O O . TYR A 1 354 ? -24.772 -2.668 -0.275 1.00 95.94 354 TYR A O 1
ATOM 2814 N N . ASP A 1 355 ? -24.194 -0.800 -1.384 1.00 93.75 355 ASP A N 1
ATOM 2815 C CA . ASP A 1 355 ? -23.529 -1.456 -2.504 1.00 93.75 355 ASP A CA 1
ATOM 2816 C C . ASP A 1 355 ? -22.111 -0.897 -2.692 1.00 93.75 355 ASP A C 1
ATOM 2818 O O . ASP A 1 355 ? -21.770 0.176 -2.191 1.00 93.75 355 ASP A O 1
ATOM 2822 N N . LEU A 1 356 ? -21.248 -1.639 -3.384 1.00 90.50 356 LEU A N 1
ATOM 2823 C CA . LEU A 1 356 ? -19.926 -1.147 -3.767 1.00 90.50 356 LEU A CA 1
ATOM 2824 C C . LEU A 1 356 ? -20.068 0.001 -4.767 1.00 90.50 356 LEU A C 1
ATOM 2826 O O . LEU A 1 356 ? -20.800 -0.116 -5.745 1.00 90.50 356 LEU A O 1
ATOM 2830 N N . ASP A 1 357 ? -19.299 1.072 -4.583 1.00 88.12 357 ASP A N 1
ATOM 2831 C CA . ASP A 1 357 ? -19.311 2.197 -5.520 1.00 88.12 357 ASP A CA 1
ATOM 2832 C C . ASP A 1 357 ? -18.904 1.763 -6.950 1.00 88.12 357 ASP A C 1
ATOM 2834 O O . ASP A 1 357 ? -18.142 0.813 -7.184 1.00 88.12 357 ASP A O 1
ATOM 2838 N N . ALA A 1 358 ? -19.417 2.482 -7.951 1.00 86.19 358 ALA A N 1
ATOM 2839 C CA . ALA A 1 358 ? -19.131 2.213 -9.358 1.00 86.19 358 ALA A CA 1
ATOM 2840 C C . ALA A 1 358 ? -17.632 2.285 -9.710 1.00 86.19 358 ALA A C 1
ATOM 2842 O O . ALA A 1 358 ? -17.162 1.493 -10.536 1.00 86.19 358 ALA A O 1
ATOM 2843 N N . SER A 1 359 ? -16.875 3.195 -9.091 1.00 84.06 359 SER A N 1
ATOM 2844 C CA . SER A 1 359 ? -15.434 3.334 -9.319 1.00 84.06 359 SER A CA 1
ATOM 2845 C C . SER A 1 359 ? -14.663 2.102 -8.840 1.00 84.06 359 SER A C 1
ATOM 2847 O O . SER A 1 359 ? -13.831 1.572 -9.582 1.00 84.06 359 SER A O 1
ATOM 2849 N N . MET A 1 360 ? -14.999 1.572 -7.659 1.00 83.81 360 MET A N 1
ATOM 2850 C CA . MET A 1 360 ? -14.451 0.319 -7.131 1.00 83.81 360 MET A CA 1
ATOM 2851 C C . MET A 1 360 ? -14.653 -0.847 -8.096 1.00 83.81 360 MET A C 1
ATOM 2853 O O . MET A 1 360 ? -13.699 -1.571 -8.386 1.00 83.81 360 MET A O 1
ATOM 2857 N N . ARG A 1 361 ? -15.864 -0.997 -8.646 1.00 83.69 361 ARG A N 1
ATOM 2858 C CA . ARG A 1 361 ? -16.180 -2.052 -9.627 1.00 83.69 361 ARG A CA 1
ATOM 2859 C C . ARG A 1 361 ? -15.415 -1.895 -10.941 1.00 83.69 361 ARG A C 1
ATOM 2861 O O . ARG A 1 361 ? -15.077 -2.886 -11.591 1.00 83.69 361 ARG A O 1
ATOM 2868 N N . ARG A 1 362 ? -15.156 -0.652 -11.353 1.00 87.94 362 ARG A N 1
ATOM 2869 C CA . ARG A 1 362 ? -14.471 -0.348 -12.613 1.00 87.94 362 ARG A CA 1
ATOM 2870 C C . ARG A 1 362 ? -12.966 -0.552 -12.516 1.00 87.94 362 ARG A C 1
ATOM 2872 O O . ARG A 1 362 ? -12.396 -1.146 -13.427 1.00 87.94 362 ARG A O 1
ATOM 2879 N N . HIS A 1 363 ? -12.341 -0.031 -11.465 1.00 87.50 363 HIS A N 1
ATOM 2880 C CA . HIS A 1 363 ? -10.888 0.111 -11.387 1.00 87.50 363 HIS A CA 1
ATOM 2881 C C . HIS A 1 363 ? -10.208 -0.883 -10.453 1.00 87.50 363 HIS A C 1
ATOM 2883 O O . HIS A 1 363 ? -9.000 -1.069 -10.598 1.00 87.50 363 HIS A O 1
ATOM 2889 N N . GLU A 1 364 ? -10.958 -1.525 -9.550 1.00 89.88 364 GLU A N 1
ATOM 2890 C CA . GLU A 1 364 ? -10.419 -2.415 -8.517 1.00 89.88 364 GLU A CA 1
ATOM 2891 C C . GLU A 1 364 ? -9.325 -1.711 -7.697 1.00 89.88 364 GLU A C 1
ATOM 2893 O O . GLU A 1 364 ? -8.154 -2.092 -7.737 1.00 89.88 364 GLU A O 1
ATOM 2898 N N . TRP A 1 365 ? -9.701 -0.628 -7.006 1.00 88.62 365 TRP A N 1
ATOM 2899 C CA . TRP A 1 365 ? -8.762 0.169 -6.214 1.00 88.62 365 TRP A CA 1
ATOM 2900 C C . TRP A 1 365 ? -8.063 -0.654 -5.131 1.00 88.62 365 TRP A C 1
ATOM 2902 O O . TRP A 1 365 ? -8.672 -1.462 -4.421 1.00 88.62 365 TRP A O 1
ATOM 2912 N N . VAL A 1 366 ? -6.767 -0.402 -4.983 1.00 89.38 366 VAL A N 1
ATOM 2913 C CA . VAL A 1 366 ? -5.877 -1.072 -4.044 1.00 89.38 366 VAL A CA 1
ATOM 2914 C C . VAL A 1 366 ? -4.914 -0.056 -3.435 1.00 89.38 366 VAL A C 1
ATOM 2916 O O . VAL A 1 366 ? -4.406 0.833 -4.121 1.00 89.38 366 VAL A O 1
ATOM 2919 N N . GLY A 1 367 ? -4.675 -0.183 -2.129 1.00 90.19 367 GLY A N 1
ATOM 2920 C CA . GLY A 1 367 ? -3.552 0.485 -1.480 1.00 90.19 367 GLY A CA 1
ATOM 2921 C C . GLY A 1 367 ? -2.303 -0.356 -1.693 1.00 90.19 367 GLY A C 1
ATOM 2922 O O . GLY A 1 367 ? -2.311 -1.551 -1.384 1.00 90.19 367 GLY A O 1
ATOM 2923 N N . MET A 1 368 ? -1.247 0.243 -2.228 1.00 93.50 368 MET A N 1
ATOM 2924 C CA . MET A 1 368 ? 0.040 -0.417 -2.397 1.00 93.50 368 MET A CA 1
ATOM 2925 C C . MET A 1 368 ? 1.063 0.139 -1.411 1.00 93.50 368 MET A C 1
ATOM 2927 O O . MET A 1 368 ? 1.013 1.309 -1.027 1.00 93.50 368 MET A O 1
ATOM 2931 N N . PHE A 1 369 ? 2.008 -0.711 -1.025 1.00 95.44 369 PHE A N 1
ATOM 2932 C CA . PHE A 1 369 ? 3.035 -0.408 -0.040 1.00 95.44 369 PHE A CA 1
ATOM 2933 C C . PHE A 1 369 ? 4.415 -0.774 -0.583 1.00 95.44 369 PHE A C 1
ATOM 2935 O O . PHE A 1 369 ? 4.585 -1.807 -1.233 1.00 95.44 369 PHE A O 1
ATOM 2942 N N . ARG A 1 370 ? 5.409 0.066 -0.302 1.00 96.88 370 ARG A N 1
ATOM 2943 C CA . ARG A 1 370 ? 6.815 -0.154 -0.649 1.00 96.88 370 ARG A CA 1
ATOM 2944 C C . ARG A 1 370 ? 7.683 0.090 0.574 1.00 96.88 370 ARG A C 1
ATOM 2946 O O . ARG A 1 370 ? 7.608 1.153 1.179 1.00 96.88 370 ARG A O 1
ATOM 2953 N N . ILE A 1 371 ? 8.572 -0.852 0.879 1.00 97.81 371 ILE A N 1
ATOM 2954 C CA . ILE A 1 371 ? 9.657 -0.655 1.850 1.00 97.81 371 ILE A CA 1
ATOM 2955 C C . ILE A 1 371 ? 10.924 -0.287 1.081 1.00 97.81 371 ILE A C 1
ATOM 2957 O O . ILE A 1 371 ? 11.414 -1.071 0.264 1.00 97.81 371 ILE A O 1
ATOM 2961 N N . ALA A 1 372 ? 11.463 0.907 1.316 1.00 95.31 372 ALA A N 1
ATOM 2962 C CA . ALA A 1 372 ? 12.678 1.370 0.652 1.00 95.31 372 ALA A CA 1
ATOM 2963 C C . ALA A 1 372 ? 13.925 0.669 1.218 1.00 95.31 372 ALA A C 1
ATOM 2965 O O . ALA A 1 372 ? 14.757 0.193 0.448 1.00 95.31 372 ALA A O 1
ATOM 2966 N N . SER A 1 373 ? 14.000 0.509 2.542 1.00 95.56 373 SER A N 1
ATOM 2967 C CA . SER A 1 373 ? 15.066 -0.225 3.230 1.00 95.56 373 SER A CA 1
ATOM 2968 C C . SER A 1 373 ? 14.501 -0.966 4.438 1.00 95.56 373 SER A C 1
ATOM 2970 O O . SER A 1 373 ? 13.990 -0.335 5.362 1.00 95.56 373 SER A O 1
ATOM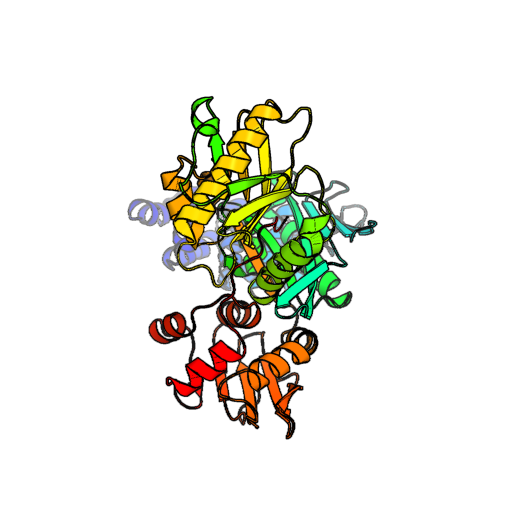 2972 N N . LEU A 1 374 ? 14.585 -2.303 4.429 1.00 98.25 374 LEU A N 1
ATOM 2973 C CA . LEU A 1 374 ? 14.057 -3.125 5.521 1.00 98.25 374 LEU A CA 1
ATOM 2974 C C . LEU A 1 374 ? 14.756 -2.836 6.861 1.00 98.25 374 LEU A C 1
ATOM 2976 O O . LEU A 1 374 ? 14.040 -2.638 7.838 1.00 98.25 374 LEU A O 1
ATOM 2980 N N . PRO A 1 375 ? 16.098 -2.729 6.945 1.00 98.38 375 PRO A N 1
ATOM 2981 C CA . PRO A 1 375 ? 16.755 -2.412 8.211 1.00 98.38 375 PRO A CA 1
ATOM 2982 C C . PRO A 1 375 ? 16.342 -1.054 8.784 1.00 98.38 375 PRO A C 1
ATOM 2984 O O . PRO A 1 375 ? 16.086 -0.944 9.979 1.00 98.38 375 PRO A O 1
ATOM 2987 N N . VAL A 1 376 ? 16.230 -0.020 7.940 1.00 98.06 376 VAL A N 1
ATOM 2988 C CA . VAL A 1 376 ? 15.796 1.316 8.386 1.00 98.06 376 VAL A CA 1
ATOM 2989 C C . VAL A 1 376 ? 14.354 1.264 8.886 1.00 98.06 376 VAL A C 1
ATOM 2991 O O . VAL A 1 376 ? 14.082 1.734 9.984 1.00 98.06 376 VAL A O 1
ATOM 2994 N N . PHE A 1 377 ? 13.456 0.631 8.127 1.00 98.44 377 PHE A N 1
ATOM 2995 C CA . PHE A 1 377 ? 12.056 0.465 8.519 1.00 98.44 377 PHE A CA 1
ATOM 2996 C C . PHE A 1 377 ? 11.916 -0.282 9.853 1.00 98.44 377 PHE A C 1
ATOM 2998 O O . PHE A 1 377 ? 11.220 0.183 10.748 1.00 98.44 377 PHE A O 1
ATOM 3005 N N . LEU A 1 378 ? 12.617 -1.408 10.025 1.00 98.56 378 LEU A N 1
ATOM 3006 C CA . LEU A 1 378 ? 12.564 -2.193 11.261 1.00 98.56 378 LEU A CA 1
ATOM 3007 C C . LEU A 1 378 ? 13.170 -1.452 12.460 1.00 98.56 378 LEU A C 1
ATOM 3009 O O . LEU A 1 378 ? 12.694 -1.646 13.574 1.00 98.56 378 LEU A O 1
ATOM 3013 N N . ARG A 1 379 ? 14.185 -0.598 12.255 1.00 98.25 379 ARG A N 1
ATOM 3014 C CA . ARG A 1 379 ? 14.718 0.272 13.318 1.00 98.25 379 ARG A CA 1
ATOM 3015 C C . ARG A 1 379 ? 13.698 1.298 13.788 1.00 98.25 379 ARG A C 1
ATOM 3017 O O . ARG A 1 379 ? 13.611 1.540 14.982 1.00 98.25 379 ARG A O 1
ATOM 3024 N N . GLU A 1 380 ? 12.928 1.881 12.873 1.00 97.88 380 GLU A N 1
ATOM 3025 C CA . GLU A 1 380 ? 11.877 2.842 13.233 1.00 97.88 380 GLU A CA 1
ATOM 3026 C C . GLU A 1 380 ? 10.763 2.206 14.075 1.00 97.88 380 GLU A C 1
ATOM 3028 O O . GLU A 1 380 ? 10.134 2.896 14.870 1.00 97.88 380 GLU A O 1
ATOM 3033 N N . ILE A 1 381 ? 10.546 0.893 13.941 1.00 97.44 381 ILE A N 1
ATOM 3034 C CA . ILE A 1 381 ? 9.510 0.158 14.678 1.00 97.44 381 ILE A CA 1
ATOM 3035 C C . ILE A 1 381 ? 10.072 -0.819 15.716 1.00 97.44 381 ILE A C 1
ATOM 3037 O O . ILE A 1 381 ? 9.346 -1.692 16.191 1.00 97.44 381 ILE A O 1
ATOM 3041 N N . SER A 1 382 ? 11.349 -0.721 16.085 1.00 97.31 382 SER A N 1
ATOM 3042 C CA . SER A 1 382 ? 11.973 -1.691 16.996 1.00 97.31 382 SER A CA 1
ATOM 3043 C C . SER A 1 382 ? 11.331 -1.687 18.387 1.00 97.31 382 SER A C 1
ATOM 3045 O O . SER A 1 382 ? 11.162 -2.743 19.000 1.00 97.31 382 SER A O 1
ATOM 3047 N N . GLU A 1 383 ? 10.886 -0.522 18.859 1.00 97.00 383 GLU A N 1
ATOM 3048 C CA . GLU A 1 383 ? 10.112 -0.391 20.095 1.00 97.00 383 GLU A CA 1
ATOM 3049 C C . GLU A 1 383 ? 8.790 -1.173 20.013 1.00 97.00 383 GLU A C 1
ATOM 3051 O O . GLU A 1 383 ? 8.441 -1.901 20.939 1.00 97.00 383 GLU A O 1
ATOM 3056 N N . LEU A 1 384 ? 8.103 -1.138 18.866 1.00 96.00 384 LEU A N 1
ATOM 3057 C CA . LEU A 1 384 ? 6.868 -1.897 18.652 1.00 96.00 384 LEU A CA 1
ATOM 3058 C C . LEU A 1 384 ? 7.135 -3.402 18.690 1.00 96.00 384 LEU A C 1
ATOM 3060 O O . LEU A 1 384 ? 6.394 -4.149 19.324 1.00 96.00 384 LEU A O 1
ATOM 3064 N N . LEU A 1 385 ? 8.207 -3.852 18.036 1.00 96.50 385 LEU A N 1
ATOM 3065 C CA . LEU A 1 385 ? 8.608 -5.263 18.035 1.00 96.50 385 LEU A CA 1
ATOM 3066 C C . LEU A 1 385 ? 8.974 -5.749 19.446 1.00 96.50 385 LEU A C 1
ATOM 3068 O O . LEU A 1 385 ? 8.609 -6.861 19.828 1.00 96.50 385 LEU A O 1
ATOM 3072 N N . THR A 1 386 ? 9.632 -4.892 20.229 1.00 96.25 386 THR A N 1
ATOM 3073 C CA . THR A 1 386 ? 9.947 -5.127 21.647 1.00 96.25 386 THR A CA 1
ATOM 3074 C C . THR A 1 386 ? 8.666 -5.308 22.462 1.00 96.25 386 THR A C 1
ATOM 3076 O O . THR A 1 386 ? 8.480 -6.346 23.100 1.00 96.25 386 THR A O 1
ATOM 3079 N N . LEU A 1 387 ? 7.740 -4.345 22.378 1.00 95.12 387 LEU A N 1
ATOM 3080 C CA . LEU A 1 387 ? 6.459 -4.388 23.090 1.00 95.12 387 LEU A CA 1
ATOM 3081 C C . LEU A 1 387 ? 5.638 -5.628 22.721 1.00 95.12 387 LEU A C 1
ATOM 3083 O O . LEU A 1 387 ? 5.059 -6.274 23.595 1.00 95.12 387 LEU A O 1
ATOM 3087 N N . ARG A 1 388 ? 5.610 -5.986 21.435 1.00 93.88 388 ARG A N 1
ATOM 3088 C CA . ARG A 1 388 ? 4.886 -7.155 20.926 1.00 93.88 388 ARG A CA 1
ATOM 3089 C C . ARG A 1 388 ? 5.406 -8.464 21.507 1.00 93.88 388 ARG A C 1
ATOM 3091 O O . ARG A 1 388 ? 4.606 -9.267 21.979 1.00 93.88 388 ARG A O 1
ATOM 3098 N N . ILE A 1 389 ? 6.724 -8.670 21.540 1.00 93.00 389 ILE A N 1
ATOM 3099 C CA . ILE A 1 389 ? 7.302 -9.868 22.166 1.00 93.00 389 ILE A CA 1
ATOM 3100 C C . ILE A 1 389 ? 7.044 -9.879 23.669 1.00 93.00 389 ILE A C 1
ATOM 3102 O O . ILE A 1 389 ? 6.565 -10.889 24.186 1.00 93.00 389 ILE A O 1
ATOM 3106 N N . GLN A 1 390 ? 7.291 -8.764 24.361 1.00 93.00 390 GLN A N 1
ATOM 3107 C CA . GLN A 1 390 ? 7.120 -8.665 25.814 1.00 93.00 390 GLN A CA 1
ATOM 3108 C C . GLN A 1 390 ? 5.676 -8.907 26.274 1.00 93.00 390 GLN A C 1
ATOM 3110 O O . GLN A 1 390 ? 5.465 -9.425 27.368 1.00 93.00 390 GLN A O 1
ATOM 3115 N N . ARG A 1 391 ? 4.680 -8.557 25.451 1.00 92.75 391 ARG A N 1
ATOM 3116 C CA . ARG A 1 391 ? 3.251 -8.772 25.743 1.00 92.75 391 ARG A CA 1
ATOM 3117 C C . ARG A 1 391 ? 2.704 -10.101 25.208 1.00 92.75 391 ARG A C 1
ATOM 3119 O O . ARG A 1 391 ? 1.532 -10.399 25.422 1.00 92.75 391 ARG A O 1
ATOM 3126 N N . SER A 1 392 ? 3.521 -10.889 24.512 1.00 92.56 392 SER A N 1
ATOM 3127 C CA . SER A 1 392 ? 3.136 -12.197 23.971 1.00 92.56 392 SER A CA 1
ATOM 3128 C C . SER A 1 392 ? 3.454 -13.344 24.938 1.00 92.56 392 SER A C 1
ATOM 3130 O O . SER A 1 392 ? 4.120 -13.168 25.959 1.00 92.56 392 SER A O 1
ATOM 3132 N N . ALA A 1 393 ? 3.069 -14.568 24.563 1.00 93.06 393 ALA A N 1
ATOM 3133 C CA . ALA A 1 393 ? 3.500 -15.795 25.244 1.00 93.06 393 ALA A CA 1
ATOM 3134 C C . ALA A 1 393 ? 5.026 -16.046 25.165 1.00 93.06 393 ALA A C 1
ATOM 3136 O O . ALA A 1 393 ? 5.531 -16.995 25.764 1.00 93.06 393 ALA A O 1
ATOM 3137 N N . HIS A 1 394 ? 5.759 -15.210 24.424 1.00 91.25 394 HIS A N 1
ATOM 3138 C CA . HIS A 1 394 ? 7.205 -15.272 24.232 1.00 91.25 394 HIS A CA 1
ATOM 3139 C C . HIS A 1 394 ? 7.957 -14.176 25.001 1.00 91.25 394 HIS A C 1
ATOM 3141 O O . HIS A 1 394 ? 9.101 -13.871 24.666 1.00 91.25 394 HIS A O 1
ATOM 3147 N N . ALA A 1 395 ? 7.345 -13.582 26.029 1.00 91.12 395 ALA A N 1
ATOM 3148 C CA . ALA A 1 395 ? 8.019 -12.633 26.907 1.00 91.12 395 ALA A CA 1
ATOM 3149 C C . ALA A 1 395 ? 9.346 -13.209 27.445 1.00 91.12 395 ALA A C 1
ATOM 3151 O O . ALA A 1 395 ? 9.401 -14.346 27.916 1.00 91.12 395 ALA A O 1
ATOM 3152 N N . GLY A 1 396 ? 10.425 -12.428 27.348 1.00 83.81 396 GLY A N 1
ATOM 3153 C CA . GLY A 1 396 ? 11.776 -12.864 27.717 1.00 83.81 396 GLY A CA 1
ATOM 3154 C C . GLY A 1 396 ? 12.477 -13.749 26.678 1.00 83.81 396 GLY A C 1
ATOM 3155 O O . GLY A 1 396 ? 13.545 -14.285 26.972 1.00 83.81 396 GLY A O 1
ATOM 3156 N N . TRP A 1 397 ? 11.911 -13.924 25.476 1.00 86.75 397 TRP A N 1
ATOM 3157 C CA . TRP A 1 397 ? 12.611 -14.593 24.381 1.00 86.75 397 TRP A CA 1
ATOM 3158 C C . TRP A 1 397 ? 13.887 -13.832 24.006 1.00 86.75 397 TRP A C 1
ATOM 3160 O O . TRP A 1 397 ? 13.857 -12.631 23.753 1.00 86.75 397 TRP A O 1
ATOM 3170 N N . GLN A 1 398 ? 14.996 -14.567 23.955 1.00 87.94 398 GLN A N 1
ATOM 3171 C CA . GLN A 1 398 ? 16.305 -14.087 23.526 1.00 87.94 398 GLN A CA 1
ATOM 3172 C C . GLN A 1 398 ? 16.695 -14.863 22.274 1.00 87.94 398 GLN A C 1
ATOM 3174 O O . GLN A 1 398 ? 16.576 -16.093 22.236 1.00 87.94 398 GLN A O 1
ATOM 3179 N N . GLY A 1 399 ? 17.139 -14.148 21.248 1.00 90.81 399 GLY A N 1
ATOM 3180 C CA . GLY A 1 399 ? 17.494 -14.761 19.980 1.00 90.81 399 GLY A CA 1
ATOM 3181 C C . GLY A 1 399 ? 17.466 -13.779 18.824 1.00 90.81 399 GLY A C 1
ATOM 3182 O O . GLY A 1 399 ? 17.217 -12.584 18.975 1.00 90.81 399 GLY A O 1
ATOM 3183 N N . SER A 1 400 ? 17.743 -14.311 17.646 1.00 97.00 400 SER A N 1
ATOM 3184 C CA . SER A 1 400 ? 17.875 -13.563 16.407 1.00 97.00 400 SER A CA 1
ATOM 3185 C C . SER A 1 400 ? 16.892 -14.066 15.354 1.00 97.00 400 SER A C 1
ATOM 3187 O O . SER A 1 400 ? 16.724 -15.268 15.139 1.00 97.00 400 SER A O 1
ATOM 3189 N N . PHE A 1 401 ? 16.231 -13.126 14.689 1.00 97.88 401 PHE A N 1
ATOM 3190 C CA . PHE A 1 401 ? 15.258 -13.363 13.638 1.00 97.88 401 PHE A CA 1
ATOM 3191 C C . PHE A 1 401 ? 15.707 -12.690 12.337 1.00 97.88 401 PHE A C 1
ATOM 3193 O O . PHE A 1 401 ? 15.608 -11.472 12.192 1.00 97.88 401 PHE A O 1
ATOM 3200 N N . ALA A 1 402 ? 16.208 -13.475 11.385 1.00 98.69 402 ALA A N 1
ATOM 3201 C CA . ALA A 1 402 ? 16.587 -12.992 10.063 1.00 98.69 402 ALA A CA 1
ATOM 3202 C C . ALA A 1 402 ? 15.406 -13.047 9.088 1.00 98.69 402 ALA A C 1
ATOM 3204 O O . ALA A 1 402 ? 14.755 -14.079 8.928 1.00 98.69 402 ALA A O 1
ATOM 3205 N N . ILE A 1 403 ? 15.192 -11.949 8.370 1.00 98.75 403 ILE A N 1
ATOM 3206 C CA . ILE A 1 403 ? 14.265 -11.846 7.244 1.00 98.75 403 ILE A CA 1
ATOM 3207 C C . ILE A 1 403 ? 15.106 -11.781 5.973 1.00 98.75 403 ILE A C 1
ATOM 3209 O O . ILE A 1 403 ? 15.942 -10.890 5.829 1.00 98.75 403 ILE A O 1
ATOM 3213 N N . ASN A 1 404 ? 14.904 -12.732 5.063 1.00 98.50 404 ASN A N 1
ATOM 3214 C CA . ASN A 1 404 ? 15.746 -12.927 3.888 1.00 98.50 404 ASN A CA 1
ATOM 3215 C C . ASN A 1 404 ? 14.923 -12.950 2.589 1.00 98.50 404 ASN A C 1
ATOM 3217 O O . ASN A 1 404 ? 14.378 -13.992 2.220 1.00 98.50 404 ASN A O 1
ATOM 3221 N N . GLY A 1 405 ? 14.854 -11.800 1.916 1.00 97.62 405 GLY A N 1
ATOM 3222 C CA . GLY A 1 405 ? 14.252 -11.622 0.591 1.00 97.62 405 GLY A CA 1
ATOM 3223 C C . GLY A 1 405 ? 15.262 -11.493 -0.537 1.00 97.62 405 GLY A C 1
ATOM 3224 O O . GLY A 1 405 ? 16.431 -11.844 -0.383 1.00 97.62 405 GLY A O 1
ATOM 3225 N N . ASP A 1 406 ? 14.827 -10.936 -1.665 1.00 94.12 406 ASP A N 1
ATOM 3226 C CA . ASP A 1 406 ? 15.713 -10.632 -2.790 1.00 94.12 406 ASP A CA 1
ATOM 3227 C C . ASP A 1 406 ? 16.484 -9.341 -2.494 1.00 94.12 406 ASP A C 1
ATOM 3229 O O . ASP A 1 406 ? 17.718 -9.351 -2.372 1.00 94.12 406 ASP A O 1
ATOM 3233 N N . ARG A 1 407 ? 15.741 -8.246 -2.280 1.00 94.94 407 ARG A N 1
ATOM 3234 C CA . ARG A 1 407 ? 16.263 -6.940 -1.854 1.00 94.94 407 ARG A CA 1
ATOM 3235 C C . ARG A 1 407 ? 16.049 -6.699 -0.363 1.00 94.94 407 ARG A C 1
ATOM 3237 O O . ARG A 1 407 ? 16.887 -6.058 0.268 1.00 94.94 407 ARG A O 1
ATOM 3244 N N . LEU A 1 408 ? 14.934 -7.164 0.203 1.00 97.75 408 LEU A N 1
ATOM 3245 C CA . LEU A 1 408 ? 14.569 -6.878 1.590 1.00 97.75 408 LEU A CA 1
ATOM 3246 C C . LEU A 1 408 ? 15.230 -7.881 2.540 1.00 97.75 408 LEU A C 1
ATOM 3248 O O . LEU A 1 408 ? 14.811 -9.032 2.644 1.00 97.75 408 LEU A O 1
ATOM 3252 N N . LYS A 1 409 ? 16.282 -7.439 3.236 1.00 98.44 409 LYS A N 1
ATOM 3253 C CA . LYS A 1 409 ? 17.075 -8.267 4.155 1.00 98.44 409 LYS A CA 1
ATOM 3254 C C . LYS A 1 409 ? 17.387 -7.511 5.437 1.00 98.44 409 LYS A C 1
ATOM 3256 O O . LYS A 1 409 ? 17.722 -6.334 5.367 1.00 98.44 409 LYS A O 1
ATOM 3261 N N . ALA A 1 410 ? 17.269 -8.181 6.577 1.00 98.75 410 ALA A N 1
ATOM 3262 C CA . ALA A 1 410 ? 17.635 -7.654 7.892 1.00 98.75 410 ALA A CA 1
ATOM 3263 C C . ALA A 1 410 ? 17.672 -8.789 8.925 1.00 98.75 410 ALA A C 1
ATOM 3265 O O . ALA A 1 410 ? 17.085 -9.850 8.696 1.00 98.75 410 ALA A O 1
ATOM 3266 N N . THR A 1 411 ? 18.293 -8.546 10.078 1.00 98.75 411 THR A N 1
ATOM 3267 C CA . THR A 1 411 ? 18.175 -9.419 11.257 1.00 98.75 411 THR A CA 1
ATOM 3268 C C . THR A 1 411 ? 17.734 -8.595 12.449 1.00 98.75 411 THR A C 1
ATOM 3270 O O . THR A 1 411 ? 18.306 -7.543 12.712 1.00 98.75 411 THR A O 1
ATOM 3273 N N . ILE A 1 412 ? 16.721 -9.069 13.167 1.00 98.44 412 ILE A N 1
ATOM 3274 C CA . ILE A 1 412 ? 16.304 -8.509 14.449 1.00 98.44 412 ILE A CA 1
ATOM 3275 C C . ILE A 1 412 ? 16.941 -9.357 15.549 1.00 98.44 412 ILE A C 1
ATOM 3277 O O . ILE A 1 412 ? 16.735 -10.566 15.580 1.00 98.44 412 ILE A O 1
ATOM 3281 N N . VAL A 1 413 ? 17.709 -8.746 16.440 1.00 97.81 413 VAL A N 1
ATOM 3282 C CA . VAL A 1 413 ? 18.374 -9.392 17.573 1.00 97.81 413 VAL A CA 1
ATOM 3283 C C . VAL A 1 413 ? 17.723 -8.897 18.859 1.00 97.81 413 VAL A C 1
ATOM 3285 O O . VAL A 1 413 ? 17.730 -7.699 19.135 1.00 97.81 413 VAL A O 1
ATOM 3288 N N . PHE A 1 414 ? 17.163 -9.818 19.635 1.00 95.88 414 PHE A N 1
ATOM 3289 C CA . PHE A 1 414 ? 16.581 -9.539 20.943 1.00 95.88 414 PHE A CA 1
ATOM 3290 C C . PHE A 1 414 ? 17.642 -9.748 22.014 1.00 95.88 414 PHE A C 1
ATOM 3292 O O . PHE A 1 414 ? 18.200 -10.843 22.137 1.00 95.88 414 PHE A O 1
ATOM 3299 N N . ASP A 1 415 ? 17.943 -8.685 22.756 1.00 91.94 415 ASP A N 1
ATOM 3300 C CA . ASP A 1 415 ? 18.911 -8.744 23.845 1.00 91.94 415 ASP A CA 1
ATOM 3301 C C . ASP A 1 415 ? 18.334 -9.410 25.107 1.00 91.94 415 ASP A C 1
ATOM 3303 O O . ASP A 1 415 ? 17.217 -9.932 25.124 1.00 91.94 415 ASP A O 1
ATOM 3307 N N . LYS A 1 416 ? 19.119 -9.409 26.188 1.00 86.88 416 LYS A N 1
ATOM 3308 C CA . LYS A 1 416 ? 18.748 -10.038 27.463 1.00 86.88 416 LYS A CA 1
ATOM 3309 C C . LYS A 1 416 ? 17.462 -9.478 28.088 1.00 86.88 416 LYS A C 1
ATOM 3311 O O . LYS A 1 416 ? 16.816 -10.200 28.845 1.00 86.88 416 LYS A O 1
ATOM 3316 N N . ASP A 1 417 ? 17.110 -8.233 27.769 1.00 84.38 417 ASP A N 1
ATOM 3317 C CA . ASP A 1 417 ? 15.946 -7.515 28.291 1.00 84.38 417 ASP A CA 1
ATOM 3318 C C . ASP A 1 417 ? 14.756 -7.596 27.302 1.00 84.38 417 ASP A C 1
ATOM 3320 O O . ASP A 1 417 ? 13.681 -7.031 27.530 1.00 84.38 417 ASP A O 1
ATOM 3324 N N . GLY A 1 418 ? 14.924 -8.347 26.204 1.00 84.88 418 GLY A N 1
ATOM 3325 C CA . GLY A 1 418 ? 13.929 -8.525 25.151 1.00 84.88 418 GLY A CA 1
ATOM 3326 C C . GLY A 1 418 ? 13.804 -7.314 24.228 1.00 84.88 418 GLY A C 1
ATOM 3327 O O . GLY A 1 418 ? 12.796 -7.201 23.531 1.00 84.88 418 GLY A O 1
ATOM 3328 N N . VAL A 1 419 ? 14.790 -6.411 24.221 1.00 93.19 419 VAL A N 1
ATOM 3329 C CA . VAL A 1 419 ? 14.794 -5.228 23.354 1.00 93.19 419 VAL A CA 1
ATOM 3330 C C . VAL A 1 419 ? 15.257 -5.619 21.956 1.00 93.19 419 VAL A C 1
ATOM 3332 O O . VAL A 1 419 ? 16.304 -6.247 21.776 1.00 93.19 419 VAL A O 1
ATOM 3335 N N . ALA A 1 420 ? 14.468 -5.237 20.954 1.00 96.75 420 ALA A N 1
ATOM 3336 C CA . ALA A 1 420 ? 14.754 -5.496 19.553 1.00 96.75 420 ALA A CA 1
ATOM 3337 C C . ALA A 1 420 ? 15.817 -4.525 19.014 1.00 96.75 420 ALA A C 1
ATOM 3339 O O . ALA A 1 420 ? 15.630 -3.309 18.992 1.00 96.75 420 ALA A O 1
ATOM 3340 N N . ASN A 1 421 ? 16.908 -5.078 18.494 1.00 97.19 421 ASN A N 1
ATOM 3341 C CA . ASN A 1 421 ? 17.967 -4.365 17.785 1.00 97.19 421 ASN A CA 1
ATOM 3342 C C . ASN A 1 421 ? 18.028 -4.864 16.339 1.00 97.19 421 ASN A C 1
ATOM 3344 O O . ASN A 1 421 ? 17.728 -6.024 16.082 1.00 97.19 421 ASN A O 1
ATOM 3348 N N . VAL A 1 422 ? 18.398 -4.018 15.376 1.00 98.38 422 VAL A N 1
ATOM 3349 C CA . VAL A 1 422 ? 18.318 -4.377 13.947 1.00 98.38 422 VAL A CA 1
ATOM 3350 C C . VAL A 1 422 ? 19.670 -4.260 13.259 1.00 98.38 422 VAL A C 1
ATOM 3352 O O . VAL A 1 422 ? 20.265 -3.182 13.215 1.00 98.38 422 VAL A O 1
ATOM 3355 N N . GLU A 1 423 ? 20.090 -5.359 12.643 1.00 98.25 423 GLU A N 1
ATOM 3356 C CA . GLU A 1 423 ? 21.266 -5.463 11.785 1.00 98.25 423 GLU A CA 1
ATOM 3357 C C . GLU A 1 423 ? 20.889 -5.341 10.299 1.00 98.25 423 GLU A C 1
ATOM 3359 O O . GLU A 1 423 ? 19.823 -5.786 9.861 1.00 98.25 423 GLU A O 1
ATOM 3364 N N . ASP A 1 424 ? 21.803 -4.790 9.497 1.00 97.50 424 ASP A N 1
ATOM 3365 C CA . ASP A 1 424 ? 21.567 -4.462 8.082 1.00 97.50 424 ASP A CA 1
ATOM 3366 C C . ASP A 1 424 ? 21.556 -5.672 7.131 1.00 97.50 424 ASP A C 1
ATOM 3368 O O . ASP A 1 424 ? 21.276 -5.529 5.941 1.00 97.50 424 ASP A O 1
ATOM 3372 N N . SER A 1 425 ? 21.861 -6.872 7.630 1.00 96.50 425 SER A N 1
ATOM 3373 C CA . SER A 1 425 ? 21.963 -8.086 6.816 1.00 96.50 425 SER A CA 1
ATOM 3374 C C . SER A 1 425 ? 21.110 -9.216 7.377 1.00 96.50 425 SER A C 1
ATOM 3376 O O . SER A 1 425 ? 20.846 -9.270 8.575 1.00 96.50 425 SER A O 1
ATOM 3378 N N . ALA A 1 426 ? 20.685 -10.135 6.511 1.00 97.38 426 ALA A N 1
ATOM 3379 C CA . ALA A 1 426 ? 20.045 -11.376 6.929 1.00 97.38 426 ALA A CA 1
ATOM 3380 C C . ALA A 1 426 ? 21.122 -12.388 7.349 1.00 97.38 426 ALA A C 1
ATOM 3382 O O . ALA A 1 426 ? 21.822 -12.950 6.503 1.00 97.38 426 ALA A O 1
ATOM 3383 N N . SER A 1 427 ? 21.271 -12.611 8.654 1.00 97.69 427 SER A N 1
ATOM 3384 C CA . SER A 1 427 ? 22.291 -13.500 9.198 1.00 97.69 427 SER A CA 1
ATOM 3385 C C . SER A 1 427 ? 21.946 -14.961 8.889 1.00 97.69 427 SER A C 1
ATOM 3387 O O . SER A 1 427 ? 20.887 -15.446 9.295 1.00 97.69 427 SER A O 1
ATOM 3389 N N . PRO A 1 428 ? 22.842 -15.727 8.237 1.00 96.25 428 PRO A N 1
ATOM 3390 C CA . PRO A 1 428 ? 22.621 -17.152 7.991 1.00 96.25 428 PRO A CA 1
ATOM 3391 C C . PRO A 1 428 ? 22.727 -17.994 9.271 1.00 96.25 428 PRO A C 1
ATOM 3393 O O . PRO A 1 428 ? 22.467 -19.196 9.232 1.00 96.25 428 PRO A O 1
ATOM 3396 N N . LYS A 1 429 ? 23.150 -17.380 10.384 1.00 96.38 429 LYS A N 1
ATOM 3397 C CA . LYS A 1 429 ? 23.282 -18.001 11.705 1.00 96.38 429 LYS A CA 1
ATOM 3398 C C . LYS A 1 429 ? 22.161 -17.590 12.662 1.00 96.38 429 LYS A C 1
ATOM 3400 O O . LYS A 1 429 ? 22.267 -17.904 13.841 1.00 96.38 429 LYS A O 1
ATOM 3405 N N . ALA A 1 430 ? 21.143 -16.873 12.184 1.00 97.62 430 ALA A N 1
ATOM 3406 C CA . ALA A 1 430 ? 20.039 -16.469 13.039 1.00 97.62 430 ALA A CA 1
ATOM 3407 C C . ALA A 1 430 ? 19.265 -17.685 13.571 1.00 97.62 430 ALA A C 1
ATOM 3409 O O . ALA A 1 430 ? 19.119 -18.690 12.869 1.00 97.62 430 ALA A O 1
ATOM 3410 N N . ASP A 1 431 ? 18.749 -17.573 14.795 1.00 96.81 431 ASP A N 1
ATOM 3411 C CA . ASP A 1 431 ? 17.988 -18.635 15.467 1.00 96.81 431 ASP A CA 1
ATOM 3412 C C . ASP A 1 431 ? 16.700 -18.980 14.711 1.00 96.81 431 ASP A C 1
ATOM 3414 O O . ASP A 1 431 ? 16.278 -20.139 14.667 1.00 96.81 431 ASP A O 1
ATOM 3418 N N . LEU A 1 432 ? 16.093 -17.969 14.085 1.00 97.75 432 LEU A N 1
ATOM 3419 C CA . LEU A 1 432 ? 14.991 -18.104 13.146 1.00 97.75 432 LEU A CA 1
ATOM 3420 C C . LEU A 1 432 ? 15.317 -17.340 11.860 1.00 97.75 432 LEU A C 1
ATOM 3422 O O . LEU A 1 432 ? 15.608 -16.151 11.887 1.00 97.75 432 LEU A O 1
ATOM 3426 N N . ILE A 1 433 ? 15.208 -18.005 10.716 1.00 98.62 433 ILE A N 1
ATOM 3427 C CA . ILE A 1 433 ? 15.332 -17.397 9.390 1.00 98.62 433 ILE A CA 1
ATOM 3428 C C . ILE A 1 433 ? 13.993 -17.552 8.684 1.00 98.62 433 ILE A C 1
ATOM 3430 O O . ILE A 1 433 ? 13.553 -18.679 8.469 1.00 98.62 433 ILE A O 1
ATOM 3434 N N . PHE A 1 434 ? 13.373 -16.444 8.293 1.00 98.50 434 PHE A N 1
ATOM 3435 C CA . PHE A 1 434 ? 12.228 -16.387 7.388 1.00 98.50 434 PHE A CA 1
ATOM 3436 C C . PHE A 1 434 ? 12.723 -16.027 5.989 1.00 98.50 434 PHE A C 1
ATOM 3438 O O . PHE A 1 434 ? 13.454 -15.053 5.817 1.00 98.50 434 PHE A O 1
ATOM 3445 N N . SER A 1 435 ? 12.358 -16.815 4.981 1.00 98.62 435 SER A N 1
ATOM 3446 C CA . SER A 1 435 ? 12.723 -16.557 3.584 1.00 98.62 435 SER A CA 1
ATOM 3447 C C . SER A 1 435 ? 11.490 -16.584 2.695 1.00 98.62 435 SER A C 1
ATOM 3449 O O . SER A 1 435 ? 10.740 -17.561 2.718 1.00 98.62 435 SER A O 1
ATOM 3451 N N . ALA A 1 436 ? 11.295 -15.519 1.924 1.00 98.19 436 ALA A N 1
ATOM 3452 C CA . ALA A 1 436 ? 10.186 -15.341 0.992 1.00 98.19 436 ALA A CA 1
ATOM 3453 C C . ALA A 1 436 ? 10.552 -14.273 -0.052 1.00 98.19 436 ALA A C 1
ATOM 3455 O O . ALA A 1 436 ? 11.570 -13.601 0.092 1.00 98.19 436 ALA A O 1
ATOM 3456 N N . ASP A 1 437 ? 9.722 -14.095 -1.081 1.00 96.62 437 ASP A N 1
ATOM 3457 C CA . ASP A 1 437 ? 9.879 -12.966 -2.004 1.00 96.62 437 ASP A CA 1
ATOM 3458 C C . ASP A 1 437 ? 9.639 -11.608 -1.294 1.00 96.62 437 ASP A C 1
ATOM 3460 O O . ASP A 1 437 ? 9.039 -11.528 -0.214 1.00 96.62 437 ASP A O 1
ATOM 3464 N N . ASP A 1 438 ? 10.100 -10.511 -1.903 1.00 96.69 438 ASP A N 1
ATOM 3465 C CA . ASP A 1 438 ? 9.976 -9.169 -1.311 1.00 96.69 438 ASP A CA 1
ATOM 3466 C C . ASP A 1 438 ? 8.512 -8.718 -1.125 1.00 96.69 438 ASP A C 1
ATOM 3468 O O . ASP A 1 438 ? 8.237 -7.861 -0.279 1.00 96.69 438 ASP A O 1
ATOM 3472 N N . ARG A 1 439 ? 7.561 -9.294 -1.873 1.00 95.25 439 ARG A N 1
ATOM 3473 C CA . ARG A 1 439 ? 6.124 -9.025 -1.712 1.00 95.25 439 ARG A CA 1
ATOM 3474 C C . ARG A 1 439 ? 5.631 -9.579 -0.384 1.00 95.25 439 ARG A C 1
ATOM 3476 O O . ARG A 1 439 ? 4.996 -8.852 0.375 1.00 95.25 439 ARG A O 1
ATOM 3483 N N . ILE A 1 440 ? 5.947 -10.837 -0.090 1.00 96.75 440 ILE A N 1
ATOM 3484 C CA . ILE A 1 440 ? 5.574 -11.497 1.164 1.00 96.75 440 ILE A CA 1
ATOM 3485 C C . ILE A 1 440 ? 6.266 -10.826 2.353 1.00 96.75 440 ILE A C 1
ATOM 3487 O O . ILE A 1 440 ? 5.645 -10.631 3.393 1.00 96.75 440 ILE A O 1
ATOM 3491 N N . ILE A 1 441 ? 7.518 -10.393 2.198 1.00 97.69 441 ILE A N 1
ATOM 3492 C CA . ILE A 1 441 ? 8.221 -9.643 3.251 1.00 97.69 441 ILE A CA 1
ATOM 3493 C C . ILE A 1 441 ? 7.589 -8.269 3.482 1.00 97.69 441 ILE A C 1
ATOM 3495 O O . ILE A 1 441 ? 7.412 -7.866 4.630 1.00 97.69 441 ILE A O 1
ATOM 3499 N N . THR A 1 442 ? 7.209 -7.560 2.417 1.00 96.81 442 THR A N 1
ATOM 3500 C CA . THR A 1 442 ? 6.497 -6.278 2.535 1.00 96.81 442 THR A CA 1
ATOM 3501 C C . THR A 1 442 ? 5.161 -6.462 3.253 1.00 96.81 442 THR A C 1
ATOM 3503 O O . THR A 1 442 ? 4.827 -5.686 4.149 1.00 96.81 442 THR A O 1
ATOM 3506 N N . ALA A 1 443 ? 4.423 -7.515 2.909 1.00 95.19 443 ALA A N 1
ATOM 3507 C CA . ALA A 1 443 ? 3.165 -7.879 3.545 1.00 95.19 443 ALA A CA 1
ATOM 3508 C C . ALA A 1 443 ? 3.352 -8.241 5.034 1.00 95.19 443 ALA A C 1
ATOM 3510 O O . ALA A 1 443 ? 2.614 -7.748 5.884 1.00 95.19 443 ALA A O 1
ATOM 3511 N N . LEU A 1 444 ? 4.393 -9.011 5.377 1.00 95.88 444 LEU A N 1
ATOM 3512 C CA . LEU A 1 444 ? 4.747 -9.347 6.762 1.00 95.88 444 LEU A CA 1
ATOM 3513 C C . LEU A 1 444 ? 5.057 -8.075 7.566 1.00 95.88 444 LEU A C 1
ATOM 3515 O O . LEU A 1 444 ? 4.406 -7.784 8.566 1.00 95.88 444 LEU A O 1
ATOM 3519 N N . ALA A 1 445 ? 6.016 -7.276 7.097 1.00 95.50 445 ALA A N 1
ATOM 3520 C CA . ALA A 1 445 ? 6.493 -6.092 7.806 1.00 95.50 445 ALA A CA 1
ATOM 3521 C C . ALA A 1 445 ? 5.419 -4.994 7.945 1.00 95.50 445 ALA A C 1
ATOM 3523 O O . ALA A 1 445 ? 5.415 -4.261 8.932 1.00 95.50 445 ALA A O 1
ATOM 3524 N N . SER A 1 446 ? 4.473 -4.904 7.001 1.00 93.06 446 SER A N 1
ATOM 3525 C CA . SER A 1 446 ? 3.350 -3.949 7.037 1.00 93.06 446 SER A CA 1
ATOM 3526 C C . SER A 1 446 ? 2.075 -4.491 7.710 1.00 93.06 446 SER A C 1
ATOM 3528 O O . SER A 1 446 ? 0.993 -3.902 7.565 1.00 93.06 446 SER A O 1
ATOM 3530 N N . SER A 1 447 ? 2.195 -5.585 8.479 1.00 92.56 447 SER A N 1
ATOM 3531 C CA . SER A 1 447 ? 1.100 -6.191 9.260 1.00 92.56 447 SER A CA 1
ATOM 3532 C C . SER A 1 447 ? -0.096 -6.600 8.385 1.00 92.56 447 SER A C 1
ATOM 3534 O O . SER A 1 447 ? -1.265 -6.367 8.719 1.00 92.56 447 SER A O 1
ATOM 3536 N N . ASP A 1 448 ? 0.195 -7.165 7.212 1.00 88.88 448 ASP A N 1
ATOM 3537 C CA . ASP A 1 448 ? -0.783 -7.505 6.187 1.00 88.88 448 ASP A CA 1
ATOM 3538 C C . ASP A 1 448 ? -0.591 -8.897 5.574 1.00 88.88 448 ASP A C 1
ATOM 3540 O O . ASP A 1 448 ? -0.319 -9.036 4.384 1.00 88.88 448 ASP A O 1
ATOM 3544 N N . GLY A 1 449 ? -0.729 -9.957 6.370 1.00 84.12 449 GLY A N 1
ATOM 3545 C CA . GLY A 1 449 ? -0.402 -11.273 5.848 1.00 84.12 449 GLY A CA 1
ATOM 3546 C C . GLY A 1 449 ? -0.810 -12.467 6.681 1.00 84.12 449 GLY A C 1
ATOM 3547 O O . GLY A 1 449 ? -0.508 -12.548 7.865 1.00 84.12 449 GLY A O 1
ATOM 3548 N N . ASN A 1 450 ? -1.417 -13.451 6.023 1.00 91.06 450 ASN A N 1
ATOM 3549 C CA . ASN A 1 450 ? -1.741 -14.726 6.639 1.00 91.06 450 ASN A CA 1
ATOM 3550 C C . ASN A 1 450 ? -0.548 -15.690 6.515 1.00 91.06 450 ASN A C 1
ATOM 3552 O O . ASN A 1 450 ? -0.359 -16.347 5.489 1.00 91.06 450 ASN A O 1
ATOM 3556 N N . ILE A 1 451 ? 0.254 -15.779 7.580 1.00 95.06 451 ILE A N 1
ATOM 3557 C CA . ILE A 1 451 ? 1.464 -16.616 7.637 1.00 95.06 451 ILE A CA 1
ATOM 3558 C C . ILE A 1 451 ? 1.146 -18.088 7.341 1.00 95.06 451 ILE A C 1
ATOM 3560 O O . ILE A 1 451 ? 1.896 -18.756 6.624 1.00 95.06 451 ILE A O 1
ATOM 3564 N N . TRP A 1 452 ? 0.015 -18.592 7.844 1.00 93.81 452 TRP A N 1
ATOM 3565 C CA . TRP A 1 452 ? -0.422 -19.964 7.593 1.00 93.81 452 TRP A CA 1
ATOM 3566 C C . TRP A 1 452 ? -0.740 -20.216 6.116 1.00 93.81 452 TRP A C 1
ATOM 3568 O O . TRP A 1 452 ? -0.358 -21.247 5.557 1.00 93.81 452 TRP A O 1
ATOM 3578 N N . GLU A 1 453 ? -1.413 -19.269 5.464 1.00 94.81 453 GLU A N 1
ATOM 3579 C CA . GLU A 1 453 ? -1.722 -19.348 4.037 1.00 94.81 453 GLU A CA 1
ATOM 3580 C C . GLU A 1 453 ? -0.446 -19.363 3.189 1.00 94.81 453 GLU A C 1
ATOM 3582 O O . GLU A 1 453 ? -0.299 -20.225 2.319 1.00 94.81 453 GLU A O 1
ATOM 3587 N N . TRP A 1 454 ? 0.509 -18.478 3.483 1.00 96.12 454 TRP A N 1
ATOM 3588 C CA . TRP A 1 454 ? 1.784 -18.422 2.768 1.00 96.12 454 TRP A CA 1
ATOM 3589 C C . TRP A 1 454 ? 2.587 -19.709 2.901 1.00 96.12 454 TRP A C 1
ATOM 3591 O O . TRP A 1 454 ? 3.130 -20.194 1.907 1.00 96.12 454 TRP A O 1
ATOM 3601 N N . TYR A 1 455 ? 2.624 -20.295 4.099 1.00 96.00 455 TYR A N 1
ATOM 3602 C CA . TYR A 1 455 ? 3.253 -21.594 4.310 1.00 96.00 455 TYR A CA 1
ATOM 3603 C C . TYR A 1 455 ? 2.587 -22.682 3.455 1.00 96.00 455 TYR A C 1
ATOM 3605 O O . TYR A 1 455 ? 3.264 -23.403 2.721 1.00 96.00 455 TYR A O 1
ATOM 3613 N N . ARG A 1 456 ? 1.249 -22.767 3.481 1.00 96.56 456 ARG A N 1
ATOM 3614 C CA . ARG A 1 456 ? 0.492 -23.773 2.716 1.00 96.56 456 ARG A CA 1
ATOM 3615 C C . ARG A 1 456 ? 0.616 -23.624 1.200 1.00 96.56 456 ARG A C 1
ATOM 3617 O O . ARG A 1 456 ? 0.487 -24.619 0.491 1.00 96.56 456 ARG A O 1
ATOM 3624 N N . GLN A 1 457 ? 0.845 -22.408 0.716 1.00 97.25 457 GLN A N 1
ATOM 3625 C CA . GLN A 1 457 ? 1.044 -22.108 -0.702 1.00 97.25 457 GLN A CA 1
ATOM 3626 C C . GLN A 1 457 ? 2.522 -22.154 -1.128 1.00 97.25 457 GLN A C 1
ATOM 3628 O O . GLN A 1 457 ? 2.823 -21.874 -2.284 1.00 97.25 457 GLN A O 1
ATOM 3633 N N . ASN A 1 458 ? 3.442 -22.535 -0.230 1.00 96.94 458 ASN A N 1
ATOM 3634 C CA . ASN A 1 458 ? 4.893 -22.541 -0.464 1.00 96.94 458 ASN A CA 1
ATOM 3635 C C . ASN A 1 458 ? 5.457 -21.165 -0.873 1.00 96.94 458 ASN A C 1
ATOM 3637 O O . ASN A 1 458 ? 6.416 -21.083 -1.637 1.00 96.94 458 ASN A O 1
ATOM 3641 N N . LEU A 1 459 ? 4.863 -20.082 -0.364 1.00 96.75 459 LEU A N 1
ATOM 3642 C CA . LEU A 1 459 ? 5.304 -18.701 -0.603 1.00 96.75 459 LEU A CA 1
ATOM 3643 C C . LEU A 1 459 ? 6.365 -18.233 0.402 1.00 96.75 459 LEU A C 1
ATOM 3645 O O . LEU A 1 459 ? 6.961 -17.174 0.229 1.00 96.75 459 LEU A O 1
ATOM 3649 N N . MET A 1 460 ? 6.599 -19.013 1.457 1.00 97.31 460 MET A N 1
ATOM 3650 C CA . MET A 1 460 ? 7.612 -18.754 2.474 1.00 97.31 460 MET A CA 1
ATOM 3651 C C . MET A 1 460 ? 8.214 -20.062 2.984 1.00 97.31 460 MET A C 1
ATOM 3653 O O . MET A 1 460 ? 7.601 -21.130 2.912 1.00 97.31 460 MET A O 1
ATOM 3657 N N . THR A 1 461 ? 9.422 -19.971 3.529 1.00 97.94 461 THR A N 1
ATOM 3658 C CA . THR A 1 461 ? 10.083 -21.057 4.258 1.00 97.94 461 THR A CA 1
ATOM 3659 C C . THR A 1 461 ? 10.713 -20.518 5.532 1.00 97.94 461 THR A C 1
ATOM 3661 O O . THR A 1 461 ? 11.035 -19.331 5.624 1.00 97.94 461 THR A O 1
ATOM 3664 N N . THR A 1 462 ? 10.920 -21.399 6.513 1.00 98.38 462 THR A N 1
ATOM 3665 C CA . THR A 1 462 ? 11.653 -21.051 7.731 1.00 98.38 462 THR A CA 1
ATOM 3666 C C . THR A 1 462 ? 12.768 -22.042 8.041 1.00 98.38 462 THR A C 1
ATOM 3668 O O . THR A 1 462 ? 12.679 -23.230 7.708 1.00 98.38 462 THR A O 1
ATOM 3671 N N . LYS A 1 463 ? 13.810 -21.559 8.721 1.00 97.69 463 LYS A N 1
ATOM 3672 C CA . LYS A 1 463 ? 14.807 -22.382 9.420 1.00 97.69 463 LYS A CA 1
ATOM 3673 C C . LYS A 1 463 ? 14.855 -21.940 10.886 1.00 97.69 463 LYS A C 1
ATOM 3675 O O . LYS A 1 463 ? 15.128 -20.767 11.098 1.00 97.69 463 LYS A O 1
ATOM 3680 N N . PRO A 1 464 ? 14.600 -22.821 11.870 1.00 97.12 464 PRO A N 1
ATOM 3681 C CA . PRO A 1 464 ? 14.192 -24.224 11.737 1.00 97.12 464 PRO A CA 1
ATOM 3682 C C . PRO A 1 464 ? 12.847 -24.399 11.008 1.00 97.12 464 PRO A C 1
ATOM 3684 O O . PRO A 1 464 ? 12.130 -23.431 10.746 1.00 97.12 464 PRO A O 1
ATOM 3687 N N . ARG A 1 465 ? 12.528 -25.645 10.624 1.00 97.38 465 ARG A N 1
ATOM 3688 C CA . ARG A 1 465 ? 11.326 -25.969 9.837 1.00 97.38 465 ARG A CA 1
ATOM 3689 C C . ARG A 1 465 ? 10.067 -25.441 10.527 1.00 97.38 465 ARG A C 1
ATOM 3691 O O . ARG A 1 465 ? 9.890 -25.653 11.726 1.00 97.38 465 ARG A O 1
ATOM 3698 N N . PHE A 1 466 ? 9.202 -24.817 9.730 1.00 97.31 466 PHE A N 1
ATOM 3699 C CA . PHE A 1 466 ? 7.954 -24.198 10.166 1.00 97.31 466 PHE A CA 1
ATOM 3700 C C . PHE A 1 466 ? 7.108 -25.138 11.033 1.00 97.31 466 PHE A C 1
ATOM 3702 O O . PHE A 1 466 ? 6.944 -26.318 10.711 1.00 97.31 466 PHE A O 1
ATOM 3709 N N . ASN A 1 467 ? 6.594 -24.604 12.139 1.00 95.88 467 ASN A N 1
ATOM 3710 C CA . ASN A 1 467 ? 5.723 -25.277 13.099 1.00 95.88 467 ASN A CA 1
ATOM 3711 C C . ASN A 1 467 ? 4.884 -24.227 13.853 1.00 95.88 467 ASN A C 1
ATOM 3713 O O . ASN A 1 467 ? 5.119 -23.030 13.693 1.00 95.88 467 ASN A O 1
ATOM 3717 N N . GLU A 1 468 ? 3.938 -24.675 14.683 1.00 95.50 468 GLU A N 1
ATOM 3718 C CA . GLU A 1 468 ? 3.033 -23.796 15.446 1.00 95.50 468 GLU A CA 1
ATOM 3719 C C . GLU A 1 468 ? 3.787 -22.747 16.274 1.00 95.50 468 GLU A C 1
ATOM 3721 O O . GLU A 1 468 ? 3.488 -21.567 16.170 1.00 95.50 468 GLU A O 1
ATOM 3726 N N . ARG A 1 469 ? 4.854 -23.132 16.988 1.00 93.94 469 ARG A N 1
ATOM 3727 C CA . ARG A 1 469 ? 5.654 -22.184 17.782 1.00 93.94 469 ARG A CA 1
ATOM 3728 C C . ARG A 1 469 ? 6.273 -21.081 16.918 1.00 93.94 469 ARG A C 1
ATOM 3730 O O . ARG A 1 469 ? 6.331 -19.935 17.344 1.00 93.94 469 ARG A O 1
ATOM 3737 N N . ILE A 1 470 ? 6.772 -21.417 15.727 1.00 95.31 470 ILE A N 1
ATOM 3738 C CA . ILE A 1 470 ? 7.329 -20.422 14.796 1.00 95.31 470 ILE A CA 1
ATOM 3739 C C . ILE A 1 470 ? 6.221 -19.515 14.263 1.00 95.31 470 ILE A C 1
ATOM 3741 O O . ILE A 1 470 ? 6.438 -18.309 14.163 1.00 95.31 470 ILE A O 1
ATOM 3745 N N . ARG A 1 471 ? 5.047 -20.073 13.942 1.00 95.69 471 ARG A N 1
ATOM 3746 C CA . ARG A 1 471 ? 3.886 -19.274 13.538 1.00 95.69 471 ARG A CA 1
ATOM 3747 C C . ARG A 1 471 ? 3.527 -18.266 14.627 1.00 95.69 471 ARG A C 1
ATOM 3749 O O . ARG A 1 471 ? 3.449 -17.085 14.319 1.00 95.69 471 ARG A O 1
ATOM 3756 N N . ASP A 1 472 ? 3.408 -18.713 15.873 1.00 95.25 472 ASP A N 1
ATOM 3757 C CA . ASP A 1 472 ? 3.001 -17.869 17.000 1.00 95.25 472 ASP A CA 1
ATOM 3758 C C . ASP A 1 472 ? 4.005 -16.727 17.260 1.00 95.25 472 ASP A C 1
ATOM 3760 O O . ASP A 1 472 ? 3.598 -15.591 17.508 1.00 95.25 472 ASP A O 1
ATOM 3764 N N . ILE A 1 473 ? 5.316 -16.977 17.116 1.00 94.38 473 ILE A N 1
ATOM 3765 C CA . ILE A 1 473 ? 6.349 -15.924 17.191 1.00 94.38 473 ILE A CA 1
ATOM 3766 C C . ILE A 1 473 ? 6.175 -14.907 16.056 1.00 94.38 473 ILE A C 1
ATOM 3768 O O . ILE A 1 473 ? 6.195 -13.698 16.298 1.00 94.38 473 ILE A O 1
ATOM 3772 N N . LEU A 1 474 ? 6.006 -15.379 14.817 1.00 95.62 474 LEU A N 1
ATOM 3773 C CA . LEU A 1 474 ? 5.836 -14.509 13.651 1.00 95.62 474 LEU A CA 1
ATOM 3774 C C . LEU A 1 474 ? 4.550 -13.675 13.753 1.00 95.62 474 LEU A C 1
ATOM 3776 O O . LEU A 1 474 ? 4.587 -12.482 13.469 1.00 95.62 474 LEU A O 1
ATOM 3780 N N . GLU A 1 475 ? 3.444 -14.272 14.196 1.00 95.25 475 GLU A N 1
ATOM 3781 C CA . GLU A 1 475 ? 2.156 -13.596 14.403 1.00 95.25 475 GLU A CA 1
ATOM 3782 C C . GLU A 1 475 ? 2.188 -12.633 15.597 1.00 95.25 475 GLU A C 1
ATOM 3784 O O . GLU A 1 475 ? 1.506 -11.613 15.569 1.00 95.25 475 GLU A O 1
ATOM 3789 N N . SER A 1 476 ? 3.018 -12.900 16.611 1.00 94.12 476 SER A N 1
ATOM 3790 C CA . SER A 1 476 ? 3.253 -11.957 17.711 1.00 94.12 476 SER A CA 1
ATOM 3791 C C . SER A 1 476 ? 4.021 -10.725 17.229 1.00 94.12 476 SER A C 1
ATOM 3793 O O . SER A 1 476 ? 3.634 -9.600 17.530 1.00 94.12 476 SER A O 1
ATOM 3795 N N . LEU A 1 477 ? 5.093 -10.917 16.453 1.00 94.75 477 LEU A N 1
ATOM 3796 C CA . LEU A 1 477 ? 5.921 -9.824 15.929 1.00 94.75 477 LEU A CA 1
ATOM 3797 C C . LEU A 1 477 ? 5.218 -9.010 14.836 1.00 94.75 477 LEU A C 1
ATOM 3799 O O . LEU A 1 477 ? 5.337 -7.783 14.800 1.00 94.75 477 LEU A O 1
ATOM 3803 N N . PHE A 1 478 ? 4.492 -9.690 13.951 1.00 95.31 478 PHE A N 1
ATOM 3804 C CA . PHE A 1 478 ? 3.871 -9.135 12.748 1.00 95.31 478 PHE A CA 1
ATOM 3805 C C . PHE A 1 478 ? 2.415 -9.615 12.617 1.00 95.31 478 PHE A C 1
ATOM 3807 O O . PHE A 1 478 ? 2.081 -10.346 11.679 1.00 95.31 478 PHE A O 1
ATOM 3814 N N . PRO A 1 479 ? 1.527 -9.231 13.551 1.00 93.62 479 PRO A N 1
ATOM 3815 C CA . PRO A 1 479 ? 0.125 -9.616 13.496 1.00 93.62 479 PRO A CA 1
ATOM 3816 C C . PRO A 1 479 ? -0.538 -9.090 12.223 1.00 93.62 479 PRO A C 1
ATOM 3818 O O . PRO A 1 479 ? -0.234 -8.002 11.737 1.00 93.62 479 PRO A O 1
ATOM 3821 N N . THR A 1 480 ? -1.516 -9.830 11.702 1.00 90.31 480 THR A N 1
ATOM 3822 C CA . THR A 1 480 ? -2.399 -9.285 10.664 1.00 90.31 480 THR A CA 1
ATOM 3823 C C . THR A 1 480 ? -3.326 -8.254 11.290 1.00 90.31 480 THR A C 1
ATOM 3825 O O . THR A 1 480 ? -4.180 -8.604 12.102 1.00 90.31 480 THR A O 1
ATOM 3828 N N . MET A 1 481 ? -3.211 -6.994 10.873 1.00 87.62 481 MET A N 1
ATOM 3829 C CA . MET A 1 481 ? -4.021 -5.903 11.421 1.00 87.62 481 MET A CA 1
ATOM 3830 C C . MET A 1 481 ? -4.929 -5.286 10.351 1.00 87.62 481 MET A C 1
ATOM 3832 O O . MET A 1 481 ? -4.491 -5.118 9.205 1.00 87.62 481 MET A O 1
ATOM 3836 N N . PRO A 1 482 ? -6.205 -4.956 10.648 1.00 83.38 482 PRO A N 1
ATOM 3837 C CA . PRO A 1 482 ? -7.055 -4.138 9.781 1.00 83.38 482 PRO A CA 1
ATOM 3838 C C . PRO A 1 482 ? -6.374 -2.823 9.380 1.00 83.38 482 PRO A C 1
ATOM 3840 O O . PRO A 1 482 ? -5.563 -2.264 10.112 1.00 83.38 482 PRO A O 1
ATOM 3843 N N . CYS A 1 483 ? -6.690 -2.337 8.180 1.00 80.62 483 CYS A N 1
ATOM 3844 C CA . CYS A 1 483 ? -6.291 -0.989 7.794 1.00 80.62 483 CYS A CA 1
ATOM 3845 C C . CYS A 1 483 ? -7.184 0.026 8.511 1.00 80.62 483 CYS A C 1
ATOM 3847 O O . CYS A 1 483 ? -8.348 -0.280 8.779 1.00 80.62 483 CYS A O 1
ATOM 3849 N N . MET A 1 484 ? -6.673 1.218 8.793 1.00 76.81 484 MET A N 1
ATOM 3850 C CA . MET A 1 484 ? -7.515 2.317 9.242 1.00 76.81 484 MET A CA 1
ATOM 3851 C C . MET A 1 484 ? -8.529 2.712 8.149 1.00 76.81 484 MET A C 1
ATOM 3853 O O . MET A 1 484 ? -8.181 2.730 6.967 1.00 76.81 484 MET A O 1
ATOM 3857 N N . SER A 1 485 ? -9.773 2.984 8.552 1.00 59.34 485 SER A N 1
ATOM 3858 C CA . SER A 1 485 ? -10.754 3.798 7.843 1.00 59.34 485 SER A CA 1
ATOM 3859 C C . SER A 1 485 ? -10.175 5.188 7.610 1.00 59.34 485 SER A C 1
ATOM 3861 O O . SER A 1 485 ? -9.695 5.815 8.550 1.00 59.34 485 SER A O 1
ATOM 3863 N N . GLY A 1 486 ? -10.182 5.632 6.361 1.00 55.50 486 GLY A N 1
ATOM 3864 C CA . GLY A 1 486 ? -9.512 6.856 5.937 1.00 55.50 486 GLY A CA 1
ATOM 3865 C C . GLY A 1 486 ? -8.674 6.611 4.688 1.00 55.50 486 GLY A C 1
ATOM 3866 O O . GLY A 1 486 ? -8.141 5.524 4.451 1.00 55.50 486 GLY A O 1
ATOM 3867 N N . SER A 1 487 ? -8.688 7.596 3.807 1.00 51.6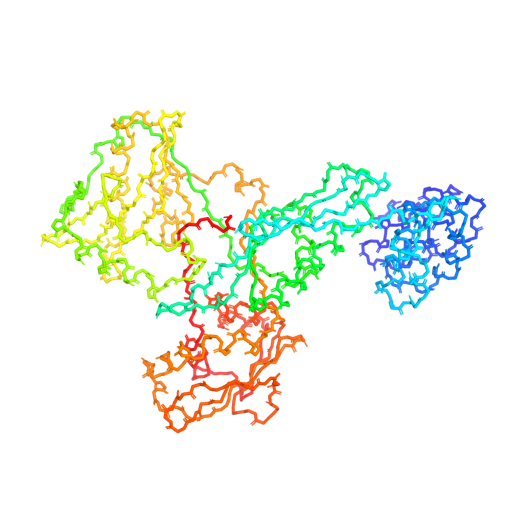2 487 SER A N 1
ATOM 3868 C CA . SER A 1 487 ? -8.199 7.512 2.442 1.00 51.62 487 SER A CA 1
ATOM 3869 C C . SER A 1 487 ? -6.682 7.273 2.368 1.00 51.62 487 SER A C 1
ATOM 3871 O O . SER A 1 487 ? -5.900 8.060 2.881 1.00 51.62 487 SER A O 1
ATOM 3873 N N . TRP A 1 488 ? -6.248 6.254 1.614 1.00 54.72 488 TRP A N 1
ATOM 3874 C CA . TRP A 1 488 ? -4.861 6.085 1.116 1.00 54.72 488 TRP A CA 1
ATOM 3875 C C . TRP A 1 488 ? -4.437 7.170 0.095 1.00 54.72 488 TRP A C 1
ATOM 3877 O O . TRP A 1 488 ? -3.527 6.946 -0.707 1.00 54.72 488 TRP A O 1
ATOM 3887 N N . TRP A 1 489 ? -5.158 8.290 0.060 1.00 45.84 489 TRP A N 1
ATOM 3888 C CA . TRP A 1 489 ? -5.162 9.277 -1.015 1.00 45.84 489 TRP A CA 1
ATOM 3889 C C . TRP A 1 489 ? -4.413 10.547 -0.612 1.00 45.84 489 TRP A C 1
ATOM 3891 O O . TRP A 1 489 ? -4.661 11.062 0.501 1.00 45.84 489 TRP A O 1
#

pLDDT: mean 91.27, std 6.87, range [45.84, 98.75]

Foldseek 3Di:
DVVLLVQLPDPDLVSVLVSLLVCVVVVHCVSLVSLLVQCPPPPVVSVQVSLLSCLQSLNCSSLVSNLVCLVVDDLLSLLSSLVSCVVNVNPCSVCSHQQNDADPVRHRQWDWDWAADPFGIKTFIHGNNHGQKMFDKGAPWWKQQAPRFTAGEMEREDIDGDDPVSPSSCSSLVSVLVRLVVNVVVPGQKYKYKFFPPDPVVVSCVVSAWAFQDFKFKKKDFADPVLLVDADPQKDKDFDDPVCLVLVVVQLNQQSRFAIGIPVLRDDSDDDRQKIFMDGPPHTFWIWGWDDDLPALEIEGSAITGHPPDPPVLNVVSRRVSSNSNVSVVSVHRMYMFIQDWPVCVVSCVVVVMDTDPCCVVGRMTMIMHGSEQQSRCVSCQVVLQVLCCPAPNNQDFWKEWEDEPRHTKIWGQDRNRGTDIGRGRDPPTPKYKYAYSNQVRCLSSLRDDPVVCVVVVRMAMVVGDDPVVNRSSCSSRNNGRHRRHDSD

Radius of gyration: 27.39 Å; chains: 1; bounding box: 64×49×78 Å